Protein AF-A0A9Q0R7Z3-F1 (afdb_monomer_lite)

pLDDT: mean 71.53, std 22.07, range [24.7, 98.44]

Radius of gyration: 53.61 Å; chains: 1; bounding box: 214×73×128 Å

Organism: Anaeramoeba ignava (NCBI:txid1746090)

InterPro domains:
  IPR010286 METTL16/RlmF family [PF05971] (121-274)
  IPR010286 METTL16/RlmF family [PTHR13393] (14-444)
  IPR017182 Methyltransferase METTL16/PsiM [PIRSF037350] (9-483)
  IPR029063 S-adenosyl-L-methionine-dependent methyltransferase superfamily [G3DSA:3.40.50.150] (52-274)
  IPR029063 S-adenosyl-L-methionine-dependent methyltransferase superfamily [SSF53335] (64-273)
  IPR029063 S-adenosyl-L-methionine-dependent methyltransferase superfamily [SSF53335] (124-183)

Foldseek 3Di:
DDDPDPDPPPQPQPQCQADPPQPCRRDPDQQVVLCVVQVVLVVQWDADPVRGIDGPPQDQVNLQSVLQSCCCVVPVQHADDDQQAFRDDVSQVSSVVVLVCVQQDDFPPDDAFEAEQQFLLPDFPVVVLVRVVVSCVVVVNCVPDDDDTDPHSLCRDPPGADPPAAHQEYEYAYQAEAFPVRQVVVCVVVVHDGGHHRSRNHHHVGPLVSLLSQLVVCVVNARSYAKYKYKAQDPVSVVVSVVSNVVVVFQDKFKAWHDDPPGIIMMIMTHNDHPVVSCPSPPDPPDDDDDDPVRGDDDPDDDPDPDDPDDDDDDDDDDDDDDDDDDDDDDDDDDDDDDDDPDPPPPPVVVVVVVVVVCVVCCVVVVVVVVVVVCVVVVVVVVVVVVVVVVVVVVVCVVVVVVVVVVVVVVVVVVVVVVVVVVVVCVVVVVVCCVCCVVVVVVVVVVCCVVVVVVVCCVVVVVVCCCCCCCCCVVVVCVCCVVVVVVCCCCCCVVVVVVVCVVVVVVVVVVVVVVVVVVVVVVVVVVVVVVVVVVPPD

Secondary structure (DSSP, 8-state):
-------------SSTTS-TT-GGGT----HHHHHHHSGGGGGG-EE-TTS-EE--TT-HHHHHHHHHHHHHHHH-------TTS----HHHHHHHHHHHHHHH---SSS---EEEE---TTS--HHHHHHHHHHHHHTT-TTT------S-TT-SSTTTS-TT--EEEEEE----BSSHHHHHHHHHHHT----S-HHHHB-TTHHHHHHHHHHHHHHHHGGGEEEEEEEES-HHHHHHHHHHHHHTT-SEEEEEEEEETTEEEEEEEEESS-HHHHHTTS-------S---TTSS----SSTTSS-SS-------------------------------TTSTTTTHHHHHHHHHHHHHHHHHHHHHHHHHHHHHHHHHHHHHHHHHHHHHHHHHHHHHHHHHHHHHHHHHHHHHHHHHHHHHHHHHHHHHHHHHHHHHHHHHHHHHHHHHHHHHHHHHHHHHHHIIIIIIIIIHHHHHHHHHHHHHHHHHHHHHHHHHHHHHHHHHHHHHHHHHHHHHHHHHHHHHHHHHTTS--

Sequence (538 aa):
MNSKKNSKKKITNFNPRMHRNNYYKNNKPNFQELAEKFPSLKPHVFLTKFNFPTIDWKNEDSLRELTKALLFVDFGIKMEIPNDRIIPTITSRLNYIYWLHDLVGESEEKEISGIDIGTSASYIDEKSIRFARENIEKNGWSEFIKVRFMGNPDQIFTGIIEKDEYFDFSMCNPPFYENEKEKKDREIANRRATSGALFEITTKGGEKGFIFRMIDESILIQNQIKWFSSMVGRKSSLKPILKRLNQLNVTQIKRGRFFQGKIVRWAVAWSFFDEKDLSNNLSRSKKRKKDFDSHYLNENNLGNQLGNENQNQNQNQLENENQNENQLGNNLGNENQLGNENQLGNNLGNNLGNENQLGNQLGNNLGNENQNQNQNQLGNQNQNQNQLENENQNQNQNQLGNQNQNQNQNQNQLGNNLGNENNLGNQLGNENQNQNQNQLGNQNQLENENTNQNQNQNENQNQLENENTNQNQNQLGNQLGNQLGNQLGNQLGNQLGNQLRNQLGNENQLGNKLENENQNQNQNQNENQNQNQNQNEK

Structure (mmCIF, N/CA/C/O backbone):
data_AF-A0A9Q0R7Z3-F1
#
_entry.id   AF-A0A9Q0R7Z3-F1
#
loop_
_atom_site.group_PDB
_atom_site.id
_atom_site.type_symbol
_atom_site.label_atom_id
_atom_site.label_alt_id
_atom_site.label_comp_id
_atom_site.label_asym_id
_atom_site.label_entity_id
_atom_site.label_seq_id
_atom_site.pdbx_PDB_ins_code
_atom_site.Cartn_x
_atom_site.Cartn_y
_atom_site.Cartn_z
_atom_site.occupancy
_atom_site.B_iso_or_equiv
_atom_site.auth_seq_id
_atom_site.auth_comp_id
_atom_site.auth_asym_id
_atom_site.auth_atom_id
_atom_site.pdbx_PDB_model_num
ATOM 1 N N . MET A 1 1 ? 24.108 -53.050 -8.079 1.00 36.28 1 MET A N 1
ATOM 2 C CA . MET A 1 1 ? 22.978 -52.116 -7.878 1.00 36.28 1 MET A CA 1
ATOM 3 C C . MET A 1 1 ? 23.432 -51.001 -6.944 1.00 36.28 1 MET A C 1
ATOM 5 O O . MET A 1 1 ? 23.372 -51.172 -5.737 1.00 36.28 1 MET A O 1
ATOM 9 N N . ASN A 1 2 ? 23.952 -49.895 -7.484 1.00 32.09 2 ASN A N 1
ATOM 10 C CA . ASN A 1 2 ? 24.345 -48.735 -6.677 1.00 32.09 2 ASN A CA 1
ATOM 11 C C . ASN A 1 2 ? 23.221 -47.701 -6.718 1.00 32.09 2 ASN A C 1
ATOM 13 O O . ASN A 1 2 ? 22.965 -47.082 -7.752 1.00 32.09 2 ASN A O 1
ATOM 17 N N . SER A 1 3 ? 22.528 -47.560 -5.590 1.00 34.31 3 SER A N 1
ATOM 18 C CA . SER A 1 3 ? 21.460 -46.590 -5.387 1.00 34.31 3 SER A CA 1
ATOM 19 C C . SER A 1 3 ? 22.028 -45.170 -5.450 1.00 34.31 3 SER A C 1
ATOM 21 O O . SER A 1 3 ? 22.796 -44.726 -4.595 1.00 34.31 3 SER A O 1
ATOM 23 N N . LYS A 1 4 ? 21.649 -44.430 -6.496 1.00 40.03 4 LYS A N 1
ATOM 24 C CA . LYS A 1 4 ? 21.891 -42.989 -6.577 1.00 40.03 4 LYS A CA 1
ATOM 25 C C . LYS A 1 4 ? 21.108 -42.318 -5.448 1.00 40.03 4 LYS A C 1
ATOM 27 O O . LYS A 1 4 ? 19.884 -42.237 -5.491 1.00 40.03 4 LYS A O 1
ATOM 32 N N . LYS A 1 5 ? 21.823 -41.829 -4.431 1.00 40.06 5 LYS A N 1
ATOM 33 C CA . LYS A 1 5 ? 21.293 -40.852 -3.476 1.00 40.06 5 LYS A CA 1
ATOM 34 C C . LYS A 1 5 ? 20.858 -39.619 -4.269 1.00 40.06 5 LYS A C 1
ATOM 36 O O . LYS A 1 5 ? 21.702 -38.887 -4.777 1.00 40.06 5 LYS A O 1
ATOM 41 N N . ASN A 1 6 ? 19.548 -39.402 -4.368 1.00 36.06 6 ASN A N 1
ATOM 42 C CA . ASN A 1 6 ? 18.971 -38.142 -4.821 1.00 36.06 6 ASN A CA 1
ATOM 43 C C . ASN A 1 6 ? 19.472 -37.022 -3.901 1.00 36.06 6 ASN A C 1
ATOM 45 O O . ASN A 1 6 ? 19.027 -36.889 -2.758 1.00 36.06 6 ASN A O 1
ATOM 49 N N . SER A 1 7 ? 20.418 -36.222 -4.389 1.00 38.88 7 SER A N 1
ATOM 50 C CA . SER A 1 7 ? 20.781 -34.964 -3.755 1.00 38.88 7 SER A CA 1
ATOM 51 C C . SER A 1 7 ? 19.573 -34.034 -3.855 1.00 38.88 7 SER A C 1
ATOM 53 O O . SER A 1 7 ? 19.216 -33.542 -4.924 1.00 38.88 7 SER A O 1
ATOM 55 N N . LYS A 1 8 ? 18.897 -33.807 -2.725 1.00 42.62 8 LYS A N 1
ATOM 56 C CA . LYS A 1 8 ? 17.934 -32.710 -2.591 1.00 42.62 8 LYS A CA 1
ATOM 57 C C . LYS A 1 8 ? 18.666 -31.427 -2.998 1.00 42.62 8 LYS A C 1
ATOM 59 O O . LYS A 1 8 ? 19.588 -31.012 -2.294 1.00 42.62 8 LYS A O 1
ATOM 64 N N . LYS A 1 9 ? 18.303 -30.825 -4.140 1.00 43.62 9 LYS A N 1
ATOM 65 C CA . LYS A 1 9 ? 18.768 -29.484 -4.526 1.00 43.62 9 LYS A CA 1
ATOM 66 C C . LYS A 1 9 ? 18.514 -28.563 -3.329 1.00 43.62 9 LYS A C 1
ATOM 68 O O . LYS A 1 9 ? 17.366 -28.396 -2.923 1.00 43.62 9 LYS A O 1
ATOM 73 N N . LYS A 1 10 ? 19.574 -28.009 -2.731 1.00 40.09 10 LYS A N 1
ATOM 74 C CA . LYS A 1 10 ? 19.444 -26.938 -1.736 1.00 40.09 10 LYS A CA 1
ATOM 75 C C . LYS A 1 10 ? 18.697 -25.796 -2.420 1.00 40.09 10 LYS A C 1
ATOM 77 O O . LYS A 1 10 ? 19.231 -25.205 -3.353 1.00 40.09 10 LYS A O 1
ATOM 82 N N . ILE A 1 11 ? 17.471 -25.517 -1.982 1.00 49.31 11 ILE A N 1
ATOM 83 C CA . ILE A 1 11 ? 16.742 -24.312 -2.378 1.00 49.31 11 ILE A CA 1
ATOM 84 C C . ILE A 1 11 ? 17.556 -23.142 -1.827 1.00 49.31 11 ILE A C 1
ATOM 86 O O . ILE A 1 11 ? 17.580 -22.892 -0.624 1.00 49.31 11 ILE A O 1
ATOM 90 N N . THR A 1 12 ? 18.323 -22.481 -2.686 1.00 53.78 12 THR A N 1
ATOM 91 C CA . THR A 1 12 ? 18.997 -21.235 -2.335 1.00 53.78 12 THR A CA 1
ATOM 92 C C . THR A 1 12 ? 17.938 -20.142 -2.356 1.00 53.78 12 THR A C 1
ATOM 94 O O . THR A 1 12 ? 17.501 -19.741 -3.433 1.00 53.78 12 THR A O 1
ATOM 97 N N . ASN A 1 13 ? 17.493 -19.696 -1.180 1.00 60.16 13 ASN A N 1
ATOM 98 C CA . ASN A 1 13 ? 16.530 -18.599 -1.059 1.00 60.16 13 ASN A CA 1
ATOM 99 C C . ASN A 1 13 ? 17.062 -17.372 -1.818 1.00 60.16 13 ASN A C 1
ATOM 101 O O . ASN A 1 13 ? 18.099 -16.822 -1.444 1.00 60.16 13 ASN A O 1
ATOM 105 N N . PHE A 1 14 ? 16.361 -16.943 -2.870 1.00 72.50 14 PHE A N 1
ATOM 106 C CA . PHE A 1 14 ? 16.755 -15.786 -3.679 1.00 72.50 14 PHE A CA 1
ATOM 107 C C . PHE A 1 14 ? 16.667 -14.488 -2.862 1.00 72.50 14 PHE A C 1
ATOM 109 O O . PHE A 1 14 ? 17.567 -13.652 -2.913 1.00 72.50 14 PHE A O 1
ATOM 116 N N . ASN A 1 15 ? 15.619 -14.358 -2.041 1.00 78.88 15 ASN A N 1
ATOM 117 C CA . ASN A 1 15 ? 15.400 -13.218 -1.154 1.00 78.88 15 ASN A CA 1
ATOM 118 C C . ASN A 1 15 ? 15.112 -13.685 0.283 1.00 78.88 15 ASN A C 1
ATOM 120 O O . ASN A 1 15 ? 13.971 -13.593 0.737 1.00 78.88 15 ASN A O 1
ATOM 124 N N . PRO A 1 16 ? 16.114 -14.143 1.058 1.00 81.62 16 PRO A N 1
ATOM 125 C CA . PRO A 1 16 ? 15.881 -14.788 2.356 1.00 81.62 16 PRO A CA 1
ATOM 126 C C . PRO A 1 16 ? 15.138 -13.902 3.369 1.00 81.62 16 PRO A C 1
ATOM 128 O O . PRO A 1 16 ? 14.460 -14.424 4.248 1.00 81.62 16 PRO A O 1
ATOM 131 N N . ARG A 1 17 ? 15.228 -12.574 3.214 1.00 88.81 17 ARG A N 1
ATOM 132 C CA . ARG A 1 17 ? 14.601 -11.580 4.098 1.00 88.81 17 ARG A CA 1
ATOM 133 C C . ARG A 1 17 ? 13.153 -11.228 3.739 1.00 88.81 17 ARG A C 1
ATOM 135 O O . ARG A 1 17 ? 12.510 -10.538 4.524 1.00 88.81 17 ARG A O 1
ATOM 142 N N . MET A 1 18 ? 12.641 -11.647 2.578 1.00 92.44 18 MET A N 1
ATOM 143 C CA . MET A 1 18 ? 11.209 -11.508 2.277 1.00 92.44 18 MET A CA 1
ATOM 144 C C . MET A 1 18 ? 10.378 -12.370 3.231 1.00 92.44 18 MET A C 1
ATOM 146 O O . MET A 1 18 ? 10.879 -13.356 3.792 1.00 92.44 18 MET A O 1
ATOM 150 N N . HIS A 1 19 ? 9.105 -12.004 3.395 1.00 93.69 19 HIS A N 1
ATOM 151 C CA . HIS A 1 19 ? 8.161 -12.790 4.181 1.00 93.69 19 HIS A CA 1
ATOM 152 C C . HIS A 1 19 ? 8.166 -14.258 3.723 1.00 93.69 19 HIS A C 1
ATOM 154 O O . HIS A 1 19 ? 8.284 -14.530 2.529 1.00 93.69 19 HIS A O 1
ATOM 160 N N . ARG A 1 20 ? 8.057 -15.215 4.656 1.00 92.69 20 ARG A N 1
ATOM 161 C CA . ARG A 1 20 ? 8.196 -16.659 4.365 1.00 92.69 20 ARG A CA 1
ATOM 162 C C . ARG A 1 20 ? 7.241 -17.168 3.280 1.00 92.69 20 ARG A C 1
ATOM 164 O O . ARG A 1 20 ? 7.649 -17.999 2.478 1.00 92.69 20 ARG A O 1
ATOM 171 N N . ASN A 1 21 ? 6.039 -16.600 3.221 1.00 93.94 21 ASN A N 1
ATOM 172 C CA . ASN A 1 21 ? 5.011 -16.943 2.236 1.00 93.94 21 ASN A CA 1
ATOM 173 C C . ASN A 1 21 ? 5.082 -16.094 0.956 1.00 93.94 21 ASN A C 1
ATOM 175 O O . ASN A 1 21 ? 4.317 -16.331 0.032 1.00 93.94 21 ASN A O 1
ATOM 179 N N . ASN A 1 22 ? 5.985 -15.110 0.874 1.00 94.88 22 ASN A N 1
ATOM 180 C CA . ASN A 1 22 ? 6.120 -14.292 -0.327 1.00 94.88 22 ASN A CA 1
ATOM 181 C C . ASN A 1 22 ? 6.584 -15.163 -1.500 1.00 94.88 22 ASN A C 1
ATOM 183 O O . ASN A 1 22 ? 7.685 -15.713 -1.454 1.00 94.88 22 ASN A O 1
ATOM 187 N N . TYR A 1 23 ? 5.773 -15.249 -2.556 1.00 94.06 23 TYR A N 1
ATOM 188 C CA . TYR A 1 23 ? 6.069 -16.040 -3.753 1.00 94.06 23 TYR A CA 1
ATOM 189 C C . TYR A 1 23 ? 7.485 -15.776 -4.294 1.00 94.06 23 TYR A C 1
ATOM 191 O O . TYR A 1 23 ? 8.247 -16.707 -4.565 1.00 94.06 23 TYR A O 1
ATOM 199 N N . TYR A 1 24 ? 7.909 -14.512 -4.324 1.00 93.81 24 TYR A N 1
ATOM 200 C CA . TYR A 1 24 ? 9.214 -14.107 -4.850 1.00 93.81 24 TYR A CA 1
ATOM 201 C C . TYR A 1 24 ? 10.384 -14.280 -3.864 1.00 93.81 24 TYR A C 1
ATOM 203 O O . TYR A 1 24 ? 11.526 -13.910 -4.170 1.00 93.81 24 TYR A O 1
ATOM 211 N N . LYS A 1 25 ? 10.138 -14.854 -2.675 1.00 92.50 25 LYS A N 1
ATOM 212 C CA . LYS A 1 25 ? 11.202 -15.284 -1.751 1.00 92.50 25 LYS A CA 1
ATOM 213 C C . LYS A 1 25 ? 12.081 -16.348 -2.403 1.00 92.50 25 LYS A C 1
ATOM 215 O O . LYS A 1 25 ? 13.310 -16.267 -2.318 1.00 92.50 25 LYS A O 1
ATOM 220 N N . ASN A 1 26 ? 11.434 -17.302 -3.073 1.00 89.94 26 ASN A N 1
ATOM 221 C CA . ASN A 1 26 ? 12.072 -18.460 -3.699 1.00 89.94 26 ASN A CA 1
ATOM 222 C C . ASN A 1 26 ? 11.950 -18.463 -5.228 1.00 89.94 26 ASN A C 1
ATOM 224 O O . ASN A 1 26 ? 12.759 -19.110 -5.884 1.00 89.94 26 ASN A O 1
ATOM 228 N N . ASN A 1 27 ? 11.002 -17.712 -5.794 1.00 91.00 27 ASN A N 1
ATOM 229 C CA . ASN A 1 27 ? 10.779 -17.650 -7.236 1.00 91.00 27 ASN A CA 1
ATOM 230 C C . ASN A 1 27 ? 11.309 -16.323 -7.789 1.00 91.00 27 ASN A C 1
ATOM 232 O O . ASN A 1 27 ? 10.649 -15.290 -7.711 1.00 91.00 27 ASN A O 1
ATOM 236 N N . LYS A 1 28 ? 12.540 -16.322 -8.312 1.00 89.81 28 LYS A N 1
ATOM 237 C CA . LYS A 1 28 ? 13.074 -15.152 -9.020 1.00 89.81 28 LYS A CA 1
ATOM 238 C C . LYS A 1 28 ? 12.349 -15.024 -10.368 1.00 89.81 28 LYS A C 1
ATOM 240 O O . LYS A 1 28 ? 12.394 -15.990 -11.126 1.00 89.81 28 LYS A O 1
ATOM 245 N N . PRO A 1 29 ? 11.768 -13.861 -10.710 1.00 91.50 29 PRO A N 1
ATOM 246 C CA . PRO A 1 29 ? 11.166 -13.681 -12.024 1.00 91.50 29 PRO A CA 1
ATOM 247 C C . PRO A 1 29 ? 12.213 -13.813 -13.135 1.00 91.50 29 PRO A C 1
ATOM 249 O O . PRO A 1 29 ? 13.285 -13.201 -13.056 1.00 91.50 29 PRO A O 1
ATOM 252 N N . ASN A 1 30 ? 11.893 -14.579 -14.177 1.00 91.94 30 ASN A N 1
ATOM 253 C CA . ASN A 1 30 ? 12.650 -14.594 -15.422 1.00 91.94 30 ASN A CA 1
ATOM 254 C C . ASN A 1 30 ? 11.973 -13.641 -16.415 1.00 91.94 30 ASN A C 1
ATOM 256 O O . ASN A 1 30 ? 10.893 -13.928 -16.920 1.00 91.94 30 ASN A O 1
ATOM 260 N N . PHE A 1 31 ? 12.595 -12.491 -16.684 1.00 95.50 31 PHE A N 1
ATOM 261 C CA . PHE A 1 31 ? 11.985 -11.457 -17.527 1.00 95.50 31 PHE A CA 1
ATOM 262 C C . PHE A 1 31 ? 11.848 -11.867 -18.992 1.00 95.50 31 PHE A C 1
ATOM 264 O O . PHE A 1 31 ? 10.949 -11.375 -19.665 1.00 95.50 31 PHE A O 1
ATOM 271 N N . GLN A 1 32 ? 12.686 -12.785 -19.476 1.00 94.44 32 GLN A N 1
ATOM 272 C CA . GLN A 1 32 ? 12.545 -13.310 -20.829 1.00 94.44 32 GLN A CA 1
ATOM 273 C C . GLN A 1 32 ? 11.311 -14.215 -20.934 1.00 94.44 32 GLN A C 1
ATOM 275 O O . GLN A 1 32 ? 10.465 -13.989 -21.792 1.00 94.44 32 GLN A O 1
ATOM 280 N N . GLU A 1 33 ? 11.148 -15.157 -20.000 1.00 95.06 33 GLU A N 1
ATOM 281 C CA . GLU A 1 33 ? 9.953 -16.015 -19.942 1.00 95.06 33 GLU A CA 1
ATOM 282 C C . GLU A 1 33 ? 8.671 -15.201 -19.701 1.00 95.06 33 GLU A C 1
ATOM 284 O O . GLU A 1 33 ? 7.619 -15.506 -20.264 1.00 95.06 33 GLU A O 1
ATOM 289 N N . LEU A 1 34 ? 8.743 -14.142 -18.884 1.00 96.69 34 LEU A N 1
ATOM 290 C CA . LEU A 1 34 ? 7.619 -13.222 -18.699 1.00 96.69 34 LEU A CA 1
ATOM 291 C C . LEU A 1 34 ? 7.263 -12.504 -20.000 1.00 96.69 34 LEU A C 1
ATOM 293 O O . LEU A 1 34 ? 6.085 -12.424 -20.325 1.00 96.69 34 LEU A O 1
ATOM 297 N N . ALA A 1 35 ? 8.248 -12.016 -20.757 1.00 97.00 35 ALA A N 1
ATOM 298 C CA . ALA A 1 35 ? 8.011 -11.340 -22.031 1.00 97.00 35 ALA A CA 1
ATOM 299 C C . ALA A 1 35 ? 7.452 -12.274 -23.117 1.00 97.00 35 ALA A C 1
ATOM 301 O O . ALA A 1 35 ? 6.712 -11.826 -23.989 1.00 97.00 35 ALA A O 1
ATOM 302 N N . GLU A 1 36 ? 7.771 -13.569 -23.065 1.00 96.81 36 GLU A N 1
ATOM 303 C CA . GLU A 1 36 ? 7.172 -14.581 -23.944 1.00 96.81 36 GLU A CA 1
ATOM 304 C C . GLU A 1 36 ? 5.689 -14.812 -23.619 1.00 96.81 36 GLU A C 1
ATOM 306 O O . GLU A 1 36 ? 4.866 -14.924 -24.526 1.00 96.81 36 GLU A O 1
ATOM 311 N N . LYS A 1 37 ? 5.334 -14.842 -22.328 1.00 97.50 37 LYS A N 1
ATOM 312 C CA . LYS A 1 37 ? 3.949 -15.037 -21.861 1.00 97.50 37 LYS A CA 1
ATOM 313 C C . LYS A 1 37 ? 3.113 -13.755 -21.859 1.00 97.50 37 LYS A C 1
ATOM 315 O O . LYS A 1 37 ? 1.887 -13.829 -21.867 1.00 97.50 37 LYS A O 1
ATOM 320 N N . PHE A 1 38 ? 3.762 -12.595 -21.839 1.00 97.56 38 PHE A N 1
ATOM 321 C CA . PHE A 1 38 ? 3.140 -11.276 -21.814 1.00 97.56 38 PHE A CA 1
ATOM 322 C C . PHE A 1 38 ? 3.817 -10.365 -22.854 1.00 97.56 38 PHE A C 1
ATOM 324 O O . PHE A 1 38 ? 4.733 -9.609 -22.518 1.00 97.56 38 PHE A O 1
ATOM 331 N N . PRO A 1 39 ? 3.402 -10.441 -24.136 1.00 97.44 39 PRO A N 1
ATOM 332 C CA . PRO A 1 39 ? 4.142 -9.844 -25.250 1.00 97.44 39 PRO A CA 1
ATOM 333 C C . PRO A 1 39 ? 4.379 -8.332 -25.163 1.00 97.44 39 PRO A C 1
ATOM 335 O O . PRO A 1 39 ? 5.384 -7.857 -25.691 1.00 97.44 39 PRO A O 1
ATOM 338 N N . SER A 1 40 ? 3.513 -7.570 -24.484 1.00 97.19 40 SER A N 1
ATOM 339 C CA . SER A 1 40 ? 3.705 -6.122 -24.306 1.00 97.19 40 SER A CA 1
ATOM 340 C C . SER A 1 40 ? 4.905 -5.776 -23.421 1.00 97.19 40 SER A C 1
ATOM 342 O O . SER A 1 40 ? 5.435 -4.680 -23.540 1.00 97.19 40 SER A O 1
ATOM 344 N N . LEU A 1 41 ? 5.412 -6.713 -22.610 1.00 98.06 41 LEU A N 1
ATOM 345 C CA . LEU A 1 41 ? 6.654 -6.527 -21.854 1.00 98.06 41 LEU A CA 1
ATOM 346 C C . LEU A 1 41 ? 7.902 -6.617 -22.752 1.00 98.06 41 LEU A C 1
ATOM 348 O O . LEU A 1 41 ? 8.946 -6.060 -22.414 1.00 98.06 41 LEU A O 1
ATOM 352 N N . LYS A 1 42 ? 7.824 -7.302 -23.900 1.00 97.62 42 LYS A N 1
ATOM 353 C CA . LYS A 1 42 ? 8.983 -7.606 -24.757 1.00 97.62 42 LYS A CA 1
ATOM 354 C C . LYS A 1 42 ? 9.807 -6.376 -25.174 1.00 97.62 42 LYS A C 1
ATOM 356 O O . LYS A 1 42 ? 11.028 -6.469 -25.065 1.00 97.62 42 LYS A O 1
ATOM 361 N N . PRO A 1 43 ? 9.218 -5.235 -25.590 1.00 97.75 43 PRO A N 1
ATOM 362 C CA . PRO A 1 43 ? 9.983 -4.037 -25.954 1.00 97.75 43 PRO A CA 1
ATOM 363 C C . PRO A 1 43 ? 10.785 -3.427 -24.794 1.00 97.75 43 PRO A C 1
ATOM 365 O O . PRO A 1 43 ? 11.717 -2.665 -25.029 1.00 97.75 43 PRO A O 1
ATOM 368 N N . HIS A 1 44 ? 10.443 -3.767 -23.550 1.00 97.62 44 HIS A N 1
ATOM 369 C CA . HIS A 1 44 ? 11.073 -3.223 -22.347 1.00 97.62 44 HIS A CA 1
ATOM 370 C C . HIS A 1 44 ? 12.209 -4.100 -21.808 1.00 97.62 44 HIS A C 1
ATOM 372 O O . HIS A 1 44 ? 12.954 -3.666 -20.925 1.00 97.62 44 HIS A O 1
ATOM 378 N N . VAL A 1 45 ? 12.343 -5.338 -22.299 1.00 97.62 45 VAL A N 1
ATOM 379 C CA . VAL A 1 45 ? 13.346 -6.296 -21.823 1.00 97.62 45 VAL A CA 1
ATOM 380 C C . VAL A 1 45 ? 14.579 -6.254 -22.714 1.00 97.62 45 VAL A C 1
ATOM 382 O O . VAL A 1 45 ? 14.508 -6.485 -23.917 1.00 97.62 45 VAL A O 1
ATOM 385 N N . PHE A 1 46 ? 15.737 -6.036 -22.098 1.00 95.69 46 PHE A N 1
ATOM 386 C CA . PHE A 1 46 ? 17.035 -6.078 -22.763 1.00 95.69 46 PHE A CA 1
ATOM 387 C C . PHE A 1 46 ? 18.050 -6.883 -21.951 1.00 95.69 46 PHE A C 1
ATOM 389 O O . PHE A 1 46 ? 17.864 -7.166 -20.764 1.00 95.69 46 PHE A O 1
ATOM 396 N N . LEU A 1 47 ? 19.149 -7.271 -22.594 1.00 94.81 47 LEU A N 1
ATOM 397 C CA . LEU A 1 47 ? 20.236 -7.989 -21.938 1.00 94.81 47 LEU A CA 1
ATOM 398 C C . LEU A 1 47 ? 21.253 -7.006 -21.356 1.00 94.81 47 LEU A C 1
ATOM 400 O O . LEU A 1 47 ? 21.698 -6.066 -22.011 1.00 94.81 47 LEU A O 1
ATOM 404 N N . THR A 1 48 ? 21.659 -7.243 -20.112 1.00 93.31 48 THR A N 1
ATOM 405 C CA . THR A 1 48 ? 22.831 -6.573 -19.531 1.00 93.31 48 THR A CA 1
ATOM 406 C C . THR A 1 48 ? 24.117 -6.996 -20.252 1.00 93.31 48 THR A C 1
ATOM 408 O O . THR A 1 48 ? 24.146 -8.009 -20.945 1.00 93.31 48 THR A O 1
ATOM 411 N N . LYS A 1 49 ? 25.233 -6.298 -19.986 1.00 92.25 49 LYS A N 1
ATOM 412 C CA . LYS A 1 49 ? 26.580 -6.673 -20.476 1.00 92.25 49 LYS A CA 1
ATOM 413 C C . LYS A 1 49 ? 27.009 -8.109 -20.128 1.00 92.25 49 LYS A C 1
ATOM 415 O O . LYS A 1 49 ? 27.938 -8.627 -20.730 1.00 92.25 49 LYS A O 1
ATOM 420 N N . PHE A 1 50 ? 26.356 -8.735 -19.149 1.00 92.81 50 PHE A N 1
ATOM 421 C CA . PHE A 1 50 ? 26.611 -10.109 -18.710 1.00 92.81 50 PHE A CA 1
ATOM 422 C C . PHE A 1 50 ? 25.519 -11.091 -19.173 1.00 92.81 50 PHE A C 1
ATOM 424 O O . PHE A 1 50 ? 25.357 -12.148 -18.571 1.00 92.81 50 PHE A O 1
ATOM 431 N N . ASN A 1 51 ? 24.734 -10.737 -20.197 1.00 89.75 51 ASN A N 1
ATOM 432 C CA . ASN A 1 51 ? 23.640 -11.539 -20.757 1.00 89.75 51 ASN A CA 1
ATOM 433 C C . ASN A 1 51 ? 22.528 -11.921 -19.764 1.00 89.75 51 ASN A C 1
ATOM 435 O O . ASN A 1 51 ? 21.813 -12.899 -19.967 1.00 89.75 51 ASN A O 1
ATOM 439 N N . PHE A 1 52 ? 22.329 -11.130 -18.707 1.00 90.12 52 PHE A N 1
ATOM 440 C CA . PHE A 1 52 ? 21.142 -11.260 -17.858 1.00 90.12 52 PHE A CA 1
ATOM 441 C C . PHE A 1 52 ? 20.004 -10.374 -18.379 1.00 90.12 52 PHE A C 1
ATOM 443 O O . PHE A 1 52 ? 20.246 -9.173 -18.532 1.00 90.12 52 PHE A O 1
ATOM 450 N N . PRO A 1 53 ? 18.786 -10.912 -18.587 1.00 93.44 53 PRO A N 1
ATOM 451 C CA . PRO A 1 53 ? 17.602 -10.113 -18.894 1.00 93.44 53 PRO A CA 1
ATOM 452 C C . PRO A 1 53 ? 17.283 -9.112 -17.777 1.00 93.44 53 PRO A C 1
ATOM 454 O O . PRO A 1 53 ? 17.269 -9.461 -16.594 1.00 93.44 53 PRO A O 1
ATOM 457 N N . THR A 1 54 ? 17.020 -7.866 -18.155 1.00 95.12 54 THR A N 1
ATOM 458 C CA . THR A 1 54 ? 16.621 -6.765 -17.271 1.00 95.12 54 THR A CA 1
ATOM 459 C C . THR A 1 54 ? 15.650 -5.834 -18.001 1.00 95.12 54 THR A C 1
ATOM 461 O O . THR A 1 54 ? 15.451 -5.957 -19.204 1.00 95.12 54 THR A O 1
ATOM 464 N N . ILE A 1 55 ? 15.072 -4.889 -17.264 1.00 95.19 55 ILE A N 1
ATOM 465 C CA . ILE A 1 55 ? 14.361 -3.724 -17.798 1.00 95.19 55 ILE A CA 1
ATOM 466 C C . ILE A 1 55 ? 15.095 -2.432 -17.414 1.00 95.19 55 ILE A C 1
ATOM 468 O O . ILE A 1 55 ? 16.024 -2.470 -16.592 1.00 95.19 55 ILE A O 1
ATOM 472 N N . ASP A 1 56 ? 14.653 -1.291 -17.948 1.00 92.94 56 ASP A N 1
ATOM 473 C CA . ASP A 1 56 ? 15.059 0.016 -17.436 1.00 92.94 56 ASP A CA 1
ATOM 474 C C . ASP A 1 56 ? 14.245 0.355 -16.181 1.00 92.94 56 ASP A C 1
ATOM 476 O O . ASP A 1 56 ? 13.066 0.695 -16.231 1.00 92.94 56 ASP A O 1
ATOM 480 N N . TRP A 1 57 ? 14.905 0.279 -15.026 1.00 90.38 57 TRP A N 1
ATOM 481 C CA . TRP A 1 57 ? 14.309 0.541 -13.716 1.00 90.38 57 TRP A CA 1
ATOM 482 C C . TRP A 1 57 ? 13.977 2.017 -13.453 1.00 90.38 57 TRP A C 1
ATOM 484 O O . TRP A 1 57 ? 13.456 2.327 -12.379 1.00 90.38 57 TRP A O 1
ATOM 494 N N . LYS A 1 58 ? 14.323 2.927 -14.372 1.00 89.06 58 LYS A N 1
ATOM 495 C CA . LYS A 1 58 ? 13.964 4.351 -14.317 1.00 89.06 58 LYS A CA 1
ATOM 496 C C . LYS A 1 58 ? 12.831 4.720 -15.274 1.00 89.06 58 LYS A C 1
ATOM 498 O O . LYS A 1 58 ? 12.261 5.794 -15.116 1.00 89.06 58 LYS A O 1
ATOM 503 N N . ASN A 1 59 ? 12.516 3.860 -16.238 1.00 91.06 59 ASN A N 1
ATOM 504 C CA . ASN A 1 59 ? 11.454 4.093 -17.203 1.00 91.06 59 ASN A CA 1
ATOM 505 C C . ASN A 1 59 ? 10.115 3.605 -16.628 1.00 91.06 59 ASN A C 1
ATOM 507 O O . ASN A 1 59 ? 9.946 2.421 -16.331 1.00 91.06 59 ASN A O 1
ATOM 511 N N . GLU A 1 60 ? 9.166 4.524 -16.447 1.00 92.38 60 GLU A N 1
ATOM 512 C CA . GLU A 1 60 ? 7.883 4.217 -15.807 1.00 92.38 60 GLU A CA 1
ATOM 513 C C . GLU A 1 60 ? 7.059 3.202 -16.600 1.00 92.38 60 GLU A C 1
ATOM 515 O O . GLU A 1 60 ? 6.488 2.294 -16.002 1.00 92.38 60 GLU A O 1
ATOM 520 N N . ASP A 1 61 ? 7.065 3.272 -17.929 1.00 94.38 61 ASP A N 1
ATOM 521 C CA . ASP A 1 61 ? 6.331 2.318 -18.767 1.00 94.38 61 ASP A CA 1
ATOM 522 C C . ASP A 1 61 ? 6.896 0.900 -18.640 1.00 94.38 61 ASP A C 1
ATOM 524 O O . ASP A 1 61 ? 6.146 -0.062 -18.504 1.00 94.38 61 ASP A O 1
ATOM 528 N N . SER A 1 62 ? 8.219 0.765 -18.539 1.00 95.81 62 SER A N 1
ATOM 529 C CA . SER A 1 62 ? 8.886 -0.519 -18.298 1.00 95.81 62 SER A CA 1
ATOM 530 C C . SER A 1 62 ? 8.514 -1.101 -16.933 1.00 95.81 62 SER A C 1
ATOM 532 O O . SER A 1 62 ? 8.274 -2.303 -16.805 1.00 95.81 62 SER A O 1
ATOM 534 N N . LEU A 1 63 ? 8.429 -0.257 -15.897 1.00 94.75 63 LEU A N 1
ATOM 535 C CA . LEU A 1 63 ? 7.978 -0.671 -14.565 1.00 94.75 63 LEU A CA 1
ATOM 536 C C . LEU A 1 63 ? 6.498 -1.076 -14.568 1.00 94.75 63 LEU A C 1
ATOM 538 O O . LEU A 1 63 ? 6.119 -2.038 -13.892 1.00 94.75 63 LEU A O 1
ATOM 542 N N . ARG A 1 64 ? 5.665 -0.346 -15.311 1.00 95.69 64 ARG A N 1
ATOM 543 C CA . ARG A 1 64 ? 4.226 -0.582 -15.449 1.00 95.69 64 ARG A CA 1
ATOM 544 C C . ARG A 1 64 ? 3.952 -1.899 -16.158 1.00 95.69 64 ARG A C 1
ATOM 546 O O . ARG A 1 64 ? 3.245 -2.738 -15.605 1.00 95.69 64 ARG A O 1
ATOM 553 N N . GLU A 1 65 ? 4.578 -2.123 -17.308 1.00 97.31 65 GLU A N 1
ATOM 554 C CA . GLU A 1 65 ? 4.441 -3.364 -18.069 1.00 97.31 65 GLU A CA 1
ATOM 555 C C . GLU A 1 65 ? 5.013 -4.562 -17.308 1.00 97.31 65 GLU A C 1
ATOM 557 O O . GLU A 1 65 ? 4.378 -5.614 -17.271 1.00 97.31 65 GLU A O 1
ATOM 562 N N . LEU A 1 66 ? 6.136 -4.408 -16.590 1.00 97.19 66 LEU A N 1
ATOM 563 C CA . LEU A 1 66 ? 6.627 -5.472 -15.708 1.00 97.19 66 LEU A CA 1
ATOM 564 C C . LEU A 1 66 ? 5.618 -5.790 -14.596 1.00 97.19 66 LEU A C 1
ATOM 566 O O . LEU A 1 66 ? 5.385 -6.956 -14.289 1.00 97.19 66 LEU A O 1
ATOM 570 N N . THR A 1 67 ? 5.008 -4.772 -13.992 1.00 96.44 67 THR A N 1
ATOM 571 C CA . THR A 1 67 ? 4.001 -4.953 -12.935 1.00 96.44 67 THR A CA 1
ATOM 572 C C . THR A 1 67 ? 2.774 -5.697 -13.460 1.00 96.44 67 THR A C 1
ATOM 574 O O . THR A 1 67 ? 2.326 -6.653 -12.823 1.00 96.44 67 THR A O 1
ATOM 577 N N . LYS A 1 68 ? 2.269 -5.310 -14.638 1.00 97.50 68 LYS A N 1
ATOM 578 C CA . LYS A 1 68 ? 1.157 -5.986 -15.322 1.00 97.50 68 LYS A CA 1
ATOM 579 C C . LYS A 1 68 ? 1.507 -7.436 -15.661 1.00 97.50 68 LYS A C 1
ATOM 581 O O . LYS A 1 68 ? 0.725 -8.332 -15.353 1.00 97.50 68 LYS A O 1
ATOM 586 N N . ALA A 1 69 ? 2.698 -7.678 -16.208 1.00 98.06 69 ALA A N 1
ATOM 587 C CA . ALA A 1 69 ? 3.169 -9.016 -16.550 1.00 98.06 69 ALA A CA 1
ATOM 588 C C . ALA A 1 69 ? 3.288 -9.927 -15.319 1.00 98.06 69 ALA A C 1
ATOM 590 O O . ALA A 1 69 ? 2.838 -11.067 -15.363 1.00 98.06 69 ALA A O 1
ATOM 591 N N . LEU A 1 70 ? 3.853 -9.430 -14.213 1.00 97.69 70 LEU A N 1
ATOM 592 C CA . LEU A 1 70 ? 3.971 -10.189 -12.962 1.00 97.69 70 LEU A CA 1
ATOM 593 C C . LEU A 1 70 ? 2.594 -10.558 -12.395 1.00 97.69 70 LEU A C 1
ATOM 595 O O . LEU A 1 70 ? 2.368 -11.709 -12.034 1.00 97.69 70 LEU A O 1
ATOM 599 N N . LEU A 1 71 ? 1.660 -9.603 -12.355 1.00 97.69 71 LEU A N 1
ATOM 600 C CA . LEU A 1 71 ? 0.287 -9.845 -11.901 1.00 97.69 71 LEU A CA 1
ATOM 601 C C . LEU A 1 71 ? -0.424 -10.889 -12.765 1.00 97.69 71 LEU A C 1
ATOM 603 O O . LEU A 1 71 ? -1.031 -11.821 -12.236 1.00 97.69 71 LEU A O 1
ATOM 607 N N . PHE A 1 72 ? -0.307 -10.766 -14.085 1.00 97.94 72 PHE A N 1
ATOM 608 C CA . PHE A 1 72 ? -0.976 -11.661 -15.016 1.00 97.94 72 PHE A CA 1
ATOM 609 C C . PHE A 1 72 ? -0.373 -13.068 -15.008 1.00 97.94 72 PHE A C 1
ATOM 611 O O . PHE A 1 72 ? -1.099 -14.046 -14.855 1.00 97.94 72 PHE A O 1
ATOM 618 N N . VAL A 1 73 ? 0.948 -13.189 -15.155 1.00 97.44 73 VAL A N 1
ATOM 619 C CA . VAL A 1 73 ? 1.609 -14.489 -15.331 1.00 97.44 73 VAL A CA 1
ATOM 620 C C . VAL A 1 73 ? 1.673 -15.284 -14.028 1.00 97.44 73 VAL A C 1
ATOM 622 O O . VAL A 1 73 ? 1.440 -16.491 -14.059 1.00 97.44 73 VAL A O 1
ATOM 625 N N . ASP A 1 74 ? 1.982 -14.639 -12.898 1.00 96.25 74 ASP A N 1
ATOM 626 C CA . ASP A 1 74 ? 2.173 -15.353 -11.628 1.00 96.25 74 ASP A CA 1
ATOM 627 C C . ASP A 1 74 ? 0.866 -15.528 -10.838 1.00 96.25 74 ASP A C 1
ATOM 629 O O . ASP A 1 74 ? 0.752 -16.474 -10.058 1.00 96.25 74 ASP A O 1
ATOM 633 N N . PHE A 1 75 ? -0.118 -14.638 -11.024 1.00 96.69 75 PHE A N 1
ATOM 634 C CA . PHE A 1 75 ? -1.348 -14.621 -10.218 1.00 96.69 75 PHE A CA 1
ATOM 635 C C . PHE A 1 75 ? -2.643 -14.656 -11.039 1.00 96.69 75 PHE A C 1
ATOM 637 O O . PHE A 1 75 ? -3.722 -14.704 -10.455 1.00 96.69 75 PHE A O 1
ATOM 644 N N . GLY A 1 76 ? -2.573 -14.623 -12.374 1.00 97.31 76 GLY A N 1
ATOM 645 C CA . GLY A 1 76 ? -3.762 -14.573 -13.230 1.00 97.31 76 GLY A CA 1
ATOM 646 C C . GLY A 1 76 ? -4.526 -13.246 -13.162 1.00 97.31 76 GLY A C 1
ATOM 647 O O . GLY A 1 76 ? -5.652 -13.169 -13.648 1.00 97.31 76 GLY A O 1
ATOM 648 N N . ILE A 1 77 ? -3.934 -12.204 -12.569 1.00 97.38 77 ILE A N 1
ATOM 649 C CA . ILE A 1 77 ? -4.592 -10.920 -12.314 1.00 97.38 77 ILE A CA 1
ATOM 650 C C . ILE A 1 77 ? -4.423 -10.006 -13.525 1.00 97.38 77 ILE A C 1
ATOM 652 O O . ILE A 1 77 ? -3.310 -9.634 -13.901 1.00 97.38 77 ILE A O 1
ATOM 656 N N . LYS A 1 78 ? -5.542 -9.591 -14.118 1.00 96.19 78 LYS A N 1
ATOM 657 C CA . LYS A 1 78 ? -5.568 -8.616 -15.212 1.00 96.19 78 LYS A CA 1
ATOM 658 C C . LYS A 1 78 ? -5.611 -7.211 -14.618 1.00 96.19 78 LYS A C 1
ATOM 660 O O . LYS A 1 78 ? -6.596 -6.854 -13.986 1.00 96.19 78 LYS A O 1
ATOM 665 N N . MET A 1 79 ? -4.571 -6.414 -14.833 1.00 94.19 79 MET A N 1
ATOM 666 C CA . MET A 1 79 ? -4.467 -5.070 -14.261 1.00 94.19 79 MET A CA 1
ATOM 667 C C . MET A 1 79 ? -4.208 -4.034 -15.353 1.00 94.19 79 MET A C 1
ATOM 669 O O . MET A 1 79 ? -3.286 -4.197 -16.150 1.00 94.19 79 MET A O 1
ATOM 673 N N . GLU A 1 80 ? -4.969 -2.945 -15.340 1.00 94.19 80 GLU A N 1
ATOM 674 C CA . GLU A 1 80 ? -4.650 -1.703 -16.038 1.00 94.19 80 GLU A CA 1
ATOM 675 C C . GLU A 1 80 ? -4.224 -0.631 -15.033 1.00 94.19 80 GLU A C 1
ATOM 677 O O . GLU A 1 80 ? -4.848 -0.449 -13.987 1.00 94.19 80 GLU A O 1
ATOM 682 N N . ILE A 1 81 ? -3.138 0.077 -15.346 1.00 91.94 81 ILE A N 1
ATOM 683 C CA . ILE A 1 81 ? -2.552 1.107 -14.482 1.00 91.94 81 ILE A CA 1
ATOM 684 C C . ILE A 1 81 ? -2.413 2.379 -15.323 1.00 91.94 81 ILE A C 1
ATOM 686 O O . ILE A 1 81 ? -1.678 2.344 -16.310 1.00 91.94 81 ILE A O 1
ATOM 690 N N . PRO A 1 82 ? -3.052 3.503 -14.959 1.00 91.19 82 PRO A N 1
ATOM 691 C CA . PRO A 1 82 ? -2.919 4.747 -15.713 1.00 91.19 82 PRO A CA 1
ATOM 692 C C . PRO A 1 82 ? 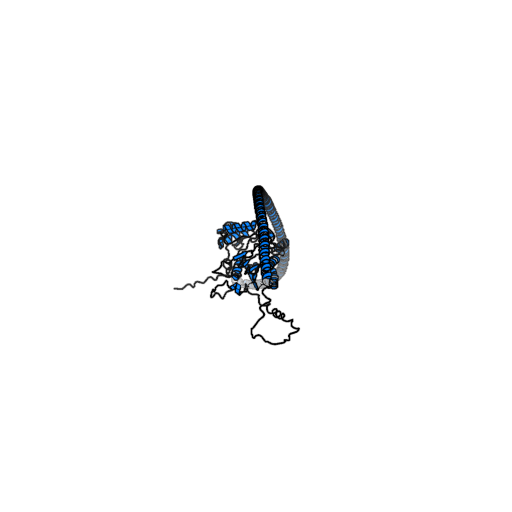-1.484 5.275 -15.753 1.00 91.19 82 PRO A C 1
ATOM 694 O O . PRO A 1 82 ? -0.754 5.162 -14.767 1.00 91.19 82 PRO A O 1
ATOM 697 N N . ASN A 1 83 ? -1.104 5.922 -16.859 1.00 89.12 83 ASN A N 1
ATOM 698 C CA . ASN A 1 83 ? 0.264 6.413 -17.084 1.00 89.12 83 ASN A CA 1
ATOM 699 C C . ASN A 1 83 ? 0.750 7.436 -16.041 1.00 89.12 83 ASN A C 1
ATOM 701 O O . ASN A 1 83 ? 1.940 7.537 -15.781 1.00 89.12 83 ASN A O 1
ATOM 705 N N . ASP A 1 84 ? -0.170 8.139 -15.395 1.00 87.50 84 ASP A N 1
ATOM 706 C CA . ASP A 1 84 ? 0.056 9.210 -14.423 1.00 87.50 84 ASP A CA 1
ATOM 707 C C . ASP A 1 84 ? -0.271 8.789 -12.976 1.00 87.50 84 ASP A C 1
ATOM 709 O O . ASP A 1 84 ? -0.535 9.641 -12.127 1.00 87.50 84 ASP A O 1
ATOM 713 N N . ARG A 1 85 ? -0.313 7.482 -12.685 1.00 88.50 85 ARG A N 1
ATOM 714 C CA . ARG A 1 85 ? -0.572 6.939 -11.339 1.00 88.50 85 ARG A CA 1
ATOM 715 C C . ARG A 1 85 ? 0.581 6.094 -10.821 1.00 88.50 85 ARG A C 1
ATOM 717 O O . ARG A 1 85 ? 1.404 5.596 -11.597 1.00 88.50 85 ARG A O 1
ATOM 724 N N . ILE A 1 86 ? 0.643 5.943 -9.496 1.00 88.62 86 ILE A N 1
ATOM 725 C CA . ILE A 1 86 ? 1.679 5.148 -8.822 1.00 88.62 86 ILE A CA 1
ATOM 726 C C . ILE A 1 86 ? 1.709 3.724 -9.391 1.00 88.62 86 ILE A C 1
ATOM 728 O O . ILE A 1 86 ? 0.697 3.028 -9.448 1.00 88.62 86 ILE A O 1
ATOM 732 N N . ILE A 1 87 ? 2.910 3.244 -9.719 1.00 92.44 87 ILE A N 1
ATOM 733 C CA . ILE A 1 87 ? 3.130 1.859 -10.153 1.00 92.44 87 ILE A CA 1
ATOM 734 C C . ILE A 1 87 ? 3.466 0.996 -8.922 1.00 92.44 87 ILE A C 1
ATOM 736 O O . ILE A 1 87 ? 4.507 1.204 -8.284 1.00 92.44 87 ILE A O 1
ATOM 740 N N . PRO A 1 88 ? 2.616 0.028 -8.529 1.00 90.38 88 PRO A N 1
ATOM 741 C CA . PRO A 1 88 ? 2.839 -0.759 -7.327 1.00 90.38 88 PRO A CA 1
ATOM 742 C C . PRO A 1 88 ? 3.945 -1.797 -7.524 1.00 90.38 88 PRO A C 1
ATOM 744 O O . PRO A 1 88 ? 3.920 -2.620 -8.429 1.00 90.38 88 PRO A O 1
ATOM 747 N N . THR A 1 89 ? 4.889 -1.843 -6.586 1.00 89.50 89 THR A N 1
ATOM 748 C CA . THR A 1 89 ? 5.895 -2.910 -6.562 1.00 89.50 89 THR A CA 1
ATOM 749 C C . THR A 1 89 ? 5.343 -4.172 -5.893 1.00 89.50 89 THR A C 1
ATOM 751 O O . THR A 1 89 ? 5.237 -4.242 -4.667 1.00 89.50 89 THR A O 1
ATOM 754 N N . ILE A 1 90 ? 5.015 -5.191 -6.694 1.00 92.69 90 ILE A N 1
ATOM 755 C CA . ILE A 1 90 ? 4.287 -6.399 -6.255 1.00 92.69 90 ILE A CA 1
ATOM 756 C C . ILE A 1 90 ? 4.912 -7.076 -5.032 1.00 92.69 90 ILE A C 1
ATOM 758 O O . ILE A 1 90 ? 4.229 -7.362 -4.051 1.00 92.69 90 ILE A O 1
ATOM 762 N N . THR A 1 91 ? 6.229 -7.256 -5.019 1.00 91.94 91 THR A N 1
ATOM 763 C CA . THR A 1 91 ? 6.937 -7.911 -3.909 1.00 91.94 91 THR A CA 1
ATOM 764 C C . THR A 1 91 ? 6.777 -7.193 -2.563 1.00 91.94 91 THR A C 1
ATOM 766 O O . THR A 1 91 ? 6.733 -7.860 -1.529 1.00 91.94 91 THR A O 1
ATOM 769 N N . SER A 1 92 ? 6.662 -5.858 -2.548 1.00 91.31 92 SER A N 1
ATOM 770 C CA . SER A 1 92 ? 6.438 -5.080 -1.322 1.00 91.31 92 SER A CA 1
ATOM 771 C C . SER A 1 92 ? 4.987 -5.189 -0.876 1.00 91.31 92 SER A C 1
ATOM 773 O O . SER A 1 92 ? 4.739 -5.299 0.322 1.00 91.31 92 SER A O 1
ATOM 775 N N . ARG A 1 93 ? 4.041 -5.184 -1.826 1.00 94.38 93 ARG A N 1
ATOM 776 C CA . ARG A 1 93 ? 2.611 -5.361 -1.535 1.00 94.38 93 ARG A CA 1
ATOM 777 C C . ARG A 1 93 ? 2.348 -6.738 -0.926 1.00 94.38 93 ARG A C 1
ATOM 779 O O . ARG A 1 93 ? 1.727 -6.820 0.126 1.00 94.38 93 ARG A O 1
ATOM 786 N N . LEU A 1 94 ? 2.942 -7.790 -1.490 1.00 95.94 94 LEU A N 1
ATOM 787 C CA . LEU A 1 94 ? 2.848 -9.151 -0.954 1.00 95.94 94 LEU A CA 1
ATOM 788 C C . LEU A 1 94 ? 3.424 -9.275 0.458 1.00 95.94 94 LEU A C 1
ATOM 790 O O . LEU A 1 94 ? 2.819 -9.924 1.302 1.00 95.94 94 LEU A O 1
ATOM 794 N N . ASN A 1 95 ? 4.567 -8.640 0.753 1.00 95.81 95 ASN A N 1
ATOM 795 C CA . ASN A 1 95 ? 5.096 -8.641 2.122 1.00 95.81 95 ASN A CA 1
ATOM 796 C C . ASN A 1 95 ? 4.088 -8.057 3.124 1.00 95.81 95 ASN A C 1
ATOM 798 O O . ASN A 1 95 ? 3.979 -8.581 4.228 1.00 95.81 95 ASN A O 1
ATOM 802 N N . TYR A 1 96 ? 3.366 -7.000 2.745 1.00 96.75 96 TYR A N 1
ATOM 803 C CA . TYR A 1 96 ? 2.364 -6.389 3.611 1.00 96.75 96 TYR A CA 1
ATOM 804 C C . TYR A 1 96 ? 1.125 -7.284 3.758 1.00 96.75 96 TYR A C 1
ATOM 806 O O . TYR A 1 96 ? 0.728 -7.565 4.884 1.00 96.75 96 TYR A O 1
ATOM 814 N N . ILE A 1 97 ? 0.591 -7.820 2.655 1.00 96.31 97 ILE A N 1
ATOM 815 C CA . ILE A 1 97 ? -0.557 -8.746 2.677 1.00 96.31 97 ILE A CA 1
ATOM 816 C C . ILE A 1 97 ? -0.264 -9.963 3.564 1.00 96.31 97 ILE A C 1
ATOM 818 O O . ILE A 1 97 ? -1.054 -10.291 4.443 1.00 96.31 97 ILE A O 1
ATOM 822 N N . TYR A 1 98 ? 0.898 -10.605 3.407 1.00 96.12 98 TYR A N 1
ATOM 823 C CA . TYR A 1 98 ? 1.232 -11.760 4.242 1.00 96.12 98 TYR A CA 1
ATOM 824 C C . TYR A 1 98 ? 1.512 -11.400 5.706 1.00 96.12 98 TYR A C 1
ATOM 826 O O . TYR A 1 98 ? 1.275 -12.221 6.586 1.00 96.12 98 TYR A O 1
ATOM 834 N N . TRP A 1 99 ? 2.009 -10.194 5.985 1.00 96.31 99 TRP A N 1
ATOM 835 C CA . TRP A 1 99 ? 2.159 -9.736 7.365 1.00 96.31 99 TRP A CA 1
ATOM 836 C C . TRP A 1 99 ? 0.802 -9.457 8.022 1.00 96.31 99 TRP A C 1
ATOM 838 O O . TRP A 1 99 ? 0.622 -9.792 9.185 1.00 96.31 99 TRP A O 1
ATOM 848 N N . LEU A 1 100 ? -0.167 -8.913 7.279 1.00 95.00 100 LEU A N 1
ATOM 849 C CA . LEU A 1 100 ? -1.549 -8.769 7.748 1.00 95.00 100 LEU A CA 1
ATOM 850 C C . LEU A 1 100 ? -2.207 -10.122 7.999 1.00 95.00 100 LEU A C 1
ATOM 852 O O . LEU A 1 100 ? -2.826 -10.302 9.041 1.00 95.00 100 LEU A O 1
ATOM 856 N N . HIS A 1 101 ? -2.000 -11.088 7.105 1.00 93.50 101 HIS A N 1
ATOM 857 C CA . HIS A 1 101 ? -2.437 -12.466 7.318 1.00 93.50 101 HIS A CA 1
ATOM 858 C C . HIS A 1 101 ? -1.888 -13.041 8.635 1.00 93.50 101 HIS A C 1
ATOM 860 O O . HIS A 1 101 ? -2.628 -13.640 9.407 1.00 93.50 101 HIS A O 1
ATOM 866 N N . ASP A 1 102 ? -0.605 -12.818 8.939 1.00 92.62 102 ASP A N 1
ATOM 867 C CA . ASP A 1 102 ? -0.001 -13.247 10.207 1.00 92.62 102 ASP A CA 1
ATOM 868 C C . ASP A 1 102 ? -0.599 -12.545 11.446 1.00 92.62 102 ASP A C 1
ATOM 870 O O . ASP A 1 102 ? -0.561 -13.113 12.537 1.00 92.62 102 ASP A O 1
ATOM 874 N N . LEU A 1 103 ? -1.121 -11.320 11.302 1.00 91.81 103 LEU A N 1
ATOM 875 C CA . LEU A 1 103 ? -1.747 -10.559 12.392 1.00 91.81 103 LEU A CA 1
ATOM 876 C C . LEU A 1 103 ? -3.209 -10.945 12.631 1.00 91.81 103 LEU A C 1
ATOM 878 O O . LEU A 1 103 ? -3.638 -11.025 13.781 1.00 91.81 103 LEU A O 1
ATOM 882 N N . VAL A 1 104 ? -3.968 -11.128 11.550 1.00 91.62 104 VAL A N 1
ATOM 883 C CA . VAL A 1 104 ? -5.407 -11.422 11.590 1.00 91.62 104 VAL A CA 1
ATOM 884 C C . VAL A 1 104 ? -5.659 -12.908 11.858 1.00 91.62 104 VAL A C 1
ATOM 886 O O . VAL A 1 104 ? -6.607 -13.251 12.564 1.00 91.62 104 VAL A O 1
ATOM 889 N N . GLY A 1 105 ? -4.782 -13.777 11.349 1.00 86.88 105 GLY A N 1
ATOM 890 C CA . GLY A 1 105 ? -4.940 -15.225 11.405 1.00 86.88 105 GLY A CA 1
ATOM 891 C C . GLY A 1 105 ? -5.886 -15.770 10.334 1.00 86.88 105 GLY A C 1
ATOM 892 O O . GLY A 1 105 ? -6.454 -15.033 9.529 1.00 86.88 105 GLY A O 1
ATOM 893 N N . GLU A 1 106 ? -6.031 -17.091 10.331 1.00 78.94 106 GLU A N 1
ATOM 894 C CA . GLU A 1 106 ? -7.002 -17.811 9.506 1.00 78.94 106 GLU A CA 1
ATOM 895 C C . GLU A 1 106 ? -8.300 -17.993 10.307 1.00 78.94 106 GLU A C 1
ATOM 897 O O . GLU A 1 106 ? -8.249 -18.186 11.522 1.00 78.94 106 GLU A O 1
ATOM 902 N N . SER A 1 107 ? -9.452 -17.945 9.636 1.00 75.44 107 SER A N 1
ATOM 903 C CA . SER A 1 107 ? -10.746 -18.310 10.215 1.00 75.44 107 SER A CA 1
ATOM 904 C C . SER A 1 107 ? -11.461 -19.261 9.261 1.00 75.44 107 SER A C 1
ATOM 906 O O . SER A 1 107 ? -11.646 -18.938 8.092 1.00 75.44 107 SER A O 1
ATOM 908 N N . GLU A 1 108 ? -11.836 -20.443 9.752 1.00 68.88 108 GLU A N 1
ATOM 909 C CA . GLU A 1 108 ? -12.626 -21.419 8.982 1.00 68.88 108 GLU A CA 1
ATOM 910 C C . GLU A 1 108 ? -14.130 -21.101 9.015 1.00 68.88 108 GLU A C 1
ATOM 912 O O . GLU A 1 108 ? -14.884 -21.573 8.170 1.00 68.88 108 GLU A O 1
ATOM 917 N N . GLU A 1 109 ? -14.570 -20.303 9.991 1.00 69.25 109 GLU A N 1
ATOM 918 C CA . GLU A 1 109 ? -15.989 -20.066 10.286 1.00 69.25 109 GLU A CA 1
ATOM 919 C C . GLU A 1 109 ? -16.484 -18.693 9.812 1.00 69.25 109 GLU A C 1
ATOM 921 O O . GLU A 1 109 ? -17.691 -18.489 9.685 1.00 69.25 109 GLU A O 1
ATOM 926 N N . LYS A 1 110 ? -15.576 -17.742 9.554 1.00 80.19 110 LYS A N 1
ATOM 927 C CA . LYS A 1 110 ? -15.923 -16.363 9.203 1.00 80.19 110 LYS A CA 1
ATOM 928 C C . LYS A 1 110 ? -15.080 -15.857 8.037 1.00 80.19 110 LYS A C 1
ATOM 930 O O . LYS A 1 110 ? -13.854 -15.950 8.056 1.00 80.19 110 LYS A O 1
ATOM 935 N N . GLU A 1 111 ? -15.738 -15.228 7.067 1.00 88.38 111 GLU A N 1
ATOM 936 C CA . GLU A 1 111 ? -15.054 -14.410 6.069 1.00 88.38 111 GLU A CA 1
ATOM 937 C C . GLU A 1 111 ? -14.335 -13.231 6.741 1.00 88.38 111 GLU A C 1
ATOM 939 O O . GLU A 1 111 ? -14.898 -12.510 7.571 1.00 88.38 111 GLU A O 1
ATOM 944 N N . ILE A 1 112 ? -13.068 -13.042 6.376 1.00 92.25 112 ILE A N 1
ATOM 945 C CA . ILE A 1 112 ? -12.250 -11.933 6.857 1.00 92.25 112 ILE A CA 1
ATOM 946 C C . ILE A 1 112 ? -12.546 -10.702 6.004 1.00 92.25 112 ILE A C 1
ATOM 948 O O . ILE A 1 112 ? -12.321 -10.716 4.793 1.00 92.25 112 ILE A O 1
ATOM 952 N N . SER A 1 113 ? -12.994 -9.622 6.640 1.00 94.31 113 SER A N 1
ATOM 953 C CA . SER A 1 113 ? -13.2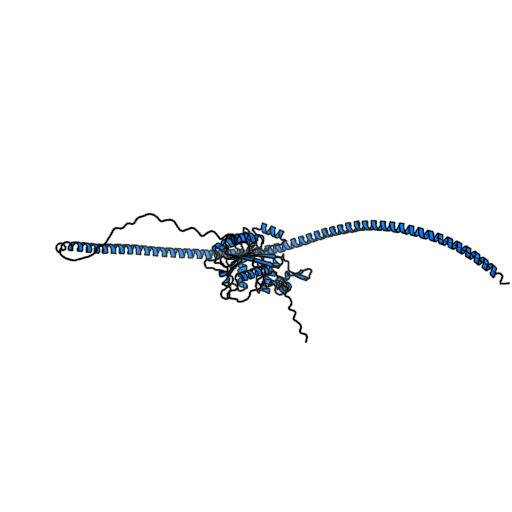29 -8.340 5.973 1.00 94.31 113 SER A CA 1
ATOM 954 C C . SER A 1 113 ? -12.125 -7.336 6.303 1.00 94.31 113 SER A C 1
ATOM 956 O O . SER A 1 113 ? -11.582 -7.311 7.410 1.00 94.31 113 SER A O 1
ATOM 958 N N . GLY A 1 114 ? -11.792 -6.469 5.349 1.00 95.12 114 GLY A N 1
ATOM 959 C CA . GLY A 1 114 ? -10.818 -5.409 5.576 1.00 95.12 114 GLY A CA 1
ATOM 960 C C . GLY A 1 114 ? -11.063 -4.176 4.724 1.00 95.12 114 GLY A C 1
ATOM 961 O O . GLY A 1 114 ? -11.798 -4.226 3.739 1.00 95.12 114 GLY A O 1
ATOM 962 N N . ILE A 1 115 ? -10.429 -3.072 5.114 1.00 94.62 115 ILE A N 1
ATOM 963 C CA . ILE A 1 115 ? -10.479 -1.796 4.398 1.00 94.62 115 ILE A CA 1
ATOM 964 C C . ILE A 1 115 ? -9.075 -1.388 3.936 1.00 94.62 115 ILE A C 1
ATOM 966 O O . ILE A 1 115 ? -8.142 -1.306 4.737 1.00 94.62 115 ILE A O 1
ATOM 970 N N . ASP A 1 116 ? -8.916 -1.137 2.637 1.00 94.25 116 ASP A N 1
ATOM 971 C CA . ASP A 1 116 ? -7.702 -0.543 2.072 1.00 94.25 116 ASP A CA 1
ATOM 972 C C . ASP A 1 116 ? -7.913 0.958 1.877 1.00 94.25 116 ASP A C 1
ATOM 974 O O . ASP A 1 116 ? -8.807 1.393 1.149 1.00 94.25 116 ASP A O 1
ATOM 978 N N . ILE A 1 117 ? -7.093 1.757 2.551 1.00 90.94 117 ILE A N 1
ATOM 979 C CA . ILE A 1 117 ? -7.141 3.211 2.468 1.00 90.94 117 ILE A CA 1
ATOM 980 C C . ILE A 1 117 ? -6.315 3.650 1.256 1.00 90.94 117 ILE A C 1
ATOM 982 O O . ILE A 1 117 ? -5.093 3.810 1.327 1.00 90.94 117 ILE A O 1
ATOM 986 N N . GLY A 1 118 ? -7.009 3.845 0.132 1.00 78.88 118 GLY A N 1
ATOM 987 C CA . GLY A 1 118 ? -6.453 4.393 -1.104 1.00 78.88 118 GLY A CA 1
ATOM 988 C C . GLY A 1 118 ? -6.167 5.889 -0.975 1.00 78.88 118 GLY A C 1
ATOM 989 O O . GLY A 1 118 ? -7.043 6.683 -0.641 1.00 78.88 118 GLY A O 1
ATOM 990 N N . THR A 1 119 ? -4.926 6.296 -1.223 1.00 57.41 119 THR A N 1
ATOM 991 C CA . THR A 1 119 ? -4.463 7.640 -0.876 1.00 57.41 119 THR A CA 1
ATOM 992 C C . THR A 1 119 ? -4.531 8.598 -2.060 1.00 57.41 119 THR A C 1
ATOM 994 O O . THR A 1 119 ? -3.539 8.803 -2.750 1.00 57.41 119 THR A O 1
ATOM 997 N N . SER A 1 120 ? -5.671 9.255 -2.257 1.00 56.00 120 SER A N 1
ATOM 998 C CA . SER A 1 120 ? -5.748 10.533 -2.978 1.00 56.00 120 SER A CA 1
ATOM 999 C C . SER A 1 120 ? -5.996 11.638 -1.950 1.00 56.00 120 SER A C 1
ATOM 1001 O O . SER A 1 120 ? -7.069 12.226 -1.866 1.00 56.00 120 SER A O 1
ATOM 1003 N N . ALA A 1 121 ? -5.005 11.876 -1.087 1.00 40.53 121 ALA A N 1
ATOM 1004 C CA . ALA A 1 121 ? -5.141 12.629 0.165 1.00 40.53 121 ALA A CA 1
ATOM 1005 C C . ALA A 1 121 ? -5.387 14.143 -0.002 1.00 40.53 121 ALA A C 1
ATOM 1007 O O . ALA A 1 121 ? -5.107 14.919 0.911 1.00 40.53 121 ALA A O 1
ATOM 1008 N N . SER A 1 122 ? -5.829 14.601 -1.171 1.00 39.56 122 SER A N 1
ATOM 1009 C CA . SER A 1 122 ? -6.107 16.016 -1.434 1.00 39.56 122 SER A CA 1
ATOM 1010 C C . SER A 1 122 ? -7.207 16.260 -2.471 1.00 39.56 122 SER A C 1
ATOM 1012 O O . SER A 1 122 ? -7.707 17.377 -2.512 1.00 39.56 122 SER A O 1
ATOM 1014 N N . TYR A 1 123 ? -7.603 15.272 -3.288 1.00 49.09 123 TYR A N 1
ATOM 1015 C CA . TYR A 1 123 ? -8.554 15.487 -4.386 1.00 49.09 123 TYR A CA 1
ATOM 1016 C C . TYR A 1 123 ? -9.352 14.225 -4.729 1.00 49.09 123 TYR A C 1
ATOM 1018 O O . TYR A 1 123 ? -8.865 13.103 -4.575 1.00 49.09 123 TYR A O 1
ATOM 1026 N N . ILE A 1 124 ? -10.567 14.443 -5.236 1.00 59.44 124 ILE A N 1
ATOM 1027 C CA . ILE A 1 124 ? -11.403 13.440 -5.900 1.00 59.44 124 ILE A CA 1
ATOM 1028 C C . ILE A 1 124 ? -10.628 12.911 -7.107 1.00 59.44 124 ILE A C 1
ATOM 1030 O O . ILE A 1 124 ? -10.489 13.609 -8.107 1.00 59.44 124 ILE A O 1
ATOM 1034 N N . ASP A 1 125 ? -10.109 11.688 -7.026 1.00 78.06 125 ASP A N 1
ATOM 1035 C CA . ASP A 1 125 ? -9.470 11.044 -8.171 1.00 78.06 125 ASP A CA 1
ATOM 1036 C C . ASP A 1 125 ? -10.431 10.066 -8.849 1.00 78.06 125 ASP A C 1
ATOM 1038 O O . ASP A 1 125 ? -10.349 8.844 -8.693 1.00 78.06 125 ASP A O 1
ATOM 1042 N N . GLU A 1 126 ? -11.354 10.624 -9.634 1.00 84.75 126 GLU A N 1
ATOM 1043 C CA . GLU A 1 126 ? -12.311 9.844 -10.424 1.00 84.75 126 GLU A CA 1
ATOM 1044 C C . GLU A 1 126 ? -11.616 8.840 -11.347 1.00 84.75 126 GLU A C 1
ATOM 1046 O O . GLU A 1 126 ? -12.141 7.754 -11.590 1.00 84.75 126 GLU A O 1
ATOM 1051 N N . LYS A 1 127 ? -10.413 9.169 -11.837 1.00 87.75 127 LYS A N 1
ATOM 1052 C CA . LYS A 1 127 ? -9.639 8.278 -12.703 1.00 87.75 127 LYS A CA 1
ATOM 1053 C C . LYS A 1 127 ? -9.178 7.043 -11.934 1.00 87.75 127 LYS A C 1
ATOM 1055 O O . LYS A 1 127 ? -9.372 5.940 -12.436 1.00 87.75 127 LYS A O 1
ATOM 1060 N N . SER A 1 128 ? -8.631 7.193 -10.726 1.00 86.44 128 SER A N 1
ATOM 1061 C CA . SER A 1 128 ? -8.263 6.027 -9.907 1.00 86.44 128 SER A CA 1
ATOM 1062 C C . SER A 1 128 ? -9.475 5.197 -9.511 1.00 86.44 128 SER A C 1
ATOM 1064 O O . SER A 1 128 ? -9.411 3.974 -9.583 1.00 86.44 128 SER A O 1
ATOM 1066 N N . ILE A 1 129 ? -10.600 5.832 -9.166 1.00 88.81 129 ILE A N 1
ATOM 1067 C CA . ILE A 1 129 ? -11.843 5.114 -8.839 1.00 88.81 129 ILE A CA 1
ATOM 1068 C C . ILE A 1 129 ? -12.355 4.325 -10.043 1.00 88.81 129 ILE A C 1
ATOM 1070 O O . ILE A 1 129 ? -12.714 3.156 -9.900 1.00 88.81 129 ILE A O 1
ATOM 1074 N N . ARG A 1 130 ? -12.362 4.938 -11.231 1.00 91.19 130 ARG A N 1
ATOM 1075 C CA . ARG A 1 130 ? -12.771 4.277 -12.471 1.00 91.19 130 ARG A CA 1
ATOM 1076 C C . ARG A 1 130 ? -11.882 3.073 -12.777 1.00 91.19 130 ARG A C 1
ATOM 1078 O O . ARG A 1 130 ? -12.403 1.974 -12.914 1.00 91.19 130 ARG A O 1
ATOM 1085 N N . PHE A 1 131 ? -10.559 3.248 -12.795 1.00 92.50 131 PHE A N 1
ATOM 1086 C CA . PHE A 1 131 ? -9.628 2.144 -13.058 1.00 92.50 131 PHE A CA 1
ATOM 1087 C C . PHE A 1 131 ? -9.701 1.053 -11.983 1.00 92.50 131 PHE A C 1
ATOM 1089 O O . PHE A 1 131 ? -9.592 -0.127 -12.304 1.00 92.50 131 PHE A O 1
ATOM 1096 N N . ALA A 1 132 ? -9.914 1.408 -10.712 1.00 91.50 132 ALA A N 1
ATOM 1097 C CA . ALA A 1 132 ? -10.128 0.424 -9.655 1.00 91.50 132 ALA A CA 1
ATOM 1098 C C . ALA A 1 132 ? -11.377 -0.426 -9.933 1.00 91.50 132 ALA A C 1
ATOM 1100 O O . ALA A 1 132 ? -11.289 -1.651 -9.895 1.00 91.50 132 ALA A O 1
ATOM 1101 N N . ARG A 1 133 ? -12.510 0.203 -10.275 1.00 93.31 133 ARG A N 1
ATOM 1102 C CA . ARG A 1 133 ? -13.758 -0.497 -10.627 1.00 93.31 133 ARG A CA 1
ATOM 1103 C C . ARG A 1 133 ? -13.596 -1.382 -11.862 1.00 93.31 133 ARG A C 1
ATOM 1105 O O . ARG A 1 133 ? -13.912 -2.563 -11.791 1.00 93.31 133 ARG A O 1
ATOM 1112 N N . GLU A 1 134 ? -13.015 -0.857 -12.938 1.00 95.06 134 GLU A N 1
ATOM 1113 C CA . GLU A 1 134 ? -12.753 -1.621 -14.166 1.00 95.06 134 GLU A CA 1
ATOM 1114 C C . GLU A 1 134 ? -11.854 -2.840 -13.899 1.00 95.06 134 GLU A C 1
ATOM 1116 O O . GLU A 1 134 ? -12.121 -3.939 -14.387 1.00 95.06 134 GLU A O 1
ATOM 1121 N N . ASN A 1 135 ? -10.804 -2.680 -13.085 1.00 95.56 135 ASN A N 1
ATOM 1122 C CA . ASN A 1 135 ? -9.929 -3.787 -12.698 1.00 95.56 135 ASN A CA 1
ATOM 1123 C C . ASN A 1 135 ? -10.664 -4.832 -11.845 1.00 95.56 135 ASN A C 1
ATOM 1125 O O . ASN A 1 135 ? -10.455 -6.027 -12.041 1.00 95.56 135 ASN A O 1
ATOM 1129 N N . ILE A 1 136 ? -11.532 -4.416 -10.922 1.00 95.88 136 ILE A N 1
ATOM 1130 C CA . ILE A 1 136 ? -12.351 -5.329 -10.108 1.00 95.88 136 ILE A CA 1
ATOM 1131 C C . ILE A 1 136 ? -13.299 -6.138 -11.000 1.00 95.88 136 ILE A C 1
ATOM 1133 O O . ILE A 1 136 ? -13.329 -7.367 -10.917 1.00 95.88 136 ILE A O 1
ATOM 1137 N N . GLU A 1 137 ? -14.019 -5.467 -11.897 1.00 96.31 137 GLU A N 1
ATOM 1138 C CA . GLU A 1 137 ? -14.972 -6.095 -12.816 1.00 96.31 137 GLU A CA 1
ATOM 1139 C C . GLU A 1 137 ? -14.279 -7.077 -13.768 1.00 96.31 137 GLU A C 1
ATOM 1141 O O . GLU A 1 137 ? -14.710 -8.222 -13.910 1.00 96.31 137 GLU A O 1
ATOM 1146 N N . LYS A 1 138 ? -13.143 -6.685 -14.360 1.00 96.62 138 LYS A N 1
ATOM 1147 C CA . LYS A 1 138 ? -12.375 -7.513 -15.309 1.00 96.62 138 LYS A CA 1
ATOM 1148 C C . LYS A 1 138 ? -11.848 -8.819 -14.700 1.00 96.62 138 LYS A C 1
ATOM 1150 O O . LYS A 1 138 ? -11.557 -9.761 -15.445 1.00 96.62 138 LYS A O 1
ATOM 1155 N N . ASN A 1 139 ? -11.706 -8.876 -13.375 1.00 97.19 139 ASN A N 1
ATOM 1156 C CA . ASN A 1 139 ? -11.284 -10.072 -12.644 1.00 97.19 139 ASN A CA 1
ATOM 1157 C C . ASN A 1 139 ? -12.441 -10.792 -11.927 1.00 97.19 139 ASN A C 1
ATOM 1159 O O . ASN A 1 139 ? -12.200 -11.811 -11.285 1.00 97.19 139 ASN A O 1
ATOM 1163 N N . GLY A 1 140 ? -13.685 -10.313 -12.055 1.00 97.56 140 GLY A N 1
ATOM 1164 C CA . GLY A 1 140 ? -14.854 -10.938 -11.432 1.00 97.56 140 GLY A CA 1
ATOM 1165 C C . GLY A 1 140 ? -14.890 -10.789 -9.909 1.00 97.56 140 GLY A C 1
ATOM 1166 O O . GLY A 1 140 ? -15.345 -11.694 -9.217 1.00 97.56 140 GLY A O 1
ATOM 1167 N N . TRP A 1 141 ? -14.381 -9.676 -9.372 1.00 96.56 141 TRP A N 1
ATOM 1168 C CA . TRP A 1 141 ? -14.248 -9.465 -7.924 1.00 96.56 141 TRP A CA 1
ATOM 1169 C C . TRP A 1 141 ? -15.270 -8.498 -7.326 1.00 96.56 141 TRP A C 1
ATOM 1171 O O . TRP A 1 141 ? -15.133 -8.114 -6.166 1.00 96.56 141 TRP A O 1
ATOM 1181 N N . SER A 1 142 ? -16.291 -8.098 -8.085 1.00 95.38 142 SER A N 1
ATOM 1182 C CA . SER A 1 142 ? -17.268 -7.086 -7.656 1.00 95.38 142 SER A CA 1
ATOM 1183 C C . SER A 1 142 ? -18.046 -7.474 -6.393 1.00 95.38 142 SER A C 1
ATOM 1185 O O . SER A 1 142 ? -18.482 -6.595 -5.654 1.00 95.38 142 SER A O 1
ATOM 1187 N N . GLU A 1 143 ? -18.190 -8.773 -6.112 1.00 95.50 143 GLU A N 1
ATOM 1188 C CA . GLU A 1 143 ? -18.810 -9.265 -4.873 1.00 95.50 143 GLU A CA 1
ATOM 1189 C C . GLU A 1 143 ? -17.887 -9.124 -3.650 1.00 95.50 143 GLU A C 1
ATOM 1191 O O . GLU A 1 143 ? -18.368 -8.921 -2.537 1.00 95.50 143 GLU A O 1
ATOM 1196 N N . PHE A 1 144 ? -16.565 -9.162 -3.854 1.00 93.88 144 PHE A N 1
ATOM 1197 C CA . PHE A 1 144 ? -15.561 -9.165 -2.784 1.00 93.88 144 PHE A CA 1
ATOM 1198 C C . PHE A 1 144 ? -14.947 -7.786 -2.515 1.00 93.88 144 PHE A C 1
ATOM 1200 O O . PHE A 1 144 ? -14.496 -7.520 -1.403 1.00 93.88 144 PHE A O 1
ATOM 1207 N N . ILE A 1 145 ? -14.897 -6.905 -3.520 1.00 94.75 145 ILE A N 1
ATOM 1208 C CA . ILE A 1 145 ? -14.213 -5.609 -3.429 1.00 94.75 145 ILE A CA 1
ATOM 1209 C C . ILE A 1 145 ? -15.180 -4.484 -3.791 1.00 94.75 145 ILE A C 1
ATOM 1211 O O . ILE A 1 145 ? -15.581 -4.324 -4.943 1.00 94.75 145 ILE A O 1
ATOM 1215 N N . LYS A 1 146 ? -15.506 -3.650 -2.798 1.00 92.00 146 LYS A N 1
ATOM 1216 C CA . LYS A 1 146 ? -16.360 -2.467 -2.959 1.00 92.00 146 LYS A CA 1
ATOM 1217 C C . LYS A 1 146 ? -15.517 -1.196 -2.899 1.00 92.00 146 LYS A C 1
ATOM 1219 O O . LYS A 1 146 ? -14.844 -0.942 -1.905 1.00 92.00 146 LYS A O 1
ATOM 1224 N N . VAL A 1 147 ? -15.580 -0.374 -3.947 1.00 90.56 147 VAL A N 1
ATOM 1225 C CA . VAL A 1 147 ? -14.869 0.915 -4.002 1.00 90.56 147 VAL A CA 1
ATOM 1226 C C . VAL A 1 147 ? -15.767 2.026 -3.477 1.00 90.56 147 VAL A C 1
ATOM 1228 O O . VAL A 1 147 ? -16.780 2.358 -4.102 1.00 90.56 147 VAL A O 1
ATOM 1231 N N . ARG A 1 148 ? -15.362 2.630 -2.357 1.00 86.50 148 ARG A N 1
ATOM 1232 C CA . ARG A 1 148 ? -16.012 3.807 -1.774 1.00 86.50 148 ARG A CA 1
ATOM 1233 C C . ARG A 1 148 ? -15.242 5.073 -2.105 1.00 86.50 148 ARG A C 1
ATOM 1235 O O . ARG A 1 148 ? -14.017 5.080 -2.168 1.00 86.50 148 ARG A O 1
ATOM 1242 N N . PHE A 1 149 ? -15.993 6.140 -2.324 1.00 82.62 149 PHE A N 1
ATOM 1243 C CA . PHE A 1 149 ? -15.441 7.462 -2.547 1.00 82.62 149 PHE A CA 1
ATOM 1244 C C . PHE A 1 149 ? -15.233 8.173 -1.204 1.00 82.62 149 PHE A C 1
ATOM 1246 O O . PHE A 1 149 ? -16.126 8.160 -0.359 1.00 82.62 149 PHE A O 1
ATOM 1253 N N . MET A 1 150 ? -14.070 8.806 -1.027 1.00 78.00 150 MET A N 1
ATOM 1254 C CA . MET A 1 150 ? -13.775 9.631 0.145 1.00 78.00 150 MET A CA 1
ATOM 1255 C C . MET A 1 150 ? -13.942 11.108 -0.211 1.00 78.00 150 MET A C 1
ATOM 1257 O O . MET A 1 150 ? -13.108 11.683 -0.909 1.00 78.00 150 MET A O 1
ATOM 1261 N N . GLY A 1 151 ? -15.034 11.714 0.258 1.00 72.06 151 GLY A N 1
ATOM 1262 C CA . GLY A 1 151 ? -15.366 13.111 -0.045 1.00 72.06 151 GLY A CA 1
ATOM 1263 C C . GLY A 1 151 ? -14.509 14.140 0.687 1.00 72.06 151 GLY A C 1
ATOM 1264 O O . GLY A 1 151 ? -14.355 15.258 0.200 1.00 72.06 151 GLY A O 1
ATOM 1265 N N . ASN A 1 152 ? -13.932 13.770 1.831 1.00 80.06 152 ASN A N 1
ATOM 1266 C CA . ASN A 1 152 ? -13.110 14.654 2.644 1.00 80.06 152 ASN A CA 1
ATOM 1267 C C . ASN A 1 152 ? -11.732 14.014 2.900 1.00 80.06 152 ASN A C 1
ATOM 1269 O O . ASN A 1 152 ? -11.659 13.013 3.607 1.00 80.06 152 ASN A O 1
ATOM 1273 N N . PRO A 1 153 ? -10.630 14.576 2.370 1.00 75.25 153 PRO A N 1
ATOM 1274 C CA . PRO A 1 153 ? -9.290 14.008 2.536 1.00 75.25 153 PRO A CA 1
ATOM 1275 C C . PRO A 1 153 ? -8.749 14.071 3.975 1.00 75.25 153 PRO A C 1
ATOM 1277 O O . PRO A 1 153 ? -7.761 13.398 4.282 1.00 75.25 153 PRO A O 1
ATOM 1280 N N . ASP A 1 154 ? -9.368 14.873 4.845 1.00 79.31 154 ASP A N 1
ATOM 1281 C CA . ASP A 1 154 ? -9.038 14.941 6.271 1.00 79.31 154 ASP A CA 1
ATOM 1282 C C . ASP A 1 154 ? -9.797 13.899 7.110 1.00 79.31 154 ASP A C 1
ATOM 1284 O O . ASP A 1 154 ? -9.527 13.793 8.304 1.00 79.31 154 ASP A O 1
ATOM 1288 N N . GLN A 1 155 ? -10.712 13.139 6.498 1.00 86.31 155 GLN A N 1
ATOM 1289 C CA . GLN A 1 155 ? -11.470 12.056 7.119 1.00 86.31 155 GLN A CA 1
ATOM 1290 C C . GLN A 1 155 ? -11.081 10.718 6.487 1.00 86.31 155 GLN A C 1
ATOM 1292 O O . GLN A 1 155 ? -11.461 10.400 5.361 1.00 86.31 155 GLN A O 1
ATOM 1297 N N . ILE A 1 156 ? -10.282 9.939 7.208 1.00 89.38 156 ILE A N 1
ATOM 1298 C CA . ILE A 1 156 ? -9.737 8.668 6.725 1.00 89.38 156 ILE A CA 1
ATOM 1299 C C . ILE A 1 156 ? -10.676 7.504 7.043 1.00 89.38 156 ILE A C 1
ATOM 1301 O O . ILE A 1 156 ? -10.881 6.624 6.209 1.00 89.38 156 ILE A O 1
ATOM 1305 N N . PHE A 1 157 ? -11.230 7.486 8.253 1.00 91.62 157 PHE A N 1
ATOM 1306 C CA . PHE A 1 157 ? -12.142 6.440 8.712 1.00 91.62 157 PHE A CA 1
ATOM 1307 C C . PHE A 1 157 ? -13.527 7.001 9.009 1.00 91.62 157 PHE A C 1
ATOM 1309 O O . PHE A 1 157 ? -14.543 6.425 8.613 1.00 91.62 157 PHE A O 1
ATOM 1316 N N . THR A 1 158 ? -13.563 8.135 9.706 1.00 85.75 158 THR A N 1
ATOM 1317 C CA . THR A 1 158 ? -14.803 8.819 10.064 1.00 85.75 158 THR A CA 1
ATOM 1318 C C . THR A 1 158 ? -15.550 9.246 8.801 1.00 85.75 158 THR A C 1
ATOM 1320 O O . THR A 1 158 ? -14.953 9.731 7.852 1.00 85.75 158 THR A O 1
ATOM 1323 N N . GLY A 1 159 ? -16.859 9.000 8.733 1.00 80.69 159 GLY A N 1
ATOM 1324 C CA . GLY A 1 159 ? -17.660 9.305 7.537 1.00 80.69 159 GLY A CA 1
ATOM 1325 C C . GLY A 1 159 ? -17.509 8.321 6.366 1.00 80.69 159 GLY A C 1
ATOM 1326 O O . GLY A 1 159 ? -18.279 8.424 5.415 1.00 80.69 159 GLY A O 1
ATOM 1327 N N . ILE A 1 160 ? -16.577 7.360 6.435 1.00 86.75 160 ILE A N 1
ATOM 1328 C CA . ILE A 1 160 ? -16.431 6.265 5.454 1.00 86.75 160 ILE A CA 1
ATOM 1329 C C . ILE A 1 160 ? -16.917 4.932 6.019 1.00 86.75 160 ILE A C 1
ATOM 1331 O O . ILE A 1 160 ? -17.521 4.135 5.295 1.00 86.75 160 ILE A O 1
ATOM 1335 N N . ILE A 1 161 ? -16.625 4.689 7.297 1.00 90.69 161 ILE A N 1
ATOM 1336 C CA . ILE A 1 161 ? -17.087 3.520 8.043 1.00 90.69 161 ILE A CA 1
ATOM 1337 C C . ILE A 1 161 ? -18.393 3.891 8.739 1.00 90.69 161 ILE A C 1
ATOM 1339 O O . ILE A 1 161 ? -18.447 4.852 9.513 1.00 90.69 161 ILE A O 1
ATOM 1343 N N . GLU A 1 162 ? -19.451 3.148 8.433 1.00 90.19 162 GLU A N 1
ATOM 1344 C CA . GLU A 1 162 ? -20.766 3.344 9.035 1.00 90.19 162 GLU A CA 1
ATOM 1345 C C . GLU A 1 162 ? -20.815 2.772 10.463 1.00 90.19 162 GLU A C 1
ATOM 1347 O O . GLU A 1 162 ? -19.958 1.996 10.887 1.00 90.19 162 GLU A O 1
ATOM 1352 N N . LYS A 1 163 ? -21.827 3.165 11.246 1.00 87.69 163 LYS A N 1
ATOM 1353 C CA . LYS A 1 163 ? -21.928 2.814 12.674 1.00 87.69 163 LYS A CA 1
ATOM 1354 C C . LYS A 1 163 ? -21.948 1.298 12.931 1.00 87.69 163 LYS A C 1
ATOM 1356 O O . LYS A 1 163 ? -21.368 0.850 13.918 1.00 87.69 163 LYS A O 1
ATOM 1361 N N . ASP A 1 164 ? -22.563 0.536 12.033 1.00 90.12 164 ASP A N 1
ATOM 1362 C CA . ASP A 1 164 ? -22.761 -0.909 12.178 1.00 90.12 164 ASP A CA 1
ATOM 1363 C C . ASP A 1 164 ? -21.805 -1.732 11.293 1.00 90.12 164 ASP A C 1
ATOM 1365 O O . ASP A 1 164 ? -22.012 -2.927 11.073 1.00 90.12 164 ASP A O 1
ATOM 1369 N N . GLU A 1 165 ? -20.733 -1.108 10.792 1.00 93.62 165 GLU A N 1
ATOM 1370 C CA . GLU A 1 165 ? -19.699 -1.784 10.014 1.00 93.62 165 GLU A CA 1
ATOM 1371 C C . GLU A 1 165 ? -18.487 -2.167 10.856 1.00 93.62 165 GLU A C 1
ATOM 1373 O O . GLU A 1 165 ? -17.933 -1.364 11.608 1.00 93.62 165 GLU A O 1
ATOM 1378 N N . TYR A 1 166 ? -18.050 -3.414 10.675 1.00 94.75 166 TYR A N 1
ATOM 1379 C CA . TYR A 1 166 ? -16.932 -3.995 11.403 1.00 94.75 166 TYR A CA 1
ATOM 1380 C C . TYR A 1 166 ? -15.964 -4.692 10.448 1.00 94.75 166 TYR A C 1
ATOM 1382 O O . TYR A 1 166 ? -16.364 -5.492 9.596 1.00 94.75 166 TYR A O 1
ATOM 1390 N N . PHE A 1 167 ? -14.675 -4.428 10.640 1.00 95.62 167 PHE A N 1
ATOM 1391 C CA . PHE A 1 167 ? -13.587 -4.965 9.834 1.00 95.62 167 PHE A CA 1
ATOM 1392 C C . PHE A 1 167 ? -12.561 -5.697 10.700 1.00 95.62 167 PHE A C 1
ATOM 1394 O O . PHE A 1 167 ? -12.241 -5.299 11.823 1.00 95.62 167 PHE A O 1
ATOM 1401 N N . ASP A 1 168 ? -11.996 -6.776 10.169 1.00 95.62 168 ASP A N 1
ATOM 1402 C CA . ASP A 1 168 ? -10.911 -7.496 10.833 1.00 95.62 168 ASP A CA 1
ATOM 1403 C C . ASP A 1 168 ? -9.570 -6.751 10.682 1.00 95.62 168 ASP A C 1
ATOM 1405 O O . ASP A 1 168 ? -8.703 -6.857 11.551 1.00 95.62 168 ASP A O 1
ATOM 1409 N N . PHE A 1 169 ? -9.399 -5.936 9.636 1.00 96.94 169 PHE A N 1
ATOM 1410 C CA . PHE A 1 169 ? -8.231 -5.063 9.510 1.00 96.94 169 PHE A CA 1
ATOM 1411 C C . PHE A 1 169 ? -8.468 -3.813 8.653 1.00 96.94 169 PHE A C 1
ATOM 1413 O O . PHE A 1 169 ? -9.330 -3.785 7.779 1.00 96.94 169 PHE A O 1
ATOM 1420 N N . SER A 1 170 ? -7.631 -2.796 8.850 1.00 97.44 170 SER A N 1
ATOM 1421 C CA . SER A 1 170 ? -7.356 -1.762 7.855 1.00 97.44 170 SER A CA 1
ATOM 1422 C C . SER A 1 170 ? -5.912 -1.835 7.389 1.00 97.44 170 SER A C 1
ATOM 1424 O O . SER A 1 170 ? -5.012 -2.234 8.136 1.00 97.44 170 SER A O 1
ATOM 1426 N N . MET A 1 171 ? -5.676 -1.446 6.144 1.00 97.06 171 MET A N 1
ATOM 1427 C CA . MET A 1 171 ? -4.345 -1.307 5.575 1.00 97.06 171 MET A CA 1
ATOM 1428 C C . MET A 1 171 ? -4.209 0.012 4.831 1.00 97.06 171 MET A C 1
ATOM 1430 O O . MET A 1 171 ? -5.185 0.569 4.341 1.00 97.06 171 MET A O 1
ATOM 1434 N N . CYS A 1 172 ? -2.989 0.539 4.790 1.00 95.12 172 CYS A N 1
ATOM 1435 C CA . CYS A 1 172 ? -2.718 1.816 4.148 1.00 95.12 172 CYS A CA 1
ATOM 1436 C C . CYS A 1 172 ? -1.275 1.881 3.656 1.00 95.12 172 CYS A C 1
ATOM 1438 O O . CYS A 1 172 ? -0.333 1.494 4.356 1.00 95.12 172 CYS A O 1
ATOM 1440 N N . ASN A 1 173 ? -1.081 2.415 2.455 1.00 92.50 173 ASN A N 1
ATOM 1441 C CA . ASN A 1 173 ? 0.218 2.889 1.999 1.00 92.50 173 ASN A CA 1
ATOM 1442 C C . ASN A 1 173 ? 0.161 4.415 1.831 1.00 92.50 173 ASN A C 1
ATOM 1444 O O . ASN A 1 173 ? -0.212 4.862 0.749 1.00 92.50 173 ASN A O 1
ATOM 1448 N N . PRO A 1 174 ? 0.534 5.190 2.864 1.00 92.12 174 PRO A N 1
ATOM 1449 C CA . PRO A 1 174 ? 0.299 6.628 2.924 1.00 92.12 174 PRO A CA 1
ATOM 1450 C C . PRO A 1 174 ? 1.098 7.397 1.859 1.00 92.12 174 PRO A C 1
ATOM 1452 O O . PRO A 1 174 ? 2.175 6.940 1.455 1.00 92.12 174 PRO A O 1
ATOM 1455 N N . PRO A 1 175 ? 0.654 8.610 1.472 1.00 90.31 175 PRO A N 1
ATOM 1456 C CA . PRO A 1 175 ? 1.461 9.517 0.666 1.00 90.31 175 PRO A CA 1
ATOM 1457 C C . PRO A 1 175 ? 2.776 9.831 1.381 1.00 90.31 175 PRO A C 1
ATOM 1459 O O . PRO A 1 175 ? 2.812 10.061 2.593 1.00 90.31 175 PRO A O 1
ATOM 1462 N N . PHE A 1 176 ? 3.881 9.838 0.640 1.00 88.38 176 PHE A N 1
ATOM 1463 C CA . PHE A 1 176 ? 5.212 9.900 1.242 1.00 88.38 176 PHE A CA 1
ATOM 1464 C C . PHE A 1 176 ? 5.690 11.309 1.573 1.00 88.38 176 PHE A C 1
ATOM 1466 O O . PHE A 1 176 ? 6.561 11.452 2.438 1.00 88.38 176 PHE A O 1
ATOM 1473 N N . TYR A 1 177 ? 5.203 12.320 0.864 1.00 91.38 177 TYR A N 1
ATOM 1474 C CA . TYR A 1 177 ? 5.753 13.673 0.868 1.00 91.38 177 TYR A CA 1
ATOM 1475 C C . TYR A 1 177 ? 4.748 14.675 1.425 1.00 91.38 177 TYR A C 1
ATOM 1477 O O . TYR A 1 177 ? 3.542 14.469 1.378 1.00 91.38 177 TYR A O 1
ATOM 1485 N N . GLU A 1 178 ? 5.241 15.772 1.969 1.00 92.06 178 GLU A N 1
ATOM 1486 C CA . GLU A 1 178 ? 4.422 16.884 2.424 1.00 92.06 178 GLU A CA 1
ATOM 1487 C C . GLU A 1 178 ? 3.998 17.785 1.263 1.00 92.06 178 GLU A C 1
ATOM 1489 O O . GLU A 1 178 ? 2.887 18.304 1.243 1.00 92.06 178 GLU A O 1
ATOM 1494 N N . ASN A 1 179 ? 4.884 17.963 0.284 1.00 91.38 179 ASN A N 1
ATOM 1495 C CA . ASN A 1 179 ? 4.680 18.840 -0.862 1.00 91.38 179 ASN A CA 1
ATOM 1496 C C . ASN A 1 179 ? 5.629 18.473 -2.019 1.00 91.38 179 ASN A C 1
ATOM 1498 O O . ASN A 1 179 ? 6.526 17.635 -1.882 1.00 91.38 179 ASN A O 1
ATOM 1502 N N . GLU A 1 180 ? 5.441 19.126 -3.167 1.00 91.75 180 GLU A N 1
ATOM 1503 C CA . GLU A 1 180 ? 6.244 18.903 -4.376 1.00 91.75 180 GLU A CA 1
ATOM 1504 C C . GLU A 1 180 ? 7.731 19.224 -4.183 1.00 91.75 180 GLU A C 1
ATOM 1506 O O . GLU A 1 180 ? 8.592 18.533 -4.727 1.00 91.75 180 GLU A O 1
ATOM 1511 N N . LYS A 1 181 ? 8.051 20.246 -3.382 1.00 92.81 181 LYS A N 1
ATOM 1512 C CA . LYS A 1 181 ? 9.443 20.601 -3.089 1.00 92.81 181 LYS A CA 1
ATOM 1513 C C . LYS A 1 181 ? 10.146 19.449 -2.378 1.00 92.81 181 LYS A C 1
ATOM 1515 O O . LYS A 1 181 ? 11.205 19.011 -2.819 1.00 92.81 181 LYS A O 1
ATOM 1520 N N . GLU A 1 182 ? 9.524 18.903 -1.334 1.00 91.25 182 GLU A N 1
ATOM 1521 C CA . GLU A 1 182 ? 10.080 17.761 -0.614 1.00 91.25 182 GLU A CA 1
ATOM 1522 C C . GLU A 1 182 ? 10.245 16.541 -1.534 1.00 91.25 182 GLU A C 1
ATOM 1524 O O . GLU A 1 182 ? 11.256 15.842 -1.446 1.00 91.25 182 GLU A O 1
ATOM 1529 N N . LYS A 1 183 ? 9.298 16.294 -2.451 1.00 91.00 183 LYS A N 1
ATOM 1530 C CA . LYS A 1 183 ? 9.445 15.253 -3.480 1.00 91.00 183 LYS A CA 1
ATOM 1531 C C . LYS A 1 183 ? 10.723 15.473 -4.296 1.00 91.00 183 LYS A C 1
ATOM 1533 O O . LYS A 1 183 ? 11.573 14.582 -4.321 1.00 91.00 183 LYS A O 1
ATOM 1538 N N . LYS A 1 184 ? 10.886 16.653 -4.906 1.00 89.38 184 LYS A N 1
ATOM 1539 C CA . LYS A 1 184 ? 12.036 16.984 -5.770 1.00 89.38 184 LYS A CA 1
ATOM 1540 C C . LYS A 1 184 ? 13.367 16.843 -5.033 1.00 89.38 184 LYS A C 1
ATOM 1542 O O . LYS A 1 184 ? 14.256 16.137 -5.510 1.00 89.38 184 LYS A O 1
ATOM 1547 N N . ASP A 1 185 ? 13.477 17.417 -3.836 1.00 89.50 185 ASP A N 1
ATOM 1548 C CA . ASP A 1 185 ? 14.690 17.340 -3.011 1.00 89.50 185 ASP A CA 1
ATOM 1549 C C . ASP A 1 185 ? 15.087 15.877 -2.734 1.00 89.50 185 ASP A C 1
ATOM 1551 O O . ASP A 1 185 ? 16.263 15.497 -2.749 1.00 89.50 185 ASP A O 1
ATOM 1555 N N . ARG A 1 186 ? 14.091 15.009 -2.521 1.00 85.06 186 ARG A N 1
ATOM 1556 C CA . ARG A 1 186 ? 14.301 13.585 -2.239 1.00 85.06 186 ARG A CA 1
ATOM 1557 C C . ARG A 1 186 ? 14.631 12.769 -3.480 1.00 85.06 186 ARG A C 1
ATOM 1559 O O . ARG A 1 186 ? 15.410 11.821 -3.363 1.00 85.06 186 ARG A O 1
ATOM 1566 N N . GLU A 1 187 ? 14.060 13.089 -4.632 1.00 86.81 187 GLU A N 1
ATOM 1567 C CA . GLU A 1 187 ? 14.397 12.436 -5.901 1.00 86.81 187 GLU A CA 1
ATOM 1568 C C . GLU A 1 187 ? 15.853 12.716 -6.284 1.00 86.81 187 GLU A C 1
ATOM 1570 O O . GLU A 1 187 ? 16.588 11.782 -6.624 1.00 86.81 187 GLU A O 1
ATOM 1575 N N . ILE A 1 188 ? 16.303 13.962 -6.096 1.00 85.25 188 ILE A N 1
ATOM 1576 C CA . ILE A 1 188 ? 17.701 14.378 -6.275 1.00 85.25 188 ILE A CA 1
ATOM 1577 C C . ILE A 1 188 ? 18.613 13.603 -5.317 1.00 85.25 188 ILE A C 1
ATOM 1579 O O . ILE A 1 188 ? 19.565 12.950 -5.753 1.00 85.25 188 ILE A O 1
ATOM 1583 N N . ALA A 1 189 ? 18.292 13.598 -4.019 1.00 84.00 189 ALA A N 1
ATOM 1584 C CA . ALA A 1 189 ? 19.109 12.928 -3.007 1.00 84.00 189 ALA A CA 1
ATOM 1585 C C . ALA A 1 189 ? 19.235 11.410 -3.240 1.00 84.00 189 ALA A C 1
ATOM 1587 O O . ALA A 1 189 ? 20.292 10.826 -3.001 1.00 84.00 189 ALA A O 1
ATOM 1588 N N . ASN A 1 190 ? 18.167 10.757 -3.712 1.00 79.69 190 ASN A N 1
ATOM 1589 C CA . ASN A 1 190 ? 18.145 9.306 -3.918 1.00 79.69 190 ASN A CA 1
ATOM 1590 C C . ASN A 1 190 ? 18.502 8.875 -5.347 1.00 79.69 190 ASN A C 1
ATOM 1592 O O . ASN A 1 190 ? 18.615 7.670 -5.590 1.00 79.69 190 ASN A O 1
ATOM 1596 N N . ARG A 1 191 ? 18.672 9.824 -6.280 1.00 79.88 191 ARG A N 1
ATOM 1597 C CA . ARG A 1 191 ? 18.892 9.585 -7.719 1.00 79.88 191 ARG A CA 1
ATOM 1598 C C . ARG A 1 191 ? 17.855 8.630 -8.317 1.00 79.88 191 ARG A C 1
ATOM 1600 O O . ARG A 1 191 ? 18.194 7.707 -9.064 1.00 79.88 191 ARG A O 1
ATOM 1607 N N . ARG A 1 192 ? 16.594 8.809 -7.923 1.00 73.62 192 ARG A N 1
ATOM 1608 C CA . ARG A 1 192 ? 15.462 7.962 -8.318 1.00 73.62 192 ARG A CA 1
ATOM 1609 C C . ARG A 1 192 ? 14.242 8.830 -8.563 1.00 73.62 192 ARG A C 1
ATOM 1611 O O . ARG A 1 192 ? 13.891 9.613 -7.688 1.00 73.62 192 ARG A O 1
ATOM 1618 N N . ALA A 1 193 ? 13.609 8.635 -9.713 1.00 71.81 193 ALA A N 1
ATOM 1619 C CA . ALA A 1 193 ? 12.285 9.166 -9.982 1.00 71.81 193 ALA A CA 1
ATOM 1620 C C . ALA A 1 193 ? 11.235 8.374 -9.190 1.00 71.81 193 ALA A C 1
ATOM 1622 O O . ALA A 1 193 ? 11.397 7.172 -8.947 1.00 71.81 193 ALA A O 1
ATOM 1623 N N . THR A 1 194 ? 10.183 9.065 -8.770 1.00 78.38 194 THR A N 1
ATOM 1624 C CA . THR A 1 194 ? 8.995 8.484 -8.149 1.00 78.38 194 THR A CA 1
ATOM 1625 C C . THR A 1 194 ? 7.830 8.677 -9.104 1.00 78.38 194 THR A C 1
ATOM 1627 O O . THR A 1 194 ? 7.530 9.815 -9.461 1.00 78.38 194 THR A O 1
ATOM 1630 N N . SER A 1 195 ? 7.179 7.577 -9.481 1.00 78.12 195 SER A N 1
ATOM 1631 C CA . SER A 1 195 ? 5.956 7.627 -10.277 1.00 78.12 195 SER A CA 1
ATOM 1632 C C . SER A 1 195 ? 4.749 8.002 -9.422 1.00 78.12 195 SER A C 1
ATOM 1634 O O . SER A 1 195 ? 4.742 7.796 -8.203 1.00 78.12 195 SER A O 1
ATOM 1636 N N . GLY A 1 196 ? 3.720 8.525 -10.082 1.00 81.75 196 GLY A N 1
ATOM 1637 C CA . GLY A 1 196 ? 2.449 8.891 -9.466 1.00 81.75 196 GLY A CA 1
ATOM 1638 C C . GLY A 1 196 ? 2.158 10.382 -9.510 1.00 81.75 196 GLY A C 1
ATOM 1639 O O . GLY A 1 196 ? 3.059 11.224 -9.451 1.00 81.75 196 GLY A O 1
ATOM 1640 N N . ALA A 1 197 ? 0.870 10.698 -9.603 1.00 84.69 197 ALA A N 1
ATOM 1641 C CA . ALA A 1 197 ? 0.407 12.071 -9.570 1.00 84.69 197 ALA A CA 1
ATOM 1642 C C . ALA A 1 197 ? 0.710 12.701 -8.208 1.00 84.69 197 ALA A C 1
ATOM 1644 O O . ALA A 1 197 ? 0.681 12.030 -7.175 1.00 84.69 197 ALA A O 1
ATOM 1645 N N . LEU A 1 198 ? 0.969 14.012 -8.197 1.00 86.56 198 LEU A N 1
ATOM 1646 C CA . LEU A 1 198 ? 1.380 14.725 -6.988 1.00 86.56 198 LEU A CA 1
ATOM 1647 C C . LEU A 1 198 ? 0.408 14.490 -5.819 1.00 86.56 198 LEU A C 1
ATOM 1649 O O . LEU A 1 198 ? 0.846 14.210 -4.708 1.00 86.56 198 LEU A O 1
ATOM 1653 N N . PHE A 1 199 ? -0.898 14.504 -6.085 1.00 83.62 199 PHE A N 1
ATOM 1654 C CA . PHE A 1 199 ? -1.935 14.292 -5.073 1.00 83.62 199 PHE A CA 1
ATOM 1655 C C . PHE A 1 199 ? -1.975 12.868 -4.481 1.00 83.62 199 PHE A C 1
ATOM 1657 O O . PHE A 1 199 ? -2.536 12.689 -3.402 1.00 83.62 199 PHE A O 1
ATOM 1664 N N . GLU A 1 200 ? -1.397 11.860 -5.147 1.00 83.75 200 GLU A N 1
ATOM 1665 C CA . GLU A 1 200 ? -1.290 10.497 -4.598 1.00 83.75 200 GLU A CA 1
ATOM 1666 C C . GLU A 1 200 ? -0.097 10.355 -3.650 1.00 83.75 200 GLU A C 1
ATOM 1668 O O . GLU A 1 200 ? -0.087 9.526 -2.740 1.00 83.75 200 GLU A O 1
ATOM 1673 N N . ILE A 1 201 ? 0.945 11.155 -3.881 1.00 87.81 201 ILE A N 1
ATOM 1674 C CA . ILE A 1 201 ? 2.229 11.036 -3.185 1.00 87.81 201 ILE A CA 1
ATOM 1675 C C . ILE A 1 201 ? 2.464 12.150 -2.166 1.00 87.81 201 ILE A C 1
ATOM 1677 O O . ILE A 1 201 ? 3.380 12.013 -1.352 1.00 87.81 201 ILE A O 1
ATOM 1681 N N . THR A 1 202 ? 1.654 13.215 -2.172 1.00 89.69 202 THR A N 1
ATOM 1682 C CA . THR A 1 202 ? 1.708 14.298 -1.181 1.00 89.69 202 THR A CA 1
ATOM 1683 C C . THR A 1 202 ? 0.504 14.342 -0.252 1.00 89.69 202 THR A C 1
ATOM 1685 O O . THR A 1 202 ? -0.610 14.013 -0.642 1.00 89.69 202 THR A O 1
ATOM 1688 N N . THR A 1 203 ? 0.723 14.798 0.978 1.00 89.31 203 THR A N 1
ATOM 1689 C CA . THR A 1 203 ? -0.333 15.083 1.952 1.00 89.31 203 THR A CA 1
ATOM 1690 C C . THR A 1 203 ? 0.175 16.021 3.042 1.00 89.31 203 THR A C 1
ATOM 1692 O O . THR A 1 203 ? 1.365 16.037 3.347 1.00 89.31 203 THR A O 1
ATOM 1695 N N . LYS A 1 204 ? -0.715 16.770 3.697 1.00 89.31 204 LYS A N 1
ATOM 1696 C CA . LYS A 1 204 ? -0.346 17.659 4.806 1.00 89.31 204 LYS A CA 1
ATOM 1697 C C . LYS A 1 204 ? 0.400 16.900 5.914 1.00 89.31 204 LYS A C 1
ATOM 1699 O O . LYS A 1 204 ? -0.109 15.911 6.455 1.00 89.31 204 LYS A O 1
ATOM 1704 N N . GLY A 1 205 ? 1.596 17.383 6.268 1.00 91.94 205 GLY A N 1
ATOM 1705 C CA . GLY A 1 205 ? 2.495 16.755 7.245 1.00 91.94 205 GLY A CA 1
ATOM 1706 C C . GLY A 1 205 ? 3.217 15.493 6.746 1.00 91.94 205 GLY A C 1
ATOM 1707 O O . GLY A 1 205 ? 3.846 14.790 7.549 1.00 91.94 205 GLY A O 1
ATOM 1708 N N . GLY A 1 206 ? 3.109 15.190 5.448 1.00 92.69 206 GLY A N 1
ATOM 1709 C CA . GLY A 1 206 ? 3.667 14.009 4.796 1.00 92.69 206 GLY A CA 1
ATOM 1710 C C . GLY A 1 206 ? 3.166 12.691 5.386 1.00 92.69 206 GLY A C 1
ATOM 1711 O O . GLY A 1 206 ? 2.167 12.641 6.103 1.00 92.69 206 GLY A O 1
ATOM 1712 N N . GLU A 1 207 ? 3.919 11.619 5.140 1.00 93.94 207 GLU A N 1
ATOM 1713 C CA . GLU A 1 207 ? 3.631 10.269 5.651 1.00 93.94 207 GLU A CA 1
ATOM 1714 C C . GLU A 1 207 ? 3.302 10.256 7.149 1.00 93.94 207 GLU A C 1
ATOM 1716 O O . GLU A 1 207 ? 2.338 9.634 7.589 1.00 93.94 207 GLU A O 1
ATOM 1721 N N . LYS A 1 208 ? 4.105 10.967 7.948 1.00 95.62 208 LYS A N 1
ATOM 1722 C CA . LYS A 1 208 ? 3.923 11.041 9.399 1.00 95.62 208 LYS A CA 1
ATOM 1723 C C . LYS A 1 208 ? 2.588 11.704 9.752 1.00 95.62 208 LYS A C 1
ATOM 1725 O O . LYS A 1 208 ? 1.884 11.194 10.615 1.00 95.62 208 LYS A O 1
ATOM 1730 N N . GLY A 1 209 ? 2.257 12.825 9.108 1.00 94.75 209 GLY A N 1
ATOM 1731 C CA . GLY A 1 209 ? 0.999 13.537 9.332 1.00 94.75 209 GLY A CA 1
ATOM 1732 C C . GLY A 1 209 ? -0.219 12.694 8.965 1.00 94.75 209 GLY A C 1
ATOM 1733 O O . GLY A 1 209 ? -1.182 12.664 9.725 1.00 94.75 209 GLY A O 1
ATOM 1734 N N . PHE A 1 210 ? -0.147 11.955 7.856 1.00 94.69 210 PHE A N 1
ATOM 1735 C CA . PHE A 1 210 ? -1.214 11.042 7.441 1.00 94.69 210 PHE A CA 1
ATOM 1736 C C . PHE A 1 210 ? -1.451 9.930 8.461 1.00 94.69 210 PHE A C 1
ATOM 1738 O O . PHE A 1 210 ? -2.577 9.722 8.904 1.00 94.69 210 PHE A O 1
ATOM 1745 N N . ILE A 1 211 ? -0.383 9.258 8.898 1.00 96.38 211 ILE A N 1
ATOM 1746 C CA . ILE A 1 211 ? -0.497 8.183 9.891 1.00 96.38 211 ILE A CA 1
ATOM 1747 C C . ILE A 1 211 ? -0.981 8.729 11.240 1.00 96.38 211 ILE A C 1
ATOM 1749 O O . ILE A 1 211 ? -1.730 8.051 11.932 1.00 96.38 211 ILE A O 1
ATOM 1753 N N . PHE A 1 212 ? -0.603 9.952 11.624 1.00 96.75 212 PHE A N 1
ATOM 1754 C CA . PHE A 1 212 ? -1.130 10.570 12.845 1.00 96.75 212 PHE A CA 1
ATOM 1755 C C . PHE A 1 212 ? -2.645 10.763 12.770 1.00 96.75 212 PHE A C 1
ATOM 1757 O O . PHE A 1 212 ? -3.323 10.397 13.721 1.00 96.75 212 PHE A O 1
ATOM 1764 N N . ARG A 1 213 ? -3.183 11.230 11.635 1.00 94.69 213 ARG A N 1
ATOM 1765 C CA . ARG A 1 213 ? -4.638 11.325 11.440 1.00 94.69 213 ARG A CA 1
ATOM 1766 C C . ARG A 1 213 ? -5.320 9.961 11.522 1.00 94.69 213 ARG A C 1
ATOM 1768 O O . ARG A 1 213 ? -6.315 9.842 12.222 1.00 94.69 213 ARG A O 1
ATOM 1775 N N . MET A 1 214 ? -4.740 8.921 10.911 1.00 96.12 214 MET A N 1
ATOM 1776 C CA . MET A 1 214 ? -5.264 7.552 11.049 1.00 96.12 214 MET A CA 1
ATOM 1777 C C . MET A 1 214 ? -5.342 7.123 12.517 1.00 96.12 214 MET A C 1
ATOM 1779 O O . MET A 1 214 ? -6.337 6.552 12.951 1.00 96.12 214 MET A O 1
ATOM 1783 N N . ILE A 1 215 ? -4.283 7.384 13.284 1.00 97.31 215 ILE A N 1
ATOM 1784 C CA . ILE A 1 215 ? -4.231 7.042 14.706 1.00 97.31 215 ILE A CA 1
ATOM 1785 C C . ILE A 1 215 ? -5.286 7.831 15.486 1.00 97.31 215 ILE A C 1
ATOM 1787 O O . ILE A 1 215 ? -6.015 7.245 16.283 1.00 97.31 215 ILE A O 1
ATOM 1791 N N . ASP A 1 216 ? -5.388 9.132 15.241 1.00 95.12 216 ASP A N 1
ATOM 1792 C CA . ASP A 1 216 ? -6.307 10.008 15.960 1.00 95.12 216 ASP A CA 1
ATOM 1793 C C . ASP A 1 216 ? -7.775 9.644 15.667 1.00 95.12 216 ASP A C 1
ATOM 1795 O O . ASP A 1 216 ? -8.573 9.524 16.594 1.00 95.12 216 ASP A O 1
ATOM 1799 N N . GLU A 1 217 ? -8.124 9.362 14.409 1.00 95.44 217 GLU A N 1
ATOM 1800 C CA . GLU A 1 217 ? -9.466 8.896 14.037 1.00 95.44 217 GLU A CA 1
ATOM 1801 C C . GLU A 1 217 ? -9.772 7.484 14.541 1.00 95.44 217 GLU A C 1
ATOM 1803 O O . GLU A 1 217 ? -10.920 7.191 14.873 1.00 95.44 217 GLU A O 1
ATOM 1808 N N . SER A 1 218 ? -8.766 6.610 14.662 1.00 96.56 218 SER A N 1
ATOM 1809 C CA . SER A 1 218 ? -8.982 5.253 15.181 1.00 96.56 218 SER A CA 1
ATOM 1810 C C . SER A 1 218 ? -9.540 5.244 16.609 1.00 96.56 218 SER A C 1
ATOM 1812 O O . SER A 1 218 ? -10.248 4.312 16.971 1.00 96.56 218 SER A O 1
ATOM 1814 N N . ILE A 1 219 ? -9.307 6.299 17.401 1.00 95.38 219 ILE A N 1
ATOM 1815 C CA . ILE A 1 219 ? -9.882 6.452 18.751 1.00 95.38 219 ILE A CA 1
ATOM 1816 C C . ILE A 1 219 ? -11.400 6.649 18.707 1.00 95.38 219 ILE A C 1
ATOM 1818 O O . ILE A 1 219 ? -12.087 6.329 19.675 1.00 95.38 219 ILE A O 1
ATOM 1822 N N . LEU A 1 220 ? -11.929 7.193 17.611 1.00 93.94 220 LEU A N 1
ATOM 1823 C CA . LEU A 1 220 ? -13.358 7.464 17.463 1.00 93.94 220 LEU A CA 1
ATOM 1824 C C . LEU A 1 220 ? -14.131 6.206 17.067 1.00 93.94 220 LEU A C 1
ATOM 1826 O O . LEU A 1 220 ? -15.285 6.054 17.453 1.00 93.94 220 LEU A O 1
ATOM 1830 N N . ILE A 1 221 ? -13.486 5.305 16.326 1.00 93.62 221 ILE A N 1
ATOM 1831 C CA . ILE A 1 221 ? -14.118 4.094 15.788 1.00 93.62 221 ILE A CA 1
ATOM 1832 C C . ILE A 1 221 ? -13.701 2.804 16.508 1.00 93.62 221 ILE A C 1
ATOM 1834 O O . ILE A 1 221 ? -14.395 1.799 16.401 1.00 93.62 221 ILE A O 1
ATOM 1838 N N . GLN A 1 222 ? -12.605 2.830 17.273 1.00 90.75 222 GLN A N 1
ATOM 1839 C CA . GLN A 1 222 ? -12.105 1.784 18.177 1.00 90.75 222 GLN A CA 1
ATOM 1840 C C . GLN A 1 222 ? -12.357 0.355 17.682 1.00 90.75 222 GLN A C 1
ATOM 1842 O O . GLN A 1 222 ? -11.634 -0.167 16.837 1.00 90.75 222 GLN A O 1
ATOM 1847 N N . ASN A 1 223 ? -13.412 -0.263 18.213 1.00 90.38 223 ASN A N 1
ATOM 1848 C CA . ASN A 1 223 ? -13.736 -1.672 18.074 1.00 90.38 223 ASN A CA 1
ATOM 1849 C C . ASN A 1 223 ? -14.374 -2.016 16.720 1.00 90.38 223 ASN A C 1
ATOM 1851 O O . ASN A 1 223 ? -14.587 -3.194 16.440 1.00 90.38 223 ASN A O 1
ATOM 1855 N N . GLN A 1 224 ? -14.657 -1.021 15.871 1.00 95.88 224 GLN A N 1
ATOM 1856 C CA . GLN A 1 224 ? -15.089 -1.242 14.490 1.00 95.88 224 GLN A CA 1
ATOM 1857 C C . GLN A 1 224 ? -13.982 -1.847 13.621 1.00 95.88 224 GLN A C 1
ATOM 1859 O O . GLN A 1 224 ? -14.285 -2.490 12.623 1.00 95.88 224 GLN A O 1
ATOM 1864 N N . ILE A 1 225 ? -12.702 -1.700 13.984 1.00 96.31 225 ILE A N 1
ATOM 1865 C CA . ILE A 1 225 ? -11.601 -2.371 13.281 1.00 96.31 225 ILE A CA 1
ATOM 1866 C C . ILE A 1 225 ? -10.715 -3.098 14.286 1.00 96.31 225 ILE A C 1
ATOM 1868 O O . ILE A 1 225 ? -10.153 -2.481 15.190 1.00 96.31 225 ILE A O 1
ATOM 1872 N N . LYS A 1 226 ? -10.532 -4.413 14.113 1.00 95.44 226 LYS A N 1
ATOM 1873 C CA . LYS A 1 226 ? -9.666 -5.191 15.017 1.00 95.44 226 LYS A CA 1
ATOM 1874 C C . LYS A 1 226 ? -8.203 -4.779 14.906 1.00 95.44 226 LYS A C 1
ATOM 1876 O O . LYS A 1 226 ? -7.569 -4.523 15.925 1.00 95.44 226 LYS A O 1
ATOM 1881 N N . TRP A 1 227 ? -7.664 -4.702 13.692 1.00 97.50 227 TRP A N 1
ATOM 1882 C CA . TRP A 1 227 ? -6.292 -4.259 13.450 1.00 97.50 227 TRP A CA 1
ATOM 1883 C C . TRP A 1 227 ? -6.248 -3.047 12.537 1.00 97.50 227 TRP A C 1
ATOM 1885 O O . TRP A 1 227 ? -6.454 -3.159 11.335 1.00 97.50 227 TRP A O 1
ATOM 1895 N N . PHE A 1 228 ? -5.873 -1.898 13.078 1.00 98.31 228 PHE A N 1
ATOM 1896 C CA . PHE A 1 228 ? -5.471 -0.772 12.251 1.00 98.31 228 PHE A CA 1
ATOM 1897 C C . PHE A 1 228 ? -4.042 -0.974 11.773 1.00 98.31 228 PHE A C 1
ATOM 1899 O O . PHE A 1 228 ? -3.198 -1.407 12.560 1.00 98.31 228 PHE A O 1
ATOM 1906 N N . SER A 1 229 ? -3.721 -0.642 10.521 1.00 98.31 229 SER A N 1
ATOM 1907 C CA . SER A 1 229 ? -2.330 -0.710 10.070 1.00 98.31 229 SER A CA 1
ATOM 1908 C C . SER A 1 229 ? -1.969 0.291 8.978 1.00 98.31 229 SER A C 1
ATOM 1910 O O . SER A 1 229 ? -2.802 0.727 8.188 1.00 98.31 229 SER A O 1
ATOM 1912 N N . SER A 1 230 ? -0.681 0.630 8.919 1.00 98.00 230 SER A N 1
ATOM 1913 C CA . SER A 1 230 ? -0.103 1.421 7.835 1.00 98.00 230 SER A CA 1
ATOM 1914 C C . SER A 1 230 ? 1.323 0.974 7.534 1.00 98.00 230 SER A C 1
ATOM 1916 O O . SER A 1 230 ? 2.131 0.732 8.441 1.00 98.00 230 SER A O 1
ATOM 1918 N N . MET A 1 231 ? 1.679 0.950 6.250 1.00 96.50 231 MET A N 1
ATOM 1919 C CA . MET A 1 231 ? 3.073 0.917 5.830 1.00 96.50 231 MET A CA 1
ATOM 1920 C C . MET A 1 231 ? 3.749 2.245 6.197 1.00 96.50 231 MET A C 1
ATOM 1922 O O . MET A 1 231 ? 3.129 3.305 6.235 1.00 96.50 231 MET A O 1
ATOM 1926 N N . VAL A 1 232 ? 5.044 2.172 6.481 1.00 96.56 232 VAL A N 1
ATOM 1927 C CA . VAL A 1 232 ? 5.912 3.293 6.822 1.00 96.56 232 VAL A CA 1
ATOM 1928 C C . VAL A 1 232 ? 7.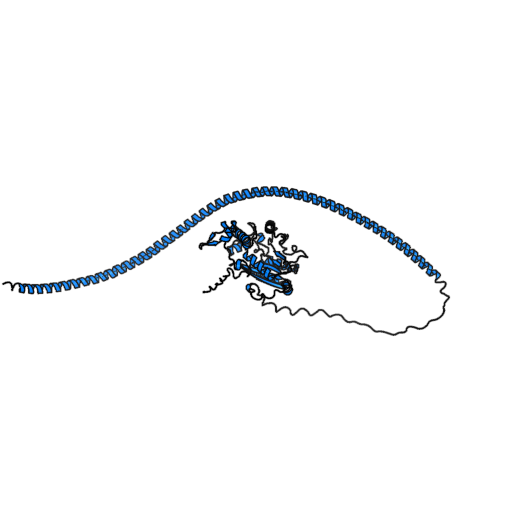124 3.231 5.895 1.00 96.56 232 VAL A C 1
ATOM 1930 O O . VAL A 1 232 ? 7.989 2.358 5.994 1.00 96.56 232 VAL A O 1
ATOM 1933 N N . GLY A 1 233 ? 7.187 4.155 4.950 1.00 92.56 233 GLY A N 1
ATOM 1934 C CA . GLY A 1 233 ? 8.249 4.314 3.969 1.00 92.56 233 GLY A CA 1
ATOM 1935 C C . GLY A 1 233 ? 9.568 4.792 4.560 1.00 92.56 233 GLY A C 1
ATOM 1936 O O . GLY A 1 233 ? 10.631 4.413 4.053 1.00 92.56 233 GLY A O 1
ATOM 1937 N N . ARG A 1 234 ? 9.533 5.581 5.643 1.00 91.19 234 ARG A N 1
ATOM 1938 C CA . ARG A 1 234 ? 10.733 6.190 6.235 1.00 91.19 234 ARG A CA 1
ATOM 1939 C C . ARG A 1 234 ? 10.974 5.712 7.664 1.00 91.19 234 ARG A C 1
ATOM 1941 O O . ARG A 1 234 ? 10.150 5.901 8.553 1.00 91.19 234 ARG A O 1
ATOM 1948 N N . LYS A 1 235 ? 12.188 5.217 7.938 1.00 92.44 235 LYS A N 1
ATOM 1949 C CA . LYS A 1 235 ? 12.604 4.823 9.299 1.00 92.44 235 LYS A CA 1
ATOM 1950 C C . LYS A 1 235 ? 12.427 5.954 10.318 1.00 92.44 235 LYS A C 1
ATOM 1952 O O . LYS A 1 235 ? 12.074 5.698 11.464 1.00 92.44 235 LYS A O 1
ATOM 1957 N N . SER A 1 236 ? 12.675 7.196 9.899 1.00 93.31 236 SER A N 1
ATOM 1958 C CA . SER A 1 236 ? 12.554 8.389 10.743 1.00 93.31 236 SER A CA 1
ATOM 1959 C C . SER A 1 236 ? 11.119 8.671 11.194 1.00 93.31 236 SER A C 1
ATOM 1961 O O . SER A 1 236 ? 10.942 9.252 12.259 1.00 93.31 236 SER A O 1
ATOM 1963 N N . SER A 1 237 ? 10.108 8.238 10.434 1.00 96.12 237 SER A N 1
ATOM 1964 C CA . SER A 1 237 ? 8.694 8.389 10.802 1.00 96.12 237 SER A CA 1
ATOM 1965 C C . SER A 1 237 ? 8.291 7.439 11.934 1.00 96.12 237 SER A C 1
ATOM 1967 O O . SER A 1 237 ? 7.427 7.772 12.740 1.00 96.12 237 SER A O 1
ATOM 1969 N N . LEU A 1 238 ? 8.947 6.277 12.046 1.00 95.50 238 LEU A N 1
ATOM 1970 C CA . LEU A 1 238 ? 8.524 5.201 12.944 1.00 95.50 238 LEU A CA 1
ATOM 1971 C C . LEU A 1 238 ? 8.555 5.604 14.426 1.00 95.50 238 LEU A C 1
ATOM 1973 O O . LEU A 1 238 ? 7.593 5.359 15.145 1.00 95.50 238 LEU A O 1
ATOM 1977 N N . LYS A 1 239 ? 9.635 6.241 14.900 1.00 96.25 239 LYS A N 1
ATOM 1978 C CA . LYS A 1 239 ? 9.760 6.621 16.321 1.00 96.25 239 LYS A CA 1
ATOM 1979 C C . LYS A 1 239 ? 8.669 7.623 16.758 1.00 96.25 239 LYS A C 1
ATOM 1981 O O . LYS A 1 239 ? 8.041 7.368 17.783 1.00 96.25 239 LYS A O 1
ATOM 1986 N N . PRO A 1 240 ? 8.398 8.717 16.017 1.00 97.75 240 PRO A N 1
ATOM 1987 C CA . PRO A 1 240 ? 7.257 9.594 16.295 1.00 97.75 240 PRO A CA 1
ATOM 1988 C C . PRO A 1 240 ? 5.898 8.882 16.295 1.00 97.75 240 PRO A C 1
ATOM 1990 O O . PRO A 1 240 ? 5.093 9.138 17.182 1.00 97.75 240 PRO A O 1
ATOM 1993 N N . ILE A 1 241 ? 5.661 7.972 15.344 1.00 98.25 241 ILE A N 1
ATOM 1994 C CA . ILE A 1 241 ? 4.414 7.192 15.243 1.00 98.25 241 ILE A CA 1
ATOM 1995 C C . ILE A 1 241 ? 4.208 6.309 16.472 1.00 98.25 241 ILE A C 1
ATOM 1997 O O . ILE A 1 241 ? 3.161 6.372 17.109 1.00 98.25 241 ILE A O 1
ATOM 2001 N N . LEU A 1 242 ? 5.232 5.551 16.867 1.00 97.56 242 LEU A N 1
ATOM 2002 C CA . LEU A 1 242 ? 5.173 4.719 18.070 1.00 97.56 242 LEU A CA 1
ATOM 2003 C C . LEU A 1 242 ? 4.954 5.561 19.332 1.00 97.56 242 LEU A C 1
ATOM 2005 O O . LEU A 1 242 ? 4.197 5.165 20.212 1.00 97.56 242 LEU A O 1
ATOM 2009 N N . LYS A 1 243 ? 5.577 6.744 19.411 1.00 97.38 243 LYS A N 1
ATOM 2010 C CA . LYS A 1 243 ? 5.346 7.676 20.519 1.00 97.38 243 LYS A CA 1
ATOM 2011 C C . LYS A 1 243 ? 3.881 8.120 20.579 1.00 97.38 243 LYS A C 1
ATOM 2013 O O . LYS A 1 243 ? 3.328 8.133 21.672 1.00 97.38 243 LYS A O 1
ATOM 2018 N N . ARG A 1 244 ? 3.263 8.459 19.442 1.00 97.31 244 ARG A N 1
ATOM 2019 C CA . ARG A 1 244 ? 1.853 8.880 19.388 1.00 97.31 244 ARG A CA 1
ATOM 2020 C C . ARG A 1 244 ? 0.909 7.758 19.824 1.00 97.31 244 ARG A C 1
ATOM 2022 O O . ARG A 1 244 ? 0.051 8.007 20.658 1.00 97.31 244 ARG A O 1
ATOM 2029 N N . LEU A 1 245 ? 1.121 6.535 19.336 1.00 97.44 245 LEU A N 1
ATOM 2030 C CA . LEU A 1 245 ? 0.348 5.358 19.755 1.00 97.44 245 LEU A CA 1
ATOM 2031 C C . LEU A 1 245 ? 0.427 5.128 21.271 1.00 97.44 245 LEU A C 1
ATOM 2033 O O . LEU A 1 245 ? -0.600 4.967 21.922 1.00 97.44 245 LEU A O 1
ATOM 2037 N N . ASN A 1 246 ? 1.633 5.193 21.844 1.00 94.81 246 ASN A N 1
ATOM 2038 C CA . ASN A 1 246 ? 1.821 5.048 23.290 1.00 94.81 246 ASN A CA 1
ATOM 2039 C C . ASN A 1 246 ? 1.142 6.175 24.086 1.00 94.81 246 ASN A C 1
ATOM 2041 O O . ASN A 1 246 ? 0.562 5.913 25.127 1.00 94.81 246 ASN A O 1
ATOM 2045 N N . GLN A 1 247 ? 1.189 7.423 23.605 1.00 95.38 247 GLN A N 1
ATOM 2046 C CA . GLN A 1 247 ? 0.515 8.556 24.261 1.00 95.38 247 GLN A CA 1
ATOM 2047 C C . GLN A 1 247 ? -1.008 8.406 24.311 1.00 95.38 247 GLN A C 1
ATOM 2049 O O . GLN A 1 247 ? -1.647 9.007 25.167 1.00 95.38 247 GLN A O 1
ATOM 2054 N N . LEU A 1 248 ? -1.574 7.647 23.377 1.00 93.50 248 LEU A N 1
ATOM 2055 C CA . LEU A 1 248 ? -3.005 7.392 23.273 1.00 93.50 248 LEU A CA 1
ATOM 2056 C C . LEU A 1 248 ? -3.414 6.070 23.935 1.00 93.50 248 LEU A C 1
ATOM 2058 O O . LEU A 1 248 ? -4.571 5.684 23.830 1.00 93.50 248 LEU A O 1
ATOM 2062 N N . ASN A 1 249 ? -2.480 5.394 24.617 1.00 89.75 249 ASN A N 1
ATOM 2063 C CA . ASN A 1 249 ? -2.710 4.155 25.359 1.00 89.75 249 ASN A CA 1
ATOM 2064 C C . ASN A 1 249 ? -3.428 3.065 24.542 1.00 89.75 249 ASN A C 1
ATOM 2066 O O . ASN A 1 249 ? -4.294 2.369 25.064 1.00 89.75 249 ASN A O 1
ATOM 2070 N N . VAL A 1 250 ? -3.074 2.905 23.259 1.00 93.94 250 VAL A N 1
ATOM 2071 C CA . VAL A 1 250 ? -3.595 1.781 22.463 1.00 93.94 250 VAL A CA 1
ATOM 2072 C C . VAL A 1 250 ? -3.157 0.448 23.080 1.00 93.94 250 VAL A C 1
ATOM 2074 O O . VAL A 1 250 ? -2.014 0.300 23.521 1.00 93.94 250 VAL A O 1
ATOM 2077 N N . THR A 1 251 ? -4.054 -0.533 23.084 1.00 94.62 251 THR A N 1
ATOM 2078 C CA . THR A 1 251 ? -3.876 -1.809 23.790 1.00 94.62 251 THR A CA 1
ATOM 2079 C C . THR A 1 251 ? -2.748 -2.653 23.203 1.00 94.62 251 THR A C 1
ATOM 2081 O O . THR A 1 251 ? -1.943 -3.238 23.929 1.00 94.62 251 THR A O 1
ATOM 2084 N N . GLN A 1 252 ? -2.657 -2.716 21.872 1.00 95.50 252 GLN A N 1
ATOM 2085 C CA . GLN A 1 252 ? -1.652 -3.513 21.169 1.00 95.50 252 GLN A CA 1
ATOM 2086 C C . GLN A 1 252 ? -0.930 -2.680 20.119 1.00 95.50 252 GLN A C 1
ATOM 2088 O O . GLN A 1 252 ? -1.547 -1.908 19.390 1.00 95.50 252 GLN A O 1
ATOM 2093 N N . ILE A 1 253 ? 0.382 -2.896 19.987 1.00 97.06 253 ILE A N 1
ATOM 2094 C CA . ILE A 1 253 ? 1.206 -2.326 18.915 1.00 97.06 253 ILE A CA 1
ATOM 2095 C C . ILE A 1 253 ? 2.107 -3.421 18.346 1.00 97.06 253 ILE A C 1
ATOM 2097 O O . ILE A 1 253 ? 2.915 -4.015 19.066 1.00 97.06 253 ILE A O 1
ATOM 2101 N N . LYS A 1 254 ? 2.024 -3.652 17.035 1.00 96.62 254 LYS A N 1
ATOM 2102 C CA . LYS A 1 254 ? 2.907 -4.550 16.280 1.00 96.62 254 LYS A CA 1
ATOM 2103 C C . LYS A 1 254 ? 3.663 -3.761 15.211 1.00 96.62 254 LYS A C 1
ATOM 2105 O O . LYS A 1 254 ? 3.228 -2.707 14.751 1.00 96.62 254 LYS A O 1
ATOM 2110 N N . ARG A 1 255 ? 4.843 -4.253 14.834 1.00 96.06 255 ARG A N 1
ATOM 2111 C CA . ARG A 1 255 ? 5.740 -3.595 13.871 1.00 96.06 255 ARG A CA 1
ATOM 2112 C C . ARG A 1 255 ? 6.159 -4.596 12.806 1.00 96.06 255 ARG A C 1
ATOM 2114 O O . ARG A 1 255 ? 6.499 -5.721 13.145 1.00 96.06 255 ARG A O 1
ATOM 2121 N N . GLY A 1 256 ? 6.188 -4.172 11.550 1.00 92.88 256 GLY A N 1
ATOM 2122 C CA . GLY A 1 256 ? 6.652 -4.969 10.417 1.00 92.88 256 GLY A CA 1
ATOM 2123 C C . GLY A 1 256 ? 7.904 -4.374 9.776 1.00 92.88 256 GLY A C 1
ATOM 2124 O O . GLY A 1 256 ? 8.168 -3.171 9.875 1.00 92.88 256 GLY A O 1
ATOM 2125 N N . ARG A 1 257 ? 8.692 -5.215 9.101 1.00 94.56 257 ARG A N 1
ATOM 2126 C CA . ARG A 1 257 ? 9.844 -4.804 8.282 1.00 94.56 257 ARG A CA 1
ATOM 2127 C C . ARG A 1 257 ? 9.842 -5.576 6.972 1.00 94.56 257 ARG A C 1
ATOM 2129 O O . ARG A 1 257 ? 10.120 -6.765 6.962 1.00 94.56 257 ARG A O 1
ATOM 2136 N N . PHE A 1 258 ? 9.576 -4.904 5.863 1.00 94.06 258 PHE A N 1
ATOM 2137 C CA . PHE A 1 258 ? 9.468 -5.527 4.549 1.00 94.06 258 PHE A CA 1
ATOM 2138 C C . PHE A 1 258 ? 10.745 -5.306 3.751 1.00 94.06 258 PHE A C 1
ATOM 2140 O O . PHE A 1 258 ? 11.188 -4.172 3.562 1.00 94.06 258 PHE A O 1
ATOM 2147 N N . PHE A 1 259 ? 11.336 -6.397 3.271 1.00 90.56 259 PHE A N 1
ATOM 2148 C CA . PHE A 1 259 ? 12.565 -6.369 2.486 1.00 90.56 259 PHE A CA 1
ATOM 2149 C C . PHE A 1 259 ? 12.272 -6.700 1.024 1.00 90.56 259 PHE A C 1
ATOM 2151 O O . PHE A 1 259 ? 11.667 -7.725 0.720 1.00 90.56 259 PHE A O 1
ATOM 2158 N N . GLN A 1 260 ? 12.764 -5.857 0.120 1.00 82.88 260 GLN A N 1
ATOM 2159 C CA . GLN A 1 260 ? 12.712 -6.065 -1.323 1.00 82.88 260 GLN A CA 1
ATOM 2160 C C . GLN A 1 260 ? 14.048 -5.650 -1.939 1.00 82.88 260 GLN A C 1
ATOM 2162 O O . GLN A 1 260 ? 14.310 -4.472 -2.200 1.00 82.88 260 GLN A O 1
ATOM 2167 N N . GLY A 1 261 ? 14.942 -6.623 -2.120 1.00 84.12 261 GLY A N 1
ATOM 2168 C CA . GLY A 1 261 ? 16.322 -6.351 -2.512 1.00 84.12 261 GLY A CA 1
ATOM 2169 C C . GLY A 1 261 ? 16.998 -5.387 -1.528 1.00 84.12 261 GLY A C 1
ATOM 2170 O O . GLY A 1 261 ? 17.163 -5.700 -0.346 1.00 84.12 261 GLY A O 1
ATOM 2171 N N . LYS A 1 262 ? 17.383 -4.201 -2.014 1.00 83.56 262 LYS A N 1
ATOM 2172 C CA . LYS A 1 262 ? 17.992 -3.130 -1.201 1.00 83.56 262 LYS A CA 1
ATOM 2173 C C . LYS A 1 262 ? 16.966 -2.232 -0.501 1.00 83.56 262 LYS A C 1
ATOM 2175 O O . LYS A 1 262 ? 17.337 -1.492 0.404 1.00 83.56 262 LYS A O 1
ATOM 2180 N N . ILE A 1 263 ? 15.705 -2.259 -0.929 1.00 86.44 263 ILE A N 1
ATOM 2181 C CA . ILE A 1 263 ? 14.655 -1.397 -0.388 1.00 86.44 263 ILE A CA 1
ATOM 2182 C C . ILE A 1 263 ? 14.079 -2.049 0.867 1.00 86.44 263 ILE A C 1
ATOM 2184 O O . ILE A 1 263 ? 13.734 -3.231 0.869 1.00 86.44 263 ILE A O 1
ATOM 2188 N N . VAL A 1 264 ? 13.983 -1.255 1.932 1.00 91.38 264 VAL A N 1
ATOM 2189 C CA . VAL A 1 264 ? 13.304 -1.627 3.172 1.00 91.38 264 VAL A CA 1
ATOM 2190 C C . VAL A 1 264 ? 12.115 -0.696 3.369 1.00 91.38 264 VAL A C 1
ATOM 2192 O O . VAL A 1 264 ? 12.213 0.515 3.140 1.00 91.38 264 VAL A O 1
ATOM 2195 N N . ARG A 1 265 ? 10.993 -1.277 3.778 1.00 93.56 265 ARG A N 1
ATOM 2196 C CA . ARG A 1 265 ? 9.825 -0.576 4.311 1.00 93.56 265 ARG A CA 1
ATOM 2197 C C . ARG A 1 265 ? 9.565 -1.077 5.723 1.00 93.56 265 ARG A C 1
ATOM 2199 O O . ARG A 1 265 ? 9.973 -2.180 6.082 1.00 93.56 265 ARG A O 1
ATOM 2206 N N . TRP A 1 266 ? 8.915 -0.259 6.525 1.00 96.69 266 TRP A N 1
ATOM 2207 C CA . TRP A 1 266 ? 8.410 -0.635 7.837 1.00 96.69 266 TRP A CA 1
ATOM 2208 C C . TRP A 1 266 ? 6.890 -0.710 7.765 1.00 96.69 266 TRP A C 1
ATOM 2210 O O . TRP A 1 266 ? 6.291 -0.256 6.795 1.00 96.69 266 TRP A O 1
ATOM 2220 N N . ALA A 1 267 ? 6.270 -1.275 8.782 1.00 97.19 267 ALA A N 1
ATOM 2221 C CA . ALA A 1 267 ? 4.838 -1.171 8.998 1.00 97.19 267 ALA A CA 1
ATOM 2222 C C . ALA A 1 267 ? 4.570 -1.032 10.489 1.00 97.19 267 ALA A C 1
ATOM 2224 O O . ALA A 1 267 ? 5.388 -1.444 11.320 1.00 97.19 267 ALA A O 1
ATOM 2225 N N . VAL A 1 268 ? 3.427 -0.454 10.813 1.00 98.25 268 VAL A N 1
ATOM 2226 C CA . VAL A 1 268 ? 2.885 -0.417 12.163 1.00 98.25 268 VAL A CA 1
ATOM 2227 C C . VAL A 1 268 ? 1.456 -0.932 12.111 1.00 98.25 268 VAL A C 1
ATOM 2229 O O . VAL A 1 268 ? 0.737 -0.653 11.153 1.00 98.25 268 VAL A O 1
ATOM 2232 N N . ALA A 1 269 ? 1.069 -1.696 13.122 1.00 98.44 269 ALA A N 1
ATOM 2233 C CA . ALA A 1 269 ? -0.312 -2.067 13.361 1.00 98.44 269 ALA A CA 1
ATOM 2234 C C . ALA A 1 269 ? -0.651 -1.818 14.826 1.00 98.44 269 ALA A C 1
ATOM 2236 O O . ALA A 1 269 ? 0.215 -1.982 15.692 1.00 98.44 269 ALA A O 1
ATOM 2237 N N . TRP A 1 270 ? -1.883 -1.414 15.099 1.00 98.19 270 TRP A N 1
ATOM 2238 C CA . TRP A 1 270 ? -2.374 -1.197 16.450 1.00 98.19 270 TRP A CA 1
ATOM 2239 C C . TRP A 1 270 ? -3.804 -1.700 16.612 1.00 98.19 270 TRP A C 1
ATOM 2241 O O . TRP A 1 270 ? -4.537 -1.847 15.634 1.00 98.19 270 TRP A O 1
ATOM 2251 N N . SER A 1 271 ? -4.173 -2.001 17.853 1.00 97.31 271 SER A N 1
ATOM 2252 C CA . SER A 1 271 ? -5.506 -2.476 18.214 1.00 97.31 271 SER A CA 1
ATOM 2253 C C . SER A 1 271 ? -5.924 -1.925 19.571 1.00 97.31 271 SER A C 1
ATOM 2255 O O . SER A 1 271 ? -5.073 -1.702 20.437 1.00 97.31 271 SER A O 1
ATOM 2257 N N . PHE A 1 272 ? -7.232 -1.747 19.743 1.00 96.00 272 PHE A N 1
ATOM 2258 C CA . PHE A 1 272 ? -7.873 -1.478 21.032 1.00 96.00 272 PHE A CA 1
ATOM 2259 C C . PHE A 1 272 ? -8.317 -2.766 21.742 1.00 96.00 272 PHE A C 1
ATOM 2261 O O . PHE A 1 272 ? -8.636 -2.729 22.927 1.00 96.00 272 PHE A O 1
ATOM 2268 N N . PHE A 1 273 ? -8.272 -3.908 21.052 1.00 94.12 273 PHE A N 1
ATOM 2269 C CA . PHE A 1 273 ? -8.569 -5.217 21.623 1.00 94.12 273 PHE A CA 1
ATOM 2270 C C . PHE A 1 273 ? -7.368 -5.797 22.369 1.00 94.12 273 PHE A C 1
ATOM 2272 O O . PHE A 1 273 ? -6.210 -5.582 21.994 1.00 94.12 273 PHE A O 1
ATOM 2279 N N . ASP A 1 274 ? -7.652 -6.602 23.389 1.00 90.56 274 ASP A N 1
ATOM 2280 C CA . ASP A 1 274 ? -6.646 -7.419 24.054 1.00 90.56 274 ASP A CA 1
ATOM 2281 C C . ASP A 1 274 ? -6.205 -8.601 23.177 1.00 90.56 274 ASP A C 1
ATOM 2283 O O . ASP A 1 274 ? -6.917 -9.075 22.291 1.00 90.56 274 ASP A O 1
ATOM 2287 N N . GLU A 1 275 ? -5.019 -9.148 23.458 1.00 84.81 275 GLU A N 1
ATOM 2288 C CA . GLU A 1 275 ? -4.458 -10.282 22.706 1.00 84.81 275 GLU A CA 1
ATOM 2289 C C . GLU A 1 275 ? -5.372 -11.525 22.713 1.00 84.81 275 GLU A C 1
ATOM 2291 O O . GLU A 1 275 ? -5.399 -12.297 21.751 1.00 84.81 275 GLU A O 1
ATOM 2296 N N . LYS A 1 276 ? -6.168 -11.709 23.773 1.00 82.94 276 LYS A N 1
ATOM 2297 C CA . LYS A 1 276 ? -7.155 -12.797 23.869 1.00 82.94 276 LYS A CA 1
ATOM 2298 C C . LYS A 1 276 ? -8.289 -12.627 22.856 1.00 82.94 276 LYS A C 1
ATOM 2300 O O . LYS A 1 276 ? -8.646 -13.587 22.183 1.00 82.94 276 LYS A O 1
ATOM 2305 N N . ASP A 1 277 ? -8.789 -11.409 22.687 1.00 82.88 277 ASP A N 1
ATOM 2306 C CA . ASP A 1 277 ? -9.897 -11.125 21.770 1.00 82.88 277 ASP A CA 1
ATOM 2307 C C . ASP A 1 277 ? -9.450 -11.161 20.306 1.00 82.88 277 ASP A C 1
ATOM 2309 O O . ASP A 1 277 ? -10.216 -11.532 19.418 1.00 82.88 277 ASP A O 1
ATOM 2313 N N . LEU A 1 278 ? -8.173 -10.863 20.059 1.00 82.12 278 LEU A N 1
ATOM 2314 C CA . LEU A 1 278 ? -7.547 -10.981 18.743 1.00 82.12 278 LEU A CA 1
ATOM 2315 C C . LEU A 1 278 ? -7.249 -12.438 18.354 1.00 82.12 278 LEU A C 1
ATOM 2317 O O . LEU A 1 278 ? -7.251 -12.771 17.172 1.00 82.12 278 LEU A O 1
ATOM 2321 N N . SER A 1 279 ? -7.004 -13.315 19.333 1.00 66.25 279 SER A N 1
ATOM 2322 C CA . SER A 1 279 ? -6.658 -14.725 19.098 1.00 66.25 279 SER A CA 1
ATOM 2323 C C . SER A 1 279 ? -7.860 -15.669 19.019 1.00 66.25 279 SER A C 1
ATOM 2325 O O . SER A 1 279 ? -7.693 -16.800 18.568 1.00 66.25 279 SER A O 1
ATOM 2327 N N . ASN A 1 280 ? -9.072 -15.220 19.360 1.00 53.69 280 ASN A N 1
ATOM 2328 C CA . ASN A 1 280 ? -10.290 -16.040 19.284 1.00 53.69 280 ASN A CA 1
ATOM 2329 C C . ASN A 1 280 ? -10.691 -16.456 17.851 1.00 53.69 280 ASN A C 1
ATOM 2331 O O . ASN A 1 280 ? -11.490 -17.373 17.697 1.00 53.69 280 ASN A O 1
ATOM 2335 N N . ASN A 1 281 ? -10.101 -15.856 16.810 1.00 51.09 281 ASN A N 1
ATOM 2336 C CA . ASN A 1 281 ? -10.240 -16.328 15.425 1.00 51.09 281 ASN A CA 1
ATOM 2337 C C . ASN A 1 281 ? -9.381 -17.575 15.121 1.00 51.09 281 ASN A C 1
ATOM 2339 O O . ASN A 1 281 ? -9.666 -18.291 14.167 1.00 51.09 281 ASN A O 1
ATOM 2343 N N . LEU A 1 282 ? -8.350 -17.863 15.927 1.00 46.94 282 LEU A N 1
ATOM 2344 C CA . LEU A 1 282 ? -7.480 -19.029 15.763 1.00 46.94 282 LEU A CA 1
ATOM 2345 C C . LEU A 1 282 ? -8.128 -20.242 16.441 1.00 46.94 282 LEU A C 1
ATOM 2347 O O . LEU A 1 282 ? -7.751 -20.644 17.549 1.00 46.94 282 LEU A O 1
ATOM 2351 N N . SER A 1 283 ? -9.119 -20.848 15.787 1.00 38.91 283 SER A N 1
ATOM 2352 C CA . SER A 1 283 ? -9.630 -22.141 16.233 1.00 38.91 283 SER A CA 1
ATOM 2353 C C . SER A 1 283 ? -8.472 -23.155 16.246 1.00 38.91 283 SER A C 1
ATOM 2355 O O . SER A 1 283 ? -7.735 -23.323 15.283 1.00 38.91 283 SER A O 1
ATOM 2357 N N . ARG A 1 284 ? -8.245 -23.755 17.422 1.00 40.53 284 ARG A N 1
ATOM 2358 C CA . ARG A 1 284 ? -7.494 -24.985 17.766 1.00 40.53 284 ARG A CA 1
ATOM 2359 C C . ARG A 1 284 ? -6.687 -25.719 16.664 1.00 40.53 284 ARG A C 1
ATOM 2361 O O . ARG A 1 284 ? -6.707 -26.952 16.623 1.00 40.53 284 ARG A O 1
ATOM 2368 N N . SER A 1 285 ? -5.833 -25.048 15.893 1.00 38.53 285 SER A N 1
ATOM 2369 C CA . SER A 1 285 ? -4.830 -25.716 15.063 1.00 38.53 285 SER A CA 1
ATOM 2370 C C . SER A 1 285 ? -3.702 -26.218 15.975 1.00 38.53 285 SER A C 1
ATOM 2372 O O . SER A 1 285 ? -2.702 -25.543 16.247 1.00 38.53 285 SER A O 1
ATOM 2374 N N . LYS A 1 286 ? -3.884 -27.417 16.537 1.00 40.56 286 LYS A N 1
ATOM 2375 C CA . LYS A 1 286 ? -2.837 -28.130 17.275 1.00 40.56 286 LYS A CA 1
ATOM 2376 C C . LYS A 1 286 ? -1.593 -28.266 16.379 1.00 40.56 286 LYS A C 1
ATOM 2378 O O . LYS A 1 286 ? -1.652 -28.863 15.313 1.00 40.56 286 LYS A O 1
ATOM 2383 N N . LYS A 1 287 ? -0.451 -27.794 16.897 1.00 40.75 287 LYS A N 1
ATOM 2384 C CA . LYS A 1 287 ? 0.931 -28.014 16.415 1.00 40.75 287 LYS A CA 1
ATOM 2385 C C . LYS A 1 287 ? 1.311 -27.399 15.054 1.00 40.75 287 LYS A C 1
ATOM 2387 O O . LYS A 1 287 ? 1.626 -28.117 14.114 1.00 40.75 287 LYS A O 1
ATOM 2392 N N . ARG A 1 288 ? 1.565 -26.088 15.037 1.00 39.19 288 ARG A N 1
ATOM 2393 C CA . ARG A 1 288 ? 2.722 -25.513 14.313 1.00 39.19 288 ARG A CA 1
ATOM 2394 C C . ARG A 1 288 ? 3.421 -24.459 15.174 1.00 39.19 288 ARG A C 1
ATOM 2396 O O . ARG A 1 288 ? 3.352 -23.263 14.933 1.00 39.19 288 ARG A O 1
ATOM 2403 N N . LYS A 1 289 ? 4.097 -24.927 16.226 1.00 43.56 289 LYS A N 1
ATOM 2404 C CA . LYS A 1 289 ? 5.074 -24.127 16.977 1.00 43.56 289 LYS A CA 1
ATOM 2405 C C . LYS A 1 289 ? 6.469 -24.559 16.521 1.00 43.56 289 LYS A C 1
ATOM 2407 O O . LYS A 1 289 ? 6.800 -25.729 16.702 1.00 43.56 289 LYS A O 1
ATOM 2412 N N . LYS A 1 290 ? 7.230 -23.589 15.995 1.00 39.47 290 LYS A N 1
ATOM 2413 C CA . LYS A 1 290 ? 8.628 -23.594 15.496 1.00 39.47 290 LYS A CA 1
ATOM 2414 C C . LYS A 1 290 ? 8.706 -23.338 13.991 1.00 39.47 290 LYS A C 1
ATOM 2416 O O . LYS A 1 290 ? 8.656 -24.270 13.204 1.00 39.47 290 LYS A O 1
ATOM 2421 N N . ASP A 1 291 ? 8.695 -22.047 13.658 1.00 37.06 291 ASP A N 1
ATOM 2422 C CA . ASP A 1 291 ? 9.560 -21.361 12.674 1.00 37.06 291 ASP A CA 1
ATOM 2423 C C . ASP A 1 291 ? 8.966 -19.964 12.383 1.00 37.06 291 ASP A C 1
ATOM 2425 O O . ASP A 1 291 ? 8.716 -19.571 11.246 1.00 37.06 291 ASP A O 1
ATOM 2429 N N . PHE A 1 292 ? 8.670 -19.215 13.454 1.00 42.91 292 PHE A N 1
ATOM 2430 C CA . PHE A 1 292 ? 8.269 -17.809 13.369 1.00 42.91 292 PHE A CA 1
ATOM 2431 C C . PHE A 1 292 ? 9.542 -16.953 13.327 1.00 42.91 292 PHE A C 1
ATOM 2433 O O . PHE A 1 292 ? 10.297 -16.919 14.299 1.00 42.91 292 PHE A O 1
ATOM 2440 N N . ASP A 1 293 ? 9.798 -16.297 12.192 1.00 42.19 293 ASP A N 1
ATOM 2441 C CA . ASP A 1 293 ? 10.961 -15.427 11.983 1.00 42.19 293 ASP A CA 1
ATOM 2442 C C . ASP A 1 293 ? 10.922 -14.229 12.954 1.00 42.19 293 ASP A C 1
ATOM 2444 O O . ASP A 1 293 ? 10.062 -13.349 12.855 1.00 42.19 293 ASP A O 1
ATOM 2448 N N . SER A 1 294 ? 11.906 -14.148 13.855 1.00 41.16 294 SER A N 1
ATOM 2449 C CA . SER A 1 294 ? 12.057 -13.072 14.854 1.00 41.16 294 SER A CA 1
ATOM 2450 C C . SER A 1 294 ? 12.235 -11.672 14.247 1.00 41.16 294 SER A C 1
ATOM 2452 O O . SER A 1 294 ? 12.126 -10.666 14.943 1.00 41.16 294 SER A O 1
ATOM 2454 N N . HIS A 1 295 ? 12.471 -11.576 12.936 1.00 46.22 295 HIS A N 1
ATOM 2455 C CA . HIS A 1 295 ? 12.585 -10.307 12.220 1.00 46.22 295 HIS A CA 1
ATOM 2456 C C . HIS A 1 295 ? 11.271 -9.522 12.099 1.00 46.22 295 HIS A C 1
ATOM 2458 O O . HIS A 1 295 ? 11.326 -8.321 11.819 1.00 46.22 295 HIS A O 1
ATOM 2464 N N . TYR A 1 296 ? 10.122 -10.171 12.310 1.00 40.88 296 TYR A N 1
ATOM 2465 C CA . TYR A 1 296 ? 8.799 -9.568 12.131 1.00 40.88 296 TYR A CA 1
ATOM 2466 C C . TYR A 1 296 ? 8.045 -9.309 13.444 1.00 40.88 296 TYR A C 1
ATOM 2468 O O . TYR A 1 296 ? 7.047 -8.598 13.414 1.00 40.88 296 TYR A O 1
ATOM 2476 N N . LEU A 1 297 ? 8.521 -9.818 14.589 1.00 38.66 297 LEU A N 1
ATOM 2477 C CA . LEU A 1 297 ? 7.893 -9.625 15.902 1.00 38.66 297 LEU A CA 1
ATOM 2478 C C . LEU A 1 297 ? 8.937 -9.714 17.035 1.00 38.66 297 LEU A C 1
ATOM 2480 O O . LEU A 1 297 ? 9.273 -10.815 17.455 1.00 38.66 297 LEU A O 1
ATOM 2484 N N . ASN A 1 298 ? 9.449 -8.567 17.505 1.00 37.94 298 ASN A N 1
ATOM 2485 C CA . ASN A 1 298 ? 9.772 -8.234 18.913 1.00 37.94 298 ASN A CA 1
ATOM 2486 C C . ASN A 1 298 ? 10.876 -7.169 19.042 1.00 37.94 298 ASN A C 1
ATOM 2488 O O . ASN A 1 298 ? 12.060 -7.464 18.947 1.00 37.94 298 ASN A O 1
ATOM 2492 N N . GLU A 1 299 ? 10.468 -5.946 19.389 1.00 34.41 299 GLU A N 1
ATOM 2493 C CA . GLU A 1 299 ? 11.275 -4.970 20.145 1.00 34.41 299 GLU A CA 1
ATOM 2494 C C . GLU A 1 299 ? 10.354 -4.247 21.154 1.00 34.41 299 GLU A C 1
ATOM 2496 O O . GLU A 1 299 ? 10.251 -3.018 21.169 1.00 34.41 299 GLU A O 1
ATOM 2501 N N . ASN A 1 300 ? 9.623 -5.022 21.960 1.00 38.94 300 ASN A N 1
ATOM 2502 C CA . ASN A 1 300 ? 8.927 -4.545 23.158 1.00 38.94 300 ASN A CA 1
ATOM 2503 C C . ASN A 1 300 ? 9.474 -5.328 24.357 1.00 38.94 300 ASN A C 1
ATOM 2505 O O . ASN A 1 300 ? 8.865 -6.291 24.795 1.00 38.94 300 ASN A O 1
ATOM 2509 N N . ASN A 1 301 ? 10.658 -4.949 24.833 1.00 32.09 301 ASN A N 1
ATOM 2510 C CA . ASN A 1 301 ? 11.178 -5.335 26.147 1.00 32.09 301 ASN A CA 1
ATOM 2511 C C . ASN A 1 301 ? 12.115 -4.219 26.624 1.00 32.09 301 ASN A C 1
ATOM 2513 O O . ASN A 1 301 ? 13.328 -4.355 26.541 1.00 32.09 301 ASN A O 1
ATOM 2517 N N . LEU A 1 302 ? 11.528 -3.077 26.996 1.00 30.83 302 LEU A N 1
ATOM 2518 C CA . LEU A 1 302 ? 12.030 -2.097 27.973 1.00 30.83 302 LEU A CA 1
ATOM 2519 C C . LEU A 1 302 ? 11.028 -0.926 27.992 1.00 30.83 302 LEU A C 1
ATOM 2521 O O . LEU A 1 302 ? 11.058 -0.080 27.099 1.00 30.83 302 LEU A O 1
ATOM 2525 N N . GLY A 1 303 ? 10.100 -0.888 28.954 1.00 29.11 303 GLY A N 1
ATOM 2526 C CA . GLY A 1 303 ? 9.242 0.295 29.122 1.00 29.11 303 GLY A CA 1
ATOM 2527 C C . GLY A 1 303 ? 8.039 0.174 30.059 1.00 29.11 303 GLY A C 1
ATOM 2528 O O . GLY A 1 303 ? 7.696 1.164 30.689 1.00 29.11 303 GLY A O 1
ATOM 2529 N N . ASN A 1 304 ? 7.434 -1.006 30.223 1.00 32.19 304 ASN A N 1
ATOM 2530 C CA . ASN A 1 304 ? 6.174 -1.140 30.975 1.00 32.19 304 ASN A CA 1
ATOM 2531 C C . ASN A 1 304 ? 6.363 -1.778 32.358 1.00 32.19 304 ASN A C 1
ATOM 2533 O O . ASN A 1 304 ? 5.786 -2.822 32.643 1.00 32.19 304 ASN A O 1
ATOM 2537 N N . GLN A 1 305 ? 7.181 -1.160 33.215 1.00 27.27 305 GLN A N 1
ATOM 2538 C CA . GLN A 1 305 ? 7.242 -1.534 34.639 1.00 27.27 305 GLN A CA 1
ATOM 2539 C C . GLN A 1 305 ? 7.333 -0.353 35.618 1.00 27.27 305 GLN A C 1
ATOM 2541 O O . GLN A 1 305 ? 7.538 -0.566 36.805 1.00 27.27 305 GLN A O 1
ATOM 2546 N N . LEU A 1 306 ? 7.129 0.887 35.168 1.00 30.53 306 LEU A N 1
ATOM 2547 C CA . LEU A 1 306 ? 7.079 2.055 36.053 1.00 30.53 306 LEU A CA 1
ATOM 2548 C C . LEU A 1 306 ? 5.950 2.982 35.607 1.00 30.53 306 LEU A C 1
ATOM 2550 O O . LEU A 1 306 ? 6.147 3.857 34.769 1.00 30.53 306 LEU A O 1
ATOM 2554 N N . GLY A 1 307 ? 4.758 2.749 36.149 1.00 30.95 307 GLY A N 1
ATOM 2555 C CA . GLY A 1 307 ? 3.601 3.610 35.922 1.00 30.95 307 GLY A CA 1
ATOM 2556 C C . GLY A 1 307 ? 2.287 2.849 35.960 1.00 30.95 307 GLY A C 1
ATOM 2557 O O . GLY A 1 307 ? 1.605 2.815 34.949 1.00 30.95 307 GLY A O 1
ATOM 2558 N N . ASN A 1 308 ? 1.983 2.179 37.078 1.00 29.36 308 ASN A N 1
ATOM 2559 C CA . ASN A 1 308 ? 0.613 1.790 37.449 1.00 29.36 308 ASN A CA 1
ATOM 2560 C C . ASN A 1 308 ? 0.516 1.353 38.924 1.00 29.36 308 ASN A C 1
ATOM 2562 O O . ASN A 1 308 ? -0.159 0.392 39.272 1.00 29.36 308 ASN A O 1
ATOM 2566 N N . GLU A 1 309 ? 1.172 2.100 39.809 1.00 28.97 309 GLU A N 1
ATOM 2567 C CA . GLU A 1 309 ? 0.885 2.092 41.246 1.00 28.97 309 GLU A CA 1
ATOM 2568 C C . GLU A 1 309 ? 0.715 3.547 41.672 1.00 28.97 309 GLU A C 1
ATOM 2570 O O . GLU A 1 309 ? 1.689 4.212 42.006 1.00 28.97 309 GLU A O 1
ATOM 2575 N N . ASN A 1 310 ? -0.499 4.074 41.492 1.00 32.75 310 ASN A N 1
ATOM 2576 C CA . ASN A 1 310 ? -1.105 5.181 42.245 1.00 32.75 310 ASN A CA 1
ATOM 2577 C C . ASN A 1 310 ? -2.252 5.771 41.428 1.00 32.75 310 ASN A C 1
ATOM 2579 O O . ASN A 1 310 ? -2.045 6.725 40.686 1.00 32.75 310 ASN A O 1
ATOM 2583 N N . GLN A 1 311 ? -3.445 5.193 41.574 1.00 29.16 311 GLN A N 1
ATOM 2584 C CA . GLN A 1 311 ? -4.737 5.888 41.504 1.00 29.16 311 GLN A CA 1
ATOM 2585 C C . GLN A 1 311 ? -5.856 4.858 41.695 1.00 29.16 311 GLN A C 1
ATOM 2587 O O . GLN A 1 311 ? -6.375 4.309 40.733 1.00 29.16 311 GLN A O 1
ATOM 2592 N N . ASN A 1 312 ? -6.165 4.544 42.957 1.00 30.12 312 ASN A N 1
ATOM 2593 C CA . ASN A 1 312 ? -7.498 4.108 43.396 1.00 30.12 312 ASN A CA 1
ATOM 2594 C C . ASN A 1 312 ? -7.547 3.976 44.924 1.00 30.12 312 ASN A C 1
ATOM 2596 O O . ASN A 1 312 ? -7.708 2.890 45.466 1.00 30.12 312 ASN A O 1
ATOM 2600 N N . GLN A 1 313 ? -7.401 5.102 45.622 1.00 27.50 313 GLN A N 1
ATOM 2601 C CA . GLN A 1 313 ? -7.893 5.278 46.989 1.00 27.50 313 GLN A CA 1
ATOM 2602 C C . GLN A 1 313 ? -8.274 6.750 47.149 1.00 27.50 313 GLN A C 1
ATOM 2604 O O . GLN A 1 313 ? -7.387 7.598 47.171 1.00 27.50 313 GLN A O 1
ATOM 2609 N N . ASN A 1 314 ? -9.582 7.034 47.149 1.00 26.59 314 ASN A N 1
ATOM 2610 C CA . ASN A 1 314 ? -10.267 8.120 47.874 1.00 26.59 314 ASN A CA 1
ATOM 2611 C C . ASN A 1 314 ? -11.535 8.564 47.138 1.00 26.59 314 ASN A C 1
ATOM 2613 O O . ASN A 1 314 ? -11.513 9.516 46.366 1.00 26.59 314 ASN A O 1
ATOM 2617 N N . GLN A 1 315 ? -12.650 7.902 47.441 1.00 26.14 315 GLN A N 1
ATOM 2618 C CA . GLN A 1 315 ? -13.964 8.542 47.518 1.00 26.14 315 GLN A CA 1
ATOM 2619 C C . GLN A 1 315 ? -14.903 7.601 48.273 1.00 26.14 315 GLN A C 1
ATOM 2621 O O . GLN A 1 315 ? -15.455 6.676 47.695 1.00 26.14 315 GLN A O 1
ATOM 2626 N N . ASN A 1 316 ? -14.976 7.784 49.592 1.00 28.78 316 ASN A N 1
ATOM 2627 C CA . ASN A 1 316 ? -16.092 7.397 50.459 1.00 28.78 316 ASN A CA 1
ATOM 2628 C C . ASN A 1 316 ? -15.766 7.881 51.873 1.00 28.78 316 ASN A C 1
ATOM 2630 O O . ASN A 1 316 ? -14.917 7.274 52.518 1.00 28.78 316 ASN A O 1
ATOM 2634 N N . GLN A 1 317 ? -16.418 8.967 52.302 1.00 24.72 317 GLN A N 1
ATOM 2635 C CA . GLN A 1 317 ? -16.762 9.348 53.685 1.00 24.72 317 GLN A CA 1
ATOM 2636 C C . GLN A 1 317 ? -16.808 10.872 53.801 1.00 24.72 317 GLN A C 1
ATOM 2638 O O . GLN A 1 317 ? -15.766 11.513 53.730 1.00 24.72 317 GLN A O 1
ATOM 2643 N N . LEU A 1 318 ? -18.010 11.421 53.993 1.00 25.55 318 LEU A N 1
ATOM 2644 C CA . LEU A 1 318 ? -18.312 12.573 54.853 1.00 25.55 318 LEU A CA 1
ATOM 2645 C C . LEU A 1 318 ? -19.808 12.873 54.723 1.00 25.55 318 LEU A C 1
ATOM 2647 O O . LEU A 1 318 ? -20.237 13.395 53.704 1.00 25.55 318 LEU A O 1
ATOM 2651 N N . GLU A 1 319 ? -20.585 12.451 55.721 1.00 25.77 319 GLU A N 1
ATOM 2652 C CA . GLU A 1 319 ? -21.498 13.313 56.493 1.00 25.77 319 GLU A CA 1
ATOM 2653 C C . GLU A 1 319 ? -22.406 12.450 57.383 1.00 25.77 319 GLU A C 1
ATOM 2655 O O . GLU A 1 319 ? -23.311 11.760 56.924 1.00 25.77 319 GLU A O 1
ATOM 2660 N N . ASN A 1 320 ? -22.124 12.489 58.684 1.00 24.70 320 ASN A N 1
ATOM 2661 C CA . ASN A 1 320 ? -23.036 12.138 59.763 1.00 24.70 320 ASN A CA 1
ATOM 2662 C C . ASN A 1 320 ? -22.682 13.060 60.934 1.00 24.70 320 ASN A C 1
ATOM 2664 O O . ASN A 1 320 ? -21.533 13.040 61.364 1.00 24.70 320 ASN A O 1
ATOM 2668 N N . GLU A 1 321 ? -23.644 13.872 61.383 1.00 25.47 321 GLU A N 1
ATOM 2669 C CA . GLU A 1 321 ? -23.996 14.144 62.792 1.00 25.47 321 GLU A CA 1
ATOM 2670 C C . GLU A 1 321 ? -24.863 15.414 62.898 1.00 25.47 321 GLU A C 1
ATOM 2672 O O . GLU A 1 321 ? -24.381 16.525 62.693 1.00 25.47 321 GLU A O 1
ATOM 2677 N N . ASN A 1 322 ? -26.153 15.253 63.239 1.00 27.23 322 ASN A N 1
ATOM 2678 C CA . ASN A 1 322 ? -26.729 15.823 64.470 1.00 27.23 322 ASN A CA 1
ATOM 2679 C C . ASN A 1 322 ? -28.229 15.486 64.666 1.00 27.23 322 ASN A C 1
ATOM 2681 O O . ASN A 1 322 ? -29.099 16.030 63.999 1.00 27.23 322 ASN A O 1
ATOM 2685 N N . GLN A 1 323 ? -28.472 14.617 65.660 1.00 25.34 323 GLN A N 1
ATOM 2686 C CA . GLN A 1 323 ? -29.408 14.774 66.793 1.00 25.34 323 GLN A CA 1
ATOM 2687 C C . GLN A 1 323 ? -30.925 14.974 66.552 1.00 25.34 323 GLN A C 1
ATOM 2689 O O . GLN A 1 323 ? -31.374 16.074 66.251 1.00 25.34 323 GLN A O 1
ATOM 2694 N N . ASN A 1 324 ? -31.741 13.957 66.886 1.00 26.22 324 ASN A N 1
ATOM 2695 C CA . ASN A 1 324 ? -32.497 13.862 68.159 1.00 26.22 324 ASN A CA 1
ATOM 2696 C C . ASN A 1 324 ? -33.674 12.864 68.069 1.00 26.22 324 ASN A C 1
ATOM 2698 O O . ASN A 1 324 ? -34.655 13.113 67.375 1.00 26.22 324 ASN A O 1
ATOM 2702 N N . GLU A 1 325 ? -33.627 11.799 68.874 1.00 24.73 325 GLU A N 1
ATOM 2703 C CA . GLU A 1 325 ? -34.798 11.029 69.311 1.00 24.73 325 GLU A CA 1
ATOM 2704 C C . GLU A 1 325 ? -34.837 11.024 70.843 1.00 24.73 325 GLU A C 1
ATOM 2706 O O . GLU A 1 325 ? -33.813 10.801 71.490 1.00 24.73 325 GLU A O 1
ATOM 2711 N N . ASN A 1 326 ? -36.024 11.218 71.426 1.00 28.64 326 ASN A N 1
ATOM 2712 C CA . ASN A 1 326 ? -36.387 10.531 72.663 1.00 28.64 326 ASN A CA 1
ATOM 2713 C C . ASN A 1 326 ? -37.909 10.383 72.800 1.00 28.64 326 ASN A C 1
ATOM 2715 O O . ASN A 1 326 ? -38.682 11.301 72.536 1.00 28.64 326 ASN A O 1
ATOM 2719 N N . GLN A 1 327 ? -38.285 9.169 73.192 1.00 26.44 327 GLN A N 1
ATOM 2720 C CA . GLN A 1 327 ? -39.613 8.563 73.222 1.00 26.44 327 GLN A CA 1
ATOM 2721 C C . GLN A 1 327 ? -40.361 8.811 74.548 1.00 26.44 327 GLN A C 1
ATOM 2723 O O . GLN A 1 327 ? -39.743 8.927 75.602 1.00 26.44 327 GLN A O 1
ATOM 2728 N N . LEU A 1 328 ? -41.697 8.776 74.488 1.00 28.33 328 LEU A N 1
ATOM 2729 C CA . LEU A 1 328 ? -42.674 8.548 75.574 1.00 28.33 328 LEU A CA 1
ATOM 2730 C C . LEU A 1 328 ? -43.987 8.149 74.862 1.00 28.33 328 LEU A C 1
ATOM 2732 O O . LEU A 1 328 ? -44.390 8.859 73.953 1.00 28.33 328 LEU A O 1
ATOM 2736 N N . GLY A 1 329 ? -44.742 7.084 75.127 1.00 25.97 329 GLY A N 1
ATOM 2737 C CA . GLY A 1 329 ? -44.730 6.017 76.118 1.00 25.97 329 GLY A CA 1
ATOM 2738 C C . GLY A 1 329 ? -46.156 5.427 76.185 1.00 25.97 329 GLY A C 1
ATOM 2739 O O . GLY A 1 329 ? -47.078 6.135 76.558 1.00 25.97 329 GLY A O 1
ATOM 2740 N N . ASN A 1 330 ? -46.292 4.143 75.830 1.00 28.25 330 ASN A N 1
ATOM 2741 C CA . ASN A 1 330 ? -47.303 3.141 76.231 1.00 28.25 330 ASN A CA 1
ATOM 2742 C C . ASN A 1 330 ? -48.822 3.293 75.949 1.00 28.25 330 ASN A C 1
ATOM 2744 O O . ASN A 1 330 ? -49.522 4.105 76.538 1.00 28.25 330 ASN A O 1
ATOM 2748 N N . ASN A 1 331 ? -49.309 2.328 75.149 1.00 27.41 331 ASN A N 1
ATOM 2749 C CA . ASN A 1 331 ? -50.422 1.383 75.379 1.00 27.41 331 ASN A CA 1
ATOM 2750 C C . ASN A 1 331 ? -51.632 1.815 76.227 1.00 27.41 331 ASN A C 1
ATOM 2752 O O . ASN A 1 331 ? -51.499 2.004 77.431 1.00 27.41 331 ASN A O 1
ATOM 2756 N N . LEU A 1 332 ? -52.833 1.701 75.639 1.00 30.25 332 LEU A N 1
ATOM 2757 C CA . LEU A 1 332 ? -53.878 0.737 76.046 1.00 30.25 332 LEU A CA 1
ATOM 2758 C C . LEU A 1 332 ? -55.121 0.907 75.159 1.00 30.25 332 LEU A C 1
ATOM 2760 O O . LEU A 1 332 ? -55.756 1.958 75.146 1.00 30.25 332 LEU A O 1
ATOM 2764 N N . GLY A 1 333 ? -55.459 -0.147 74.418 1.00 27.02 333 GLY A N 1
ATOM 2765 C CA . GLY A 1 333 ? -56.697 -0.263 73.661 1.00 27.02 333 GLY A CA 1
ATOM 2766 C C . GLY A 1 333 ? -57.590 -1.355 74.241 1.00 27.02 333 GLY A C 1
ATOM 2767 O O . GLY A 1 333 ? -57.100 -2.426 74.591 1.00 27.02 333 GLY A O 1
ATOM 2768 N N . ASN A 1 334 ? -58.888 -1.050 74.214 1.00 30.45 334 ASN A N 1
ATOM 2769 C CA . ASN A 1 334 ? -60.065 -1.920 74.278 1.00 30.45 334 ASN A CA 1
ATOM 2770 C C . ASN A 1 334 ? -60.533 -2.412 75.651 1.00 30.45 334 ASN A C 1
ATOM 2772 O O . ASN A 1 334 ? -59.933 -3.305 76.232 1.00 30.45 334 ASN A O 1
ATOM 2776 N N . GLU A 1 335 ? -61.724 -1.946 76.053 1.00 28.91 335 GLU A N 1
ATOM 2777 C CA . GLU A 1 335 ? -62.888 -2.835 76.181 1.00 28.91 335 GLU A CA 1
ATOM 2778 C C . GLU A 1 335 ? -64.237 -2.087 76.331 1.00 28.91 335 GLU A C 1
ATOM 2780 O O . GLU A 1 335 ? -64.330 -1.057 76.990 1.00 28.91 335 GLU A O 1
ATOM 2785 N N . ASN A 1 336 ? -65.274 -2.708 75.749 1.00 30.48 336 ASN A N 1
ATOM 2786 C CA . ASN A 1 336 ? -66.697 -2.731 76.137 1.00 30.48 336 ASN A CA 1
ATOM 2787 C C . ASN A 1 336 ? -67.671 -1.579 75.789 1.00 30.48 336 ASN A C 1
ATOM 2789 O O . ASN A 1 336 ? -67.835 -0.590 76.491 1.00 30.48 336 ASN A O 1
ATOM 2793 N N . GLN A 1 337 ? -68.409 -1.834 74.697 1.00 29.22 337 GLN A N 1
ATOM 2794 C CA . GLN A 1 337 ? -69.879 -1.880 74.579 1.00 29.22 337 GLN A CA 1
ATOM 2795 C C . GLN A 1 337 ? -70.741 -1.342 75.744 1.00 29.22 337 GLN A C 1
ATOM 2797 O O . GLN A 1 337 ? -70.703 -1.897 76.835 1.00 29.22 337 GLN A O 1
ATOM 2802 N N . LEU A 1 338 ? -71.651 -0.407 75.419 1.00 31.38 338 LEU A N 1
ATOM 2803 C CA . LEU A 1 338 ? -73.130 -0.484 75.538 1.00 31.38 338 LEU A CA 1
ATOM 2804 C C . LEU A 1 338 ? -73.761 0.875 75.880 1.00 31.38 338 LEU A C 1
ATOM 2806 O O . LEU A 1 338 ? -73.470 1.467 76.910 1.00 31.38 338 LEU A O 1
ATOM 2810 N N . GLY A 1 339 ? -74.769 1.247 75.086 1.00 28.89 339 GLY A N 1
ATOM 2811 C CA . GLY A 1 339 ? -76.028 1.731 75.650 1.00 28.89 339 GLY A CA 1
ATOM 2812 C C . GLY A 1 339 ? -76.309 3.228 75.552 1.00 28.89 339 GLY A C 1
ATOM 2813 O O . GLY A 1 339 ? -75.834 4.012 76.356 1.00 28.89 339 GLY A O 1
ATOM 2814 N N . ASN A 1 340 ? -77.260 3.531 74.665 1.00 34.28 340 ASN A N 1
ATOM 2815 C CA . ASN A 1 340 ? -78.256 4.597 74.780 1.00 34.28 340 ASN A CA 1
ATOM 2816 C C . ASN A 1 340 ? -77.792 6.049 74.635 1.00 34.28 340 ASN A C 1
ATOM 2818 O O . ASN A 1 340 ? -77.475 6.703 75.613 1.00 34.28 340 ASN A O 1
ATOM 2822 N N . GLU A 1 341 ? -77.998 6.592 73.432 1.00 32.50 341 GLU A N 1
ATOM 2823 C CA . GLU A 1 341 ? -78.812 7.807 73.265 1.00 32.50 341 GLU A CA 1
ATOM 2824 C C . GLU A 1 341 ? -79.385 7.871 71.836 1.00 32.50 341 GLU A C 1
ATOM 2826 O O . GLU A 1 341 ? -78.998 8.645 70.964 1.00 32.50 341 GLU A O 1
ATOM 2831 N N . ASN A 1 342 ? -80.353 6.984 71.591 1.00 46.47 342 ASN A N 1
ATOM 2832 C CA . ASN A 1 342 ? -81.300 7.097 70.489 1.00 46.47 342 ASN A CA 1
ATOM 2833 C C . ASN A 1 342 ? -82.396 8.079 70.920 1.00 46.47 342 ASN A C 1
ATOM 2835 O O . ASN A 1 342 ? -83.327 7.658 71.599 1.00 46.47 342 ASN A O 1
ATOM 2839 N N . GLN A 1 343 ? -82.271 9.360 70.551 1.00 43.88 343 GLN A N 1
ATOM 2840 C CA . GLN A 1 343 ? -83.405 10.266 70.254 1.00 43.88 343 GLN A CA 1
ATOM 2841 C C . GLN A 1 343 ? -83.008 11.675 69.758 1.00 43.88 343 GLN A C 1
ATOM 2843 O O . GLN A 1 343 ? -83.863 12.552 69.691 1.00 43.88 343 GLN A O 1
ATOM 2848 N N . LEU A 1 344 ? -81.763 11.896 69.307 1.00 44.00 344 LEU A N 1
ATOM 2849 C CA . LEU A 1 344 ? -81.387 13.114 68.560 1.00 44.00 344 LEU A CA 1
ATOM 2850 C C . LEU A 1 344 ? -81.023 12.881 67.077 1.00 44.00 344 LEU A C 1
ATOM 2852 O O . LEU A 1 344 ? -80.871 13.841 66.325 1.00 44.00 344 LEU A O 1
ATOM 2856 N N . GLY A 1 345 ? -80.933 11.627 66.618 1.00 39.97 345 GLY A N 1
ATOM 2857 C CA . GLY A 1 345 ? -80.481 11.289 65.258 1.00 39.97 345 GLY A CA 1
ATOM 2858 C C . GLY A 1 345 ? -81.527 11.404 64.139 1.00 39.97 345 GLY A C 1
ATOM 2859 O O . GLY A 1 345 ? -81.157 11.470 62.969 1.00 39.97 345 GLY A O 1
ATOM 2860 N N . ASN A 1 346 ? -82.824 11.475 64.456 1.00 44.41 346 ASN A N 1
ATOM 2861 C CA . ASN A 1 346 ? -83.873 11.326 63.433 1.00 44.41 346 ASN A CA 1
ATOM 2862 C C . ASN A 1 346 ? -84.293 12.617 62.708 1.00 44.41 346 ASN A C 1
ATOM 2864 O O . ASN A 1 346 ? -85.030 12.526 61.733 1.00 44.41 346 ASN A O 1
ATOM 2868 N N . ASN A 1 347 ? -83.784 13.793 63.098 1.00 43.31 347 ASN A N 1
ATOM 2869 C CA . ASN A 1 347 ? -84.042 15.048 62.367 1.00 43.31 347 ASN A CA 1
ATOM 2870 C C . ASN A 1 347 ? -82.819 15.613 61.618 1.00 43.31 347 ASN A C 1
ATOM 2872 O O . ASN A 1 347 ? -82.980 16.528 60.816 1.00 43.31 347 ASN A O 1
ATOM 2876 N N . LEU A 1 348 ? -81.616 15.055 61.805 1.00 46.34 348 LEU A N 1
ATOM 2877 C CA . LEU A 1 348 ? -80.401 15.482 61.086 1.00 46.34 348 LEU A CA 1
ATOM 2878 C C . LEU A 1 348 ? -80.080 14.610 59.856 1.00 46.34 348 LEU A C 1
ATOM 2880 O O . LEU A 1 348 ? -79.470 15.096 58.906 1.00 46.34 348 LEU A O 1
ATOM 2884 N N . GLY A 1 349 ? -80.549 13.357 59.816 1.00 42.47 349 GLY A N 1
ATOM 2885 C CA . GLY A 1 349 ? -80.297 12.436 58.696 1.00 42.47 349 GLY A CA 1
ATOM 2886 C C . GLY A 1 349 ? -81.054 12.753 57.398 1.00 42.47 349 GLY A C 1
ATOM 2887 O O . GLY A 1 349 ? -80.570 12.421 56.319 1.00 42.47 349 GLY A O 1
ATOM 2888 N N . ASN A 1 350 ? -82.199 13.441 57.468 1.00 45.66 350 ASN A N 1
ATOM 2889 C CA . ASN A 1 350 ? -83.018 13.723 56.280 1.00 45.66 350 ASN A CA 1
ATOM 2890 C C . ASN A 1 350 ? -82.583 14.975 55.496 1.00 45.66 350 ASN A C 1
ATOM 2892 O O . ASN A 1 350 ? -82.907 15.078 54.316 1.00 45.66 350 ASN A O 1
ATOM 2896 N N . ASN A 1 351 ? -81.809 15.893 56.092 1.00 46.81 351 ASN A N 1
ATOM 2897 C CA . ASN A 1 351 ? -81.283 17.061 55.367 1.00 46.81 351 ASN A CA 1
ATOM 2898 C C . ASN A 1 351 ? -79.930 16.789 54.684 1.00 46.81 351 ASN A C 1
ATOM 2900 O O . ASN A 1 351 ? -79.693 17.301 53.595 1.00 46.81 351 ASN A O 1
ATOM 2904 N N . LEU A 1 352 ? -79.084 15.913 55.241 1.00 47.19 352 LEU A N 1
ATOM 2905 C CA . LEU A 1 352 ? -77.786 15.553 54.639 1.00 47.19 352 LEU A CA 1
ATOM 2906 C C . LEU A 1 352 ? -77.897 14.571 53.453 1.00 47.19 352 LEU A C 1
ATOM 2908 O O . LEU A 1 352 ? -76.980 14.478 52.637 1.00 47.19 352 LEU A O 1
ATOM 2912 N N . GLY A 1 353 ? -79.019 13.853 53.320 1.00 44.69 353 GLY A N 1
ATOM 2913 C CA . GLY A 1 353 ? -79.276 12.958 52.184 1.00 44.69 353 GLY A CA 1
ATOM 2914 C C . GLY A 1 353 ? -79.617 13.689 50.879 1.00 44.69 353 GLY A C 1
ATOM 2915 O O . GLY A 1 353 ? -79.205 13.252 49.805 1.00 44.69 353 GLY A O 1
ATOM 2916 N N . ASN A 1 354 ? -80.309 14.830 50.962 1.00 49.97 354 ASN A N 1
ATOM 2917 C CA . ASN A 1 354 ? -80.732 15.590 49.781 1.00 49.97 354 ASN A CA 1
ATOM 2918 C C . ASN A 1 354 ? -79.597 16.445 49.192 1.00 49.97 354 ASN A C 1
ATOM 2920 O O . ASN A 1 354 ? -79.474 16.527 47.970 1.00 49.97 354 ASN A O 1
ATOM 2924 N N . GLU A 1 355 ? -78.715 17.013 50.022 1.00 48.72 355 GLU A N 1
ATOM 2925 C CA . GLU A 1 355 ? -77.548 17.770 49.533 1.00 48.72 355 GLU A CA 1
ATOM 2926 C C . GLU A 1 355 ? -76.533 16.876 48.797 1.00 48.72 355 GLU A C 1
ATOM 2928 O O . GLU A 1 355 ? -75.986 17.282 47.770 1.00 48.72 355 GLU A O 1
ATOM 2933 N N . ASN A 1 356 ? -76.352 15.621 49.228 1.00 51.50 356 ASN A N 1
ATOM 2934 C CA . ASN A 1 356 ? -75.456 14.674 48.553 1.00 51.50 356 ASN A CA 1
ATOM 2935 C C . ASN A 1 356 ? -76.021 14.108 47.237 1.00 51.50 356 ASN A C 1
ATOM 2937 O O . ASN A 1 356 ? -75.249 13.713 46.362 1.00 51.50 356 ASN A O 1
ATOM 2941 N N . GLN A 1 357 ? -77.343 14.071 47.052 1.00 52.25 357 GLN A N 1
ATOM 2942 C CA . GLN A 1 357 ? -77.937 13.685 45.765 1.00 52.25 357 GLN A CA 1
ATOM 2943 C C . GLN A 1 357 ? -77.910 14.841 44.759 1.00 52.25 357 GLN A C 1
ATOM 2945 O O . GLN A 1 357 ? -77.587 14.619 43.591 1.00 52.25 357 GLN A O 1
ATOM 2950 N N . LEU A 1 358 ? -78.143 16.077 45.217 1.00 54.94 358 LEU A N 1
ATOM 2951 C CA . LEU A 1 358 ? -78.061 17.266 44.369 1.00 54.94 358 LEU A CA 1
ATOM 2952 C C . LEU A 1 358 ? -76.614 17.553 43.932 1.00 54.94 358 LEU A C 1
ATOM 2954 O O . LEU A 1 358 ? -76.372 17.827 42.758 1.00 54.94 358 LEU A O 1
ATOM 2958 N N . GLY A 1 359 ? -75.644 17.411 44.845 1.00 50.09 359 GLY A N 1
ATOM 2959 C CA . GLY A 1 359 ? -74.217 17.560 44.546 1.00 50.09 359 GLY A CA 1
ATOM 2960 C C . GLY A 1 359 ? -73.694 16.520 43.550 1.00 50.09 359 GLY A C 1
ATOM 2961 O O . GLY A 1 359 ? -72.961 16.870 42.627 1.00 50.09 359 GLY A O 1
ATOM 2962 N N . ASN A 1 360 ? -74.130 15.260 43.664 1.00 51.38 360 ASN A N 1
ATOM 2963 C CA . ASN A 1 360 ? -73.736 14.204 42.724 1.00 51.38 360 ASN A CA 1
ATOM 2964 C C . ASN A 1 360 ? -74.423 14.326 41.353 1.00 51.38 360 ASN A C 1
ATOM 2966 O O . ASN A 1 360 ? -73.796 14.038 40.335 1.00 51.38 360 ASN A O 1
ATOM 2970 N N . GLN A 1 361 ? -75.680 14.778 41.281 1.00 52.47 361 GLN A N 1
ATOM 2971 C CA . GLN A 1 361 ? -76.353 15.012 39.995 1.00 52.47 361 GLN A CA 1
ATOM 2972 C C . GLN A 1 361 ? -75.802 16.244 39.265 1.00 52.47 361 GLN A C 1
ATOM 2974 O O . GLN A 1 361 ? -75.572 16.181 38.057 1.00 52.47 361 GLN A O 1
ATOM 2979 N N . LEU A 1 362 ? -75.529 17.337 39.985 1.00 56.28 362 LEU A N 1
ATOM 2980 C CA . LEU A 1 362 ? -74.906 18.532 39.410 1.00 56.28 362 LEU A CA 1
ATOM 2981 C C . LEU A 1 362 ? -73.458 18.262 38.987 1.00 56.28 362 LEU A C 1
ATOM 2983 O O . LEU A 1 362 ? -73.080 18.640 37.882 1.00 56.28 362 LEU A O 1
ATOM 2987 N N . GLY A 1 363 ? -72.676 17.558 39.811 1.00 50.66 363 GLY A N 1
ATOM 2988 C CA . GLY A 1 363 ? -71.296 17.182 39.490 1.00 50.66 363 GLY A CA 1
ATOM 2989 C C . GLY A 1 363 ? -71.189 16.266 38.268 1.00 50.66 363 GLY A C 1
ATOM 2990 O O . GLY A 1 363 ? -70.346 16.498 37.403 1.00 50.66 363 GLY A O 1
ATOM 2991 N N . ASN A 1 364 ? -72.083 15.279 38.140 1.00 53.00 364 ASN A N 1
ATOM 2992 C CA . ASN A 1 364 ? -72.080 14.370 36.993 1.00 53.00 364 ASN A CA 1
ATOM 2993 C C . ASN A 1 364 ? -72.580 15.035 35.702 1.00 53.00 364 ASN A C 1
ATOM 2995 O O . ASN A 1 364 ? -72.011 14.780 34.644 1.00 53.00 364 ASN A O 1
ATOM 2999 N N . ASN A 1 365 ? -73.594 15.906 35.759 1.00 52.59 365 ASN A N 1
ATOM 3000 C CA . ASN A 1 365 ? -74.098 16.576 34.554 1.00 52.59 365 ASN A CA 1
ATOM 3001 C C . ASN A 1 365 ? -73.136 17.667 34.056 1.00 52.59 365 ASN A C 1
ATOM 3003 O O . ASN A 1 365 ? -72.794 17.674 32.876 1.00 52.59 365 ASN A O 1
ATOM 3007 N N . LEU A 1 366 ? -72.618 18.525 34.946 1.00 56.12 366 LEU A N 1
ATOM 3008 C CA . LEU A 1 366 ? -71.652 19.570 34.573 1.00 56.12 366 LEU A CA 1
ATOM 3009 C C . LEU A 1 366 ? -70.283 18.993 34.191 1.00 56.12 366 LEU A C 1
ATOM 3011 O O . LEU A 1 366 ? -69.622 19.532 33.304 1.00 56.12 366 LEU A O 1
ATOM 3015 N N . GLY A 1 367 ? -69.855 17.902 34.836 1.00 49.94 367 GLY A N 1
ATOM 3016 C CA . GLY A 1 367 ? -68.615 17.201 34.503 1.00 49.94 367 GLY A CA 1
ATOM 3017 C C . GLY A 1 367 ? -68.676 16.526 33.133 1.00 49.94 367 GLY A C 1
ATOM 3018 O O . GLY A 1 367 ? -67.773 16.720 32.319 1.00 49.94 367 GLY A O 1
ATOM 3019 N N . ASN A 1 368 ? -69.763 15.801 32.842 1.00 53.56 368 ASN A N 1
ATOM 3020 C CA . ASN A 1 368 ? -69.912 15.078 31.578 1.00 53.56 368 ASN A CA 1
ATOM 3021 C C . ASN A 1 368 ? -70.209 16.000 30.387 1.00 53.56 368 ASN A C 1
ATOM 3023 O O . ASN A 1 368 ? -69.691 15.749 29.300 1.00 53.56 368 ASN A O 1
ATOM 3027 N N . GLU A 1 369 ? -70.993 17.074 30.552 1.00 53.28 369 GLU A N 1
ATOM 3028 C CA . GLU A 1 369 ? -71.226 18.027 29.456 1.00 53.28 369 GLU A CA 1
ATOM 3029 C C . GLU A 1 369 ? -69.961 18.818 29.107 1.00 53.28 369 GLU A C 1
ATOM 3031 O O . GLU A 1 369 ? -69.618 18.901 27.927 1.00 53.28 369 GLU A O 1
ATOM 3036 N N . ASN A 1 370 ? -69.210 19.319 30.098 1.00 56.16 370 ASN A N 1
ATOM 3037 C CA . ASN A 1 370 ? -67.956 20.029 29.823 1.00 56.16 370 ASN A CA 1
ATOM 3038 C C . ASN A 1 370 ? -66.867 19.102 29.273 1.00 56.16 370 ASN A C 1
ATOM 3040 O O . ASN A 1 370 ? -66.121 19.516 28.384 1.00 56.16 370 ASN A O 1
ATOM 3044 N N . GLN A 1 371 ? -66.759 17.857 29.754 1.00 52.00 371 GLN A N 1
ATOM 3045 C CA . GLN A 1 371 ? -65.800 16.906 29.186 1.00 52.00 371 GLN A CA 1
ATOM 3046 C C . GLN A 1 371 ? -66.165 16.524 27.751 1.00 52.00 371 GLN A C 1
ATOM 3048 O O . GLN A 1 371 ? -65.285 16.564 26.896 1.00 52.00 371 GLN A O 1
ATOM 3053 N N . ASN A 1 372 ? -67.435 16.238 27.450 1.00 55.72 372 ASN A N 1
ATOM 3054 C CA . ASN A 1 372 ? -67.841 15.872 26.091 1.00 55.72 372 ASN A CA 1
ATOM 3055 C C . ASN A 1 372 ? -67.767 17.054 25.116 1.00 55.72 372 ASN A C 1
ATOM 3057 O O . ASN A 1 372 ? -67.339 16.872 23.977 1.00 55.72 372 ASN A O 1
ATOM 3061 N N . GLN A 1 373 ? -68.134 18.272 25.529 1.00 59.62 373 GLN A N 1
ATOM 3062 C CA . GLN A 1 373 ? -68.009 19.450 24.664 1.00 59.62 373 GLN A CA 1
ATOM 3063 C C . GLN A 1 373 ? -66.542 19.798 24.390 1.00 59.62 373 GLN A C 1
ATOM 3065 O O . GLN A 1 373 ? -66.187 20.017 23.230 1.00 59.62 373 GLN A O 1
ATOM 3070 N N . ASN A 1 374 ? -65.673 19.763 25.407 1.00 56.28 374 ASN A N 1
ATOM 3071 C CA . ASN A 1 374 ? -64.246 20.022 25.212 1.00 56.28 374 ASN A CA 1
ATOM 3072 C C . ASN A 1 374 ? -63.560 18.905 24.419 1.00 56.28 374 ASN A C 1
ATOM 3074 O O . ASN A 1 374 ? -62.770 19.208 23.531 1.00 56.28 374 ASN A O 1
ATOM 3078 N N . GLN A 1 375 ? -63.876 17.627 24.662 1.00 53.47 375 GLN A N 1
ATOM 3079 C CA . GLN A 1 375 ? -63.307 16.520 23.884 1.00 53.47 375 GLN A CA 1
ATOM 3080 C C . GLN A 1 375 ? -63.760 16.547 22.421 1.00 53.47 375 GLN A C 1
ATOM 3082 O O . GLN A 1 375 ? -62.937 16.325 21.536 1.00 53.47 375 GLN A O 1
ATOM 3087 N N . ASN A 1 376 ? -65.022 16.887 22.140 1.00 59.62 376 ASN A N 1
ATOM 3088 C CA . ASN A 1 376 ? -65.510 17.002 20.764 1.00 59.62 376 ASN A CA 1
ATOM 3089 C C . ASN A 1 376 ? -64.923 18.221 20.036 1.00 59.62 376 ASN A C 1
ATOM 3091 O O . ASN A 1 376 ? -64.584 18.121 18.858 1.00 59.62 376 ASN A O 1
ATOM 3095 N N . GLN A 1 377 ? -64.747 19.361 20.713 1.00 61.59 377 GLN A N 1
ATOM 3096 C CA . GLN A 1 377 ? -64.093 20.529 20.111 1.00 61.59 377 GLN A CA 1
ATOM 3097 C C . GLN A 1 377 ? -62.600 20.286 19.859 1.00 61.59 377 GLN A C 1
ATOM 3099 O O . GLN A 1 377 ? -62.121 20.579 18.764 1.00 61.59 377 GLN A O 1
ATOM 3104 N N . LEU A 1 378 ? -61.883 19.690 20.819 1.00 56.72 378 LEU A N 1
ATOM 3105 C CA . LEU A 1 378 ? -60.464 19.355 20.671 1.00 56.72 378 LEU A CA 1
ATOM 3106 C C . LEU A 1 378 ? -60.252 18.254 19.616 1.00 56.72 378 LEU A C 1
ATOM 3108 O O . LEU A 1 378 ? -59.309 18.314 18.832 1.00 56.72 378 LEU A O 1
ATOM 3112 N N . GLY A 1 379 ? -61.164 17.278 19.546 1.00 55.28 379 GLY A N 1
ATOM 3113 C CA . GLY A 1 379 ? -61.177 16.232 18.523 1.00 55.28 379 GLY A CA 1
ATOM 3114 C C . GLY A 1 379 ? -61.387 16.789 17.114 1.00 55.28 379 GLY A C 1
ATOM 3115 O O . GLY A 1 379 ? -60.628 16.451 16.206 1.00 55.28 379 GLY A O 1
ATOM 3116 N N . ASN A 1 380 ? -62.347 17.703 16.937 1.00 58.94 380 ASN A N 1
ATOM 3117 C CA . ASN A 1 380 ? -62.602 18.354 15.649 1.00 58.94 380 ASN A CA 1
ATOM 3118 C C . ASN A 1 380 ? -61.460 19.297 15.232 1.00 58.94 380 ASN A C 1
ATOM 3120 O O . ASN A 1 380 ? -61.106 19.347 14.054 1.00 58.94 380 ASN A O 1
ATOM 3124 N N . GLN A 1 381 ? -60.844 20.016 16.177 1.00 61.81 381 GLN A N 1
ATOM 3125 C CA . GLN A 1 381 ? -59.663 20.839 15.894 1.00 61.81 381 GLN A CA 1
ATOM 3126 C C . GLN A 1 381 ? -58.468 19.981 15.460 1.00 61.81 381 GLN A C 1
ATOM 3128 O O . GLN A 1 381 ? -57.851 20.291 14.443 1.00 61.81 381 GLN A O 1
ATOM 3133 N N . ASN A 1 382 ? -58.207 18.862 16.142 1.00 57.84 382 ASN A N 1
ATOM 3134 C CA . ASN A 1 382 ? -57.132 17.938 15.768 1.00 57.84 382 ASN A CA 1
ATOM 3135 C C . ASN A 1 382 ? -57.383 17.255 14.413 1.00 57.84 382 ASN A C 1
ATOM 3137 O O . ASN A 1 382 ? -56.445 17.056 13.645 1.00 57.84 382 ASN A O 1
ATOM 3141 N N . GLN A 1 383 ? -58.633 16.915 14.077 1.00 59.03 383 GLN A N 1
ATOM 3142 C CA . GLN A 1 383 ? -58.964 16.355 12.760 1.00 59.03 383 GLN A CA 1
ATOM 3143 C C . GLN A 1 383 ? -58.752 17.365 11.628 1.00 59.03 383 GLN A C 1
ATOM 3145 O O . GLN A 1 383 ? -58.150 17.013 10.613 1.00 59.03 383 GLN A O 1
ATOM 3150 N N . ASN A 1 384 ? -59.168 18.619 11.819 1.00 61.47 384 ASN A N 1
ATOM 3151 C CA . ASN A 1 384 ? -58.937 19.682 10.840 1.00 61.47 384 ASN A CA 1
ATOM 3152 C C . ASN A 1 384 ? -57.444 20.004 10.691 1.00 61.47 384 ASN A C 1
ATOM 3154 O O . ASN A 1 384 ? -56.976 20.224 9.577 1.00 61.47 384 ASN A O 1
ATOM 3158 N N . GLN A 1 385 ? -56.685 19.989 11.790 1.00 62.00 385 GLN A N 1
ATOM 3159 C CA . GLN A 1 385 ? -55.245 20.233 11.765 1.00 62.00 385 GLN A CA 1
ATOM 3160 C C . GLN A 1 385 ? -54.497 19.110 11.031 1.00 62.00 385 GLN A C 1
ATOM 3162 O O . GLN A 1 385 ? -53.678 19.403 10.165 1.00 62.00 385 GLN A O 1
ATOM 3167 N N . ASN A 1 386 ? -54.863 17.844 11.268 1.00 61.31 386 ASN A N 1
ATOM 3168 C CA . ASN A 1 386 ? -54.308 16.693 10.549 1.00 61.31 386 ASN A CA 1
ATOM 3169 C C . ASN A 1 386 ? -54.692 16.677 9.058 1.00 61.31 386 ASN A C 1
ATOM 3171 O O . ASN A 1 386 ? -53.887 16.269 8.222 1.00 61.31 386 ASN A O 1
ATOM 3175 N N . GLN A 1 387 ? -55.906 17.109 8.695 1.00 64.50 387 GLN A N 1
ATOM 3176 C CA . GLN A 1 387 ? -56.287 17.262 7.285 1.00 64.50 387 GLN A CA 1
ATOM 3177 C C . GLN A 1 387 ? -55.468 18.359 6.599 1.00 64.50 387 GLN A C 1
ATOM 3179 O O . GLN A 1 387 ? -54.924 18.111 5.524 1.00 64.50 387 GLN A O 1
ATOM 3184 N N . LEU A 1 388 ? -55.295 19.518 7.244 1.00 64.75 388 LEU A N 1
ATOM 3185 C CA . LEU A 1 388 ? -54.467 20.601 6.708 1.00 64.75 388 LEU A CA 1
ATOM 3186 C C . LEU A 1 388 ? -52.989 20.197 6.582 1.00 64.75 388 LEU A C 1
ATOM 3188 O O . LEU A 1 388 ? -52.330 20.566 5.611 1.00 64.75 388 LEU A O 1
ATOM 3192 N N . GLU A 1 389 ? -52.453 19.442 7.546 1.00 62.50 389 GLU A N 1
ATOM 3193 C CA . GLU A 1 389 ? -51.077 18.932 7.492 1.00 62.50 389 GLU A CA 1
ATOM 3194 C C . GLU A 1 389 ? -50.890 17.922 6.360 1.00 62.50 389 GLU A C 1
ATOM 3196 O O . GLU A 1 389 ? -49.921 18.029 5.610 1.00 62.50 389 GLU A O 1
ATOM 3201 N N . ASN A 1 390 ? -51.836 16.999 6.170 1.00 64.94 390 ASN A N 1
ATOM 3202 C CA . ASN A 1 390 ? -51.783 16.023 5.080 1.00 64.94 390 ASN A CA 1
ATOM 3203 C C . ASN A 1 390 ? -51.938 16.678 3.699 1.00 64.94 390 ASN A C 1
ATOM 3205 O O . ASN A 1 390 ? -51.245 16.293 2.755 1.00 64.94 390 ASN A O 1
ATOM 3209 N N . GLU A 1 391 ? -52.810 17.680 3.557 1.00 67.75 391 GLU A N 1
ATOM 3210 C CA . GLU A 1 391 ? -52.953 18.430 2.304 1.00 67.75 391 GLU A CA 1
ATOM 3211 C C . GLU A 1 391 ? -51.696 19.250 1.990 1.00 67.75 391 GLU A C 1
ATOM 3213 O O . GLU A 1 391 ? -51.195 19.186 0.865 1.00 67.75 391 GLU A O 1
ATOM 3218 N N . ASN A 1 392 ? -51.119 19.934 2.984 1.00 64.38 392 ASN A N 1
ATOM 3219 C CA . ASN A 1 392 ? -49.873 20.682 2.809 1.00 64.38 392 ASN A CA 1
ATOM 3220 C C . ASN A 1 392 ? -48.675 19.765 2.523 1.00 64.38 392 ASN A C 1
ATOM 3222 O O . ASN A 1 392 ? -47.838 20.096 1.682 1.00 64.38 392 ASN A O 1
ATOM 3226 N N . GLN A 1 393 ? -48.584 18.598 3.171 1.00 62.31 393 GLN A N 1
ATOM 3227 C CA . GLN A 1 393 ? -47.525 17.624 2.896 1.00 62.31 393 GLN A CA 1
ATOM 3228 C C . GLN A 1 393 ? -47.645 17.045 1.485 1.00 62.31 393 GLN A C 1
ATOM 3230 O O . GLN A 1 393 ? -46.648 17.012 0.765 1.00 62.31 393 GLN A O 1
ATOM 3235 N N . ASN A 1 394 ? -48.849 16.670 1.046 1.00 64.12 394 ASN A N 1
ATOM 3236 C CA . ASN A 1 394 ? -49.062 16.137 -0.300 1.00 64.12 394 ASN A CA 1
ATOM 3237 C C . ASN A 1 394 ? -48.831 17.193 -1.391 1.00 64.12 394 ASN A C 1
ATOM 3239 O O . ASN A 1 394 ? -48.234 16.890 -2.425 1.00 64.12 394 ASN A O 1
ATOM 3243 N N . GLN A 1 395 ? -49.252 18.444 -1.177 1.00 69.25 395 GLN A N 1
ATOM 3244 C CA . GLN A 1 395 ? -48.982 19.527 -2.127 1.00 69.25 395 GLN A CA 1
ATOM 3245 C C . GLN A 1 395 ? -47.485 19.848 -2.211 1.00 69.25 395 GLN A C 1
ATOM 3247 O O . GLN A 1 395 ? -46.953 19.950 -3.319 1.00 69.25 395 GLN A O 1
ATOM 3252 N N . ASN A 1 396 ? -46.785 19.918 -1.075 1.00 61.00 396 ASN A N 1
ATOM 3253 C CA . ASN A 1 396 ? -45.344 20.171 -1.055 1.00 61.00 396 ASN A CA 1
ATOM 3254 C C . ASN A 1 396 ? -44.543 19.009 -1.655 1.00 61.00 396 ASN A C 1
ATOM 3256 O O . ASN A 1 396 ? -43.620 19.253 -2.428 1.00 61.00 396 ASN A O 1
ATOM 3260 N N . GLN A 1 397 ? -44.906 17.752 -1.379 1.00 59.66 397 GLN A N 1
ATOM 3261 C CA . GLN A 1 397 ? -44.238 16.590 -1.976 1.00 59.66 397 GLN A CA 1
ATOM 3262 C C . GLN A 1 397 ? -44.441 16.523 -3.493 1.00 59.66 397 GLN A C 1
ATOM 3264 O O . GLN A 1 397 ? -43.481 16.274 -4.222 1.00 59.66 397 GLN A O 1
ATOM 3269 N N . ASN A 1 398 ? -45.646 16.812 -3.991 1.00 65.56 398 ASN A N 1
ATOM 3270 C CA . ASN A 1 398 ? -45.919 16.811 -5.429 1.00 65.56 398 ASN A CA 1
ATOM 3271 C C . ASN A 1 398 ? -45.229 17.975 -6.158 1.00 65.56 398 ASN A C 1
ATOM 3273 O O . ASN A 1 398 ? -44.694 17.786 -7.252 1.00 65.56 398 ASN A O 1
ATOM 3277 N N . GLN A 1 399 ? -45.188 19.172 -5.563 1.00 66.69 399 GLN A N 1
ATOM 3278 C CA . GLN A 1 399 ? -44.478 20.312 -6.154 1.00 66.69 399 GLN A CA 1
ATOM 3279 C C . GLN A 1 399 ? -42.960 20.103 -6.152 1.00 66.69 399 GLN A C 1
ATOM 3281 O O . GLN A 1 399 ? -42.320 20.316 -7.183 1.00 66.69 399 GLN A O 1
ATOM 3286 N N . LEU A 1 400 ? -42.391 19.623 -5.041 1.00 59.81 400 LEU A N 1
ATOM 3287 C CA . LEU A 1 400 ? -40.957 19.350 -4.932 1.00 59.81 400 LEU A CA 1
ATOM 3288 C C . LEU A 1 400 ? -40.540 18.168 -5.822 1.00 59.81 400 LEU A C 1
ATOM 3290 O O . LEU A 1 400 ? -39.493 18.215 -6.463 1.00 59.81 400 LEU A O 1
ATOM 3294 N N . GLY A 1 401 ? -41.385 17.139 -5.933 1.00 62.62 401 GLY A N 1
ATOM 3295 C CA . GLY A 1 401 ? -41.189 16.008 -6.840 1.00 62.62 401 GLY A CA 1
ATOM 3296 C C . GLY A 1 401 ? -41.164 16.430 -8.310 1.00 62.62 401 GLY A C 1
ATOM 3297 O O . GLY A 1 401 ? -40.232 16.077 -9.032 1.00 62.62 401 GLY A O 1
ATOM 3298 N N . ASN A 1 402 ? -42.124 17.254 -8.741 1.00 63.88 402 ASN A N 1
ATOM 3299 C CA . ASN A 1 402 ? -42.181 17.760 -10.116 1.00 63.88 402 ASN A CA 1
ATOM 3300 C C . ASN A 1 402 ? -41.034 18.735 -10.434 1.00 63.88 402 ASN A C 1
ATOM 3302 O O . ASN A 1 402 ? -40.474 18.695 -11.531 1.00 63.88 402 ASN A O 1
ATOM 3306 N N . GLN A 1 403 ? -40.637 19.587 -9.481 1.00 65.44 403 GLN A N 1
ATOM 3307 C CA . GLN A 1 403 ? -39.475 20.466 -9.647 1.00 65.44 403 GLN A CA 1
ATOM 3308 C C . GLN A 1 403 ? -38.168 19.670 -9.738 1.00 65.44 403 GLN A C 1
ATOM 3310 O O . GLN A 1 403 ? -37.366 19.940 -10.632 1.00 65.44 403 GLN A O 1
ATOM 3315 N N . ASN A 1 404 ? -37.984 18.645 -8.901 1.00 59.28 404 ASN A N 1
ATOM 3316 C CA . ASN A 1 404 ? -36.804 17.779 -8.944 1.00 59.28 404 ASN A CA 1
ATOM 3317 C C . ASN A 1 404 ? -36.749 16.932 -10.223 1.00 59.28 404 ASN A C 1
ATOM 3319 O O . ASN A 1 404 ? -35.674 16.755 -10.792 1.00 59.28 404 ASN A O 1
ATOM 3323 N N . GLN A 1 405 ? -37.888 16.443 -10.724 1.00 62.00 405 GLN A N 1
ATOM 3324 C CA . GLN A 1 405 ? -37.931 15.726 -12.003 1.00 62.00 405 GLN A CA 1
ATOM 3325 C C . GLN A 1 405 ? -37.557 16.635 -13.181 1.00 62.00 405 GLN A C 1
ATOM 3327 O O . GLN A 1 405 ? -36.725 16.246 -14.001 1.00 62.00 405 GLN A O 1
ATOM 3332 N N . ASN A 1 406 ? -38.085 17.862 -13.231 1.00 62.19 406 ASN A N 1
ATOM 3333 C CA . ASN A 1 406 ? -37.733 18.830 -14.274 1.00 62.19 406 ASN A CA 1
ATOM 3334 C C . ASN A 1 406 ? -36.269 19.295 -14.173 1.00 62.19 406 ASN A C 1
ATOM 3336 O O . ASN A 1 406 ? -35.597 19.439 -15.194 1.00 62.19 406 ASN A O 1
ATOM 3340 N N . GLN A 1 407 ? -35.740 19.485 -12.959 1.00 60.44 407 GLN A N 1
ATOM 3341 C CA . GLN A 1 407 ? -34.326 19.815 -12.757 1.00 60.44 407 GLN A CA 1
ATOM 3342 C C . GLN A 1 407 ? -33.404 18.666 -13.180 1.00 60.44 407 GLN A C 1
ATOM 3344 O O . GLN A 1 407 ? -32.431 18.918 -13.886 1.00 60.44 407 GLN A O 1
ATOM 3349 N N . ASN A 1 408 ? -33.737 17.415 -12.852 1.00 57.19 408 ASN A N 1
ATOM 3350 C CA . ASN A 1 408 ? -32.957 16.248 -13.274 1.00 57.19 408 ASN A CA 1
ATOM 3351 C C . ASN A 1 408 ? -32.993 16.040 -14.794 1.00 57.19 408 ASN A C 1
ATOM 3353 O O . ASN A 1 408 ? -31.972 15.712 -15.394 1.00 57.19 408 ASN A O 1
ATOM 3357 N N . GLN A 1 409 ? -34.138 16.261 -15.448 1.00 63.25 409 GLN A N 1
ATOM 3358 C CA . GLN A 1 409 ? -34.224 16.190 -16.911 1.00 63.25 409 GLN A CA 1
ATOM 3359 C C . GLN A 1 409 ? -33.375 17.276 -17.587 1.00 63.25 409 GLN A C 1
ATOM 3361 O O . GLN A 1 409 ? -32.623 16.968 -18.513 1.00 63.25 409 GLN A O 1
ATOM 3366 N N . ASN A 1 410 ? -33.414 18.513 -17.082 1.00 60.56 410 ASN A N 1
ATOM 3367 C CA . ASN A 1 410 ? -32.592 19.608 -17.602 1.00 60.56 410 ASN A CA 1
ATOM 3368 C C . ASN A 1 410 ? -31.094 19.398 -17.330 1.00 60.56 410 ASN A C 1
ATOM 3370 O O . ASN A 1 410 ? -30.275 19.656 -18.211 1.00 60.56 410 ASN A O 1
ATOM 3374 N N . GLN A 1 411 ? -30.720 18.879 -16.155 1.00 54.50 411 GLN A N 1
ATOM 3375 C CA . GLN A 1 411 ? -29.331 18.536 -15.830 1.00 54.50 411 GLN A CA 1
ATOM 3376 C C . GLN A 1 411 ? -28.802 17.392 -16.702 1.00 54.50 411 GLN A C 1
ATOM 3378 O O . GLN A 1 411 ? -27.677 17.477 -17.187 1.00 54.50 411 GLN A O 1
ATOM 3383 N N . ASN A 1 412 ? -29.615 16.370 -16.981 1.00 59.78 412 ASN A N 1
ATOM 3384 C CA . ASN A 1 412 ? -29.227 15.271 -17.868 1.00 59.78 412 ASN A CA 1
ATOM 3385 C C . ASN A 1 412 ? -29.063 15.734 -19.325 1.00 59.78 412 ASN A C 1
ATOM 3387 O O . ASN A 1 412 ? -28.135 15.301 -20.007 1.00 59.78 412 ASN A O 1
ATOM 3391 N N . GLN A 1 413 ? -29.917 16.641 -19.811 1.00 61.53 413 GLN A N 1
ATOM 3392 C CA . GLN A 1 413 ? -29.775 17.213 -21.155 1.00 61.53 413 GLN A CA 1
ATOM 3393 C C . GLN A 1 413 ? -28.547 18.130 -21.274 1.00 61.53 413 GLN A C 1
ATOM 3395 O O . GLN A 1 413 ? -27.797 18.010 -22.244 1.00 61.53 413 GLN A O 1
ATOM 3400 N N . LEU A 1 414 ? -28.285 18.990 -20.280 1.00 56.91 414 LEU A N 1
ATOM 3401 C CA . LEU A 1 414 ? -27.059 19.799 -20.246 1.00 56.91 414 LEU A CA 1
ATOM 3402 C C . LEU A 1 414 ? -25.801 18.931 -20.113 1.00 56.91 414 LEU A C 1
ATOM 3404 O O . LEU A 1 414 ? -24.816 19.195 -20.797 1.00 56.91 414 LEU A O 1
ATOM 3408 N N . GLY A 1 415 ? -25.837 17.884 -19.286 1.00 53.69 415 GLY A N 1
ATOM 3409 C CA . GLY A 1 415 ? -24.728 16.946 -19.106 1.00 53.69 415 GLY A CA 1
ATOM 3410 C C . GLY A 1 415 ? -24.392 16.176 -20.383 1.00 53.69 415 GLY A C 1
ATOM 3411 O O . GLY A 1 415 ? -23.220 16.050 -20.730 1.00 53.69 415 GLY A O 1
ATOM 3412 N N . ASN A 1 416 ? -25.404 15.738 -21.137 1.00 55.31 416 ASN A N 1
ATOM 3413 C CA . ASN A 1 416 ? -25.200 15.066 -22.423 1.00 55.31 416 ASN A CA 1
ATOM 3414 C C . ASN A 1 416 ? -24.640 16.013 -23.499 1.00 55.31 416 ASN A C 1
ATOM 3416 O O . ASN A 1 416 ? -23.756 15.619 -24.260 1.00 55.31 416 ASN A O 1
ATOM 3420 N N . ASN A 1 417 ? -25.095 17.270 -23.543 1.00 53.97 417 ASN A N 1
ATOM 3421 C CA . ASN A 1 417 ? -24.579 18.257 -24.497 1.00 53.97 417 ASN A CA 1
ATOM 3422 C C . ASN A 1 417 ? -23.141 18.696 -24.160 1.00 53.97 417 ASN A C 1
ATOM 3424 O O . ASN A 1 417 ? -22.288 18.706 -25.046 1.00 53.97 417 ASN A O 1
ATOM 3428 N N . LEU A 1 418 ? -22.836 18.950 -22.882 1.00 53.78 418 LEU A N 1
ATOM 3429 C CA . LEU A 1 418 ? -21.476 19.260 -22.414 1.00 53.78 418 LEU A CA 1
ATOM 3430 C C . LEU A 1 418 ? -20.524 18.061 -22.554 1.00 53.78 418 LEU A C 1
ATOM 3432 O O . LEU A 1 418 ? -19.337 18.237 -22.825 1.00 53.78 418 LEU A O 1
ATOM 3436 N N . GLY A 1 419 ? -21.024 16.831 -22.398 1.00 50.03 419 GLY A N 1
ATOM 3437 C CA . GLY A 1 419 ? -20.259 15.606 -22.637 1.00 50.03 419 GLY A CA 1
ATOM 3438 C C . GLY A 1 419 ? -19.869 15.428 -24.108 1.00 50.03 419 GLY A C 1
ATOM 3439 O O . GLY A 1 419 ? -18.740 15.037 -24.405 1.00 50.03 419 GLY A O 1
ATOM 3440 N N . ASN A 1 420 ? -20.764 15.779 -25.035 1.00 54.69 420 ASN A N 1
ATOM 3441 C CA . ASN A 1 420 ? -20.489 15.725 -26.471 1.00 54.69 420 ASN A CA 1
ATOM 3442 C C . ASN A 1 420 ? -19.508 16.819 -26.928 1.00 54.69 420 ASN A C 1
ATOM 3444 O O . ASN A 1 420 ? -18.597 16.521 -27.702 1.00 54.69 420 ASN A O 1
ATOM 3448 N N . GLU A 1 421 ? -19.619 18.047 -26.411 1.00 51.06 421 GLU A N 1
ATOM 3449 C CA . GLU A 1 421 ? -18.642 19.115 -26.688 1.00 51.06 421 GLU A CA 1
ATOM 3450 C C . GLU A 1 421 ? -17.254 18.800 -26.106 1.00 51.06 421 GLU A C 1
ATOM 3452 O O . GLU A 1 421 ? -16.241 19.005 -26.779 1.00 51.06 421 GLU A O 1
ATOM 3457 N N . ASN A 1 422 ? -17.186 18.209 -24.907 1.00 54.41 422 ASN A N 1
ATOM 3458 C CA . ASN A 1 422 ? -15.922 17.770 -24.310 1.00 54.41 422 ASN A CA 1
ATOM 3459 C C . ASN A 1 422 ? -15.290 16.583 -25.050 1.00 54.41 422 ASN A C 1
ATOM 3461 O O . ASN A 1 422 ? -14.067 16.510 -25.132 1.00 54.41 422 ASN A O 1
ATOM 3465 N N . ASN A 1 423 ? -16.075 15.666 -25.622 1.00 52.03 423 ASN A N 1
ATOM 3466 C CA . ASN A 1 423 ? -15.528 14.576 -26.436 1.00 52.03 423 ASN A CA 1
ATOM 3467 C C . ASN A 1 423 ? -14.917 15.088 -27.746 1.00 52.03 423 ASN A C 1
ATOM 3469 O O . ASN A 1 423 ? -13.835 14.635 -28.122 1.00 52.03 423 ASN A O 1
ATOM 3473 N N . LEU A 1 424 ? -15.547 16.073 -28.394 1.00 56.84 424 LEU A N 1
ATOM 3474 C CA . LEU A 1 424 ? -15.012 16.694 -29.606 1.00 56.84 424 LEU A CA 1
ATOM 3475 C C . LEU A 1 424 ? -13.768 17.549 -29.302 1.00 56.84 424 LEU A C 1
ATOM 3477 O O . LEU A 1 424 ? -12.766 17.460 -30.012 1.00 56.84 424 LEU A O 1
ATOM 3481 N N . GLY A 1 425 ? -13.792 18.315 -28.205 1.00 54.69 425 GLY A N 1
ATOM 3482 C CA . GLY A 1 425 ? -12.649 19.096 -27.725 1.00 54.69 425 GLY A CA 1
ATOM 3483 C C . GLY A 1 425 ? -11.465 18.228 -27.286 1.00 54.69 425 GLY A C 1
ATOM 3484 O O . GLY A 1 425 ? -10.321 18.549 -27.598 1.00 54.69 425 GLY A O 1
ATOM 3485 N N . ASN A 1 426 ? -11.724 17.086 -26.640 1.00 55.75 426 ASN A N 1
ATOM 3486 C CA . ASN A 1 426 ? -10.686 16.128 -26.255 1.00 55.75 426 ASN A CA 1
ATOM 3487 C C . ASN A 1 426 ? -10.138 15.347 -27.455 1.00 55.75 426 ASN A C 1
ATOM 3489 O O . ASN A 1 426 ? -8.942 15.076 -27.482 1.00 55.75 426 ASN A O 1
ATOM 3493 N N . GLN A 1 427 ? -10.954 14.997 -28.456 1.00 57.03 427 GLN A N 1
ATOM 3494 C CA . GLN A 1 427 ? -10.454 14.374 -29.690 1.00 57.03 427 GLN A CA 1
ATOM 3495 C C . GLN A 1 427 ? -9.573 15.340 -30.485 1.00 57.03 427 GLN A C 1
ATOM 3497 O O . GLN A 1 427 ? -8.430 15.003 -30.783 1.00 57.03 427 GLN A O 1
ATOM 3502 N N . LEU A 1 428 ? -10.045 16.565 -30.737 1.00 57.16 428 LEU A N 1
ATOM 3503 C CA . LEU A 1 428 ? -9.274 17.589 -31.451 1.00 57.16 428 LEU A CA 1
ATOM 3504 C C . LEU A 1 428 ? -8.034 18.040 -30.663 1.00 57.16 428 LEU A C 1
ATOM 3506 O O . LEU A 1 428 ? -6.984 18.298 -31.251 1.00 57.16 428 LEU A O 1
ATOM 3510 N N . GLY A 1 429 ? -8.133 18.109 -29.333 1.00 57.53 429 GLY A N 1
ATOM 3511 C CA . GLY A 1 429 ? -7.022 18.422 -28.438 1.00 57.53 429 GLY A CA 1
ATOM 3512 C C . GLY A 1 429 ? -5.968 17.318 -28.397 1.00 57.53 429 GLY A C 1
ATOM 3513 O O . GLY A 1 429 ? -4.784 17.617 -28.520 1.00 57.53 429 GLY A O 1
ATOM 3514 N N . ASN A 1 430 ? -6.379 16.049 -28.299 1.00 57.28 430 ASN A N 1
ATOM 3515 C CA . ASN A 1 430 ? -5.463 14.908 -28.286 1.00 57.28 430 ASN A CA 1
ATOM 3516 C C . ASN A 1 430 ? -4.818 14.666 -29.654 1.00 57.28 430 ASN A C 1
ATOM 3518 O O . ASN A 1 430 ? -3.638 14.335 -29.702 1.00 57.28 430 ASN A O 1
ATOM 3522 N N . GLU A 1 431 ? -5.540 14.842 -30.764 1.00 58.44 431 GLU A N 1
ATOM 3523 C CA . GLU A 1 431 ? -4.956 14.721 -32.105 1.00 58.44 431 GLU A CA 1
ATOM 3524 C C . GLU A 1 431 ? -3.939 15.837 -32.374 1.00 58.44 431 GLU A C 1
ATOM 3526 O O . GLU A 1 431 ? -2.814 15.540 -32.780 1.00 58.44 431 GLU A O 1
ATOM 3531 N N . ASN A 1 432 ? -4.261 17.096 -32.046 1.00 57.06 432 ASN A N 1
ATOM 3532 C CA . ASN A 1 432 ? -3.320 18.209 -32.210 1.00 57.06 432 ASN A CA 1
ATOM 3533 C C . ASN A 1 432 ? -2.143 18.154 -31.225 1.00 57.06 432 ASN A C 1
ATOM 3535 O O . ASN A 1 432 ? -1.019 18.476 -31.611 1.00 57.06 432 ASN A O 1
ATOM 3539 N N . GLN A 1 433 ? -2.352 17.741 -29.967 1.00 53.12 433 GLN A N 1
ATOM 3540 C CA . GLN A 1 433 ? -1.250 17.564 -29.016 1.00 53.12 433 GLN A CA 1
ATOM 3541 C C . GLN A 1 433 ? -0.358 16.391 -29.405 1.00 53.12 433 GLN A C 1
ATOM 3543 O O . GLN A 1 433 ? 0.856 16.559 -29.391 1.00 53.12 433 GLN A O 1
ATOM 3548 N N . ASN A 1 434 ? -0.912 15.247 -29.813 1.00 57.88 434 ASN A N 1
ATOM 3549 C CA . ASN A 1 434 ? -0.098 14.108 -30.234 1.00 57.88 434 ASN A CA 1
ATOM 3550 C C . ASN A 1 434 ? 0.661 14.402 -31.531 1.00 57.88 434 ASN A C 1
ATOM 3552 O O . ASN A 1 434 ? 1.825 14.029 -31.637 1.00 57.88 434 ASN A O 1
ATOM 3556 N N . GLN A 1 435 ? 0.064 15.092 -32.508 1.00 59.31 435 GLN A N 1
ATOM 3557 C CA . GLN A 1 435 ? 0.779 15.457 -33.736 1.00 59.31 435 GLN A CA 1
ATOM 3558 C C . GLN A 1 435 ? 1.883 16.488 -33.470 1.00 59.31 435 GLN A C 1
ATOM 3560 O O . GLN A 1 435 ? 3.017 16.277 -33.902 1.00 59.31 435 GLN A O 1
ATOM 3565 N N . ASN A 1 436 ? 1.608 17.541 -32.690 1.00 56.50 436 ASN A N 1
ATOM 3566 C CA . ASN A 1 436 ? 2.614 18.560 -32.380 1.00 56.50 436 ASN A CA 1
ATOM 3567 C C . ASN A 1 436 ? 3.701 18.053 -31.421 1.00 56.50 436 ASN A C 1
ATOM 3569 O O . ASN A 1 436 ? 4.872 18.348 -31.640 1.00 56.50 436 ASN A O 1
ATOM 3573 N N . GLN A 1 437 ? 3.371 17.265 -30.392 1.00 54.62 437 GLN A N 1
ATOM 3574 C CA . GLN A 1 437 ? 4.379 16.695 -29.486 1.00 54.62 437 GLN A CA 1
ATOM 3575 C C . GLN A 1 437 ? 5.240 15.641 -30.184 1.00 54.62 437 GLN A C 1
ATOM 3577 O O . GLN A 1 437 ? 6.450 15.630 -29.974 1.00 54.62 437 GLN A O 1
ATOM 3582 N N . ASN A 1 438 ? 4.666 14.807 -31.058 1.00 58.19 438 ASN A N 1
ATOM 3583 C CA . ASN A 1 438 ? 5.454 13.815 -31.790 1.00 58.19 438 ASN A CA 1
ATOM 3584 C C . ASN A 1 438 ? 6.325 14.448 -32.880 1.00 58.19 438 ASN A C 1
ATOM 3586 O O . ASN A 1 438 ? 7.433 13.971 -33.100 1.00 58.19 438 ASN A O 1
ATOM 3590 N N . GLN A 1 439 ? 5.881 15.510 -33.558 1.00 57.28 439 GLN A N 1
ATOM 3591 C CA . GLN A 1 439 ? 6.719 16.181 -34.557 1.00 57.28 439 GLN A CA 1
ATOM 3592 C C . GLN A 1 439 ? 7.798 17.044 -33.898 1.00 57.28 439 GLN A C 1
ATOM 3594 O O . GLN A 1 439 ? 8.978 16.826 -34.157 1.00 57.28 439 GLN A O 1
ATOM 3599 N N . LEU A 1 440 ? 7.428 17.955 -32.990 1.00 55.84 440 LEU A N 1
ATOM 3600 C CA . LEU A 1 440 ? 8.381 18.873 -32.356 1.00 55.84 440 LEU A CA 1
ATOM 3601 C C . LEU A 1 440 ? 9.306 18.158 -31.359 1.00 55.84 440 LEU A C 1
ATOM 3603 O O . LEU A 1 440 ? 10.472 18.524 -31.231 1.00 55.84 440 LEU A O 1
ATOM 3607 N N . GLY A 1 441 ? 8.801 17.141 -30.653 1.00 54.62 441 GLY A N 1
ATOM 3608 C CA . GLY A 1 441 ? 9.572 16.336 -29.706 1.00 54.62 441 GLY A CA 1
ATOM 3609 C C . GLY A 1 441 ? 10.599 15.456 -30.406 1.00 54.62 441 GLY A C 1
ATOM 3610 O O . GLY A 1 441 ? 11.770 15.503 -30.045 1.00 54.62 441 GLY A O 1
ATOM 3611 N N . ASN A 1 442 ? 10.208 14.734 -31.464 1.00 56.44 442 ASN A N 1
ATOM 3612 C CA . ASN A 1 442 ? 11.154 13.891 -32.197 1.00 56.44 442 ASN A CA 1
ATOM 3613 C C . ASN A 1 442 ? 12.206 14.722 -32.943 1.00 56.44 442 ASN A C 1
ATOM 3615 O O . ASN A 1 442 ? 13.371 14.336 -32.935 1.00 56.44 442 ASN A O 1
ATOM 3619 N N . GLN A 1 443 ? 11.844 15.867 -33.538 1.00 55.03 443 GLN A N 1
ATOM 3620 C CA . GLN A 1 443 ? 12.824 16.742 -34.198 1.00 55.03 443 GLN A CA 1
ATOM 3621 C C . GLN A 1 443 ? 13.805 17.356 -33.194 1.00 55.03 443 GLN A C 1
ATOM 3623 O O . GLN A 1 443 ? 15.010 17.188 -33.353 1.00 55.03 443 GLN A O 1
ATOM 3628 N N . ASN A 1 444 ? 13.313 17.978 -32.117 1.00 56.41 444 ASN A N 1
ATOM 3629 C CA . ASN A 1 444 ? 14.188 18.619 -31.132 1.00 56.41 444 ASN A CA 1
ATOM 3630 C C . ASN A 1 444 ? 15.029 17.612 -30.341 1.00 56.41 444 ASN A C 1
ATOM 3632 O O . ASN A 1 444 ? 16.132 17.949 -29.914 1.00 56.41 444 ASN A O 1
ATOM 3636 N N . GLN A 1 445 ? 14.532 16.393 -30.115 1.00 54.12 445 GLN A N 1
ATOM 3637 C CA . GLN A 1 445 ? 15.276 15.365 -29.395 1.00 54.12 445 GLN A CA 1
ATOM 3638 C C . GLN A 1 445 ? 16.339 14.713 -30.286 1.00 54.12 445 GLN A C 1
ATOM 3640 O O . GLN A 1 445 ? 17.481 14.599 -29.852 1.00 54.12 445 GLN A O 1
ATOM 3645 N N . LEU A 1 446 ? 16.027 14.394 -31.550 1.00 56.59 446 LEU A N 1
ATOM 3646 C CA . LEU A 1 446 ? 17.022 13.885 -32.504 1.00 56.59 446 LEU A CA 1
ATOM 3647 C C . LEU A 1 446 ? 18.096 14.929 -32.833 1.00 56.59 446 LEU A C 1
ATOM 3649 O O . LEU A 1 446 ? 19.263 14.573 -32.980 1.00 56.59 446 LEU A O 1
ATOM 3653 N N . GLU A 1 447 ? 17.734 16.208 -32.937 1.00 56.81 447 GLU A N 1
ATOM 3654 C CA . GLU A 1 447 ? 18.679 17.277 -33.270 1.00 56.81 447 GLU A CA 1
ATOM 3655 C C . GLU A 1 447 ? 19.558 17.656 -32.065 1.00 56.81 447 GLU A C 1
ATOM 3657 O O . GLU A 1 447 ? 20.775 17.781 -32.217 1.00 56.81 447 GLU A O 1
ATOM 3662 N N . ASN A 1 448 ? 19.004 17.718 -30.844 1.00 57.41 448 ASN A N 1
ATOM 3663 C CA . ASN A 1 448 ? 19.797 17.971 -29.634 1.00 57.41 448 ASN A CA 1
ATOM 3664 C C . ASN A 1 448 ? 20.648 16.774 -29.204 1.00 57.41 448 ASN A C 1
ATOM 3666 O O . ASN A 1 448 ? 21.771 16.983 -28.748 1.00 57.41 448 ASN A O 1
ATOM 3670 N N . GLU A 1 449 ? 20.153 15.536 -29.311 1.00 56.34 449 GLU A N 1
ATOM 3671 C CA . GLU A 1 449 ? 20.939 14.352 -28.940 1.00 56.34 449 GLU A CA 1
ATOM 3672 C C . GLU A 1 449 ? 22.081 14.127 -29.933 1.00 56.34 449 GLU A C 1
ATOM 3674 O O . GLU A 1 449 ? 23.213 13.947 -29.490 1.00 56.34 449 GLU A O 1
ATOM 3679 N N . ASN A 1 450 ? 21.846 14.251 -31.247 1.00 57.72 450 ASN A N 1
ATOM 3680 C CA . ASN A 1 450 ? 22.922 14.115 -32.234 1.00 57.72 450 ASN A CA 1
ATOM 3681 C C . ASN A 1 450 ? 23.937 15.261 -32.151 1.00 57.72 450 ASN A C 1
ATOM 3683 O O . ASN A 1 450 ? 25.138 15.008 -32.230 1.00 57.72 450 ASN A O 1
ATOM 3687 N N . THR A 1 451 ? 23.498 16.509 -31.9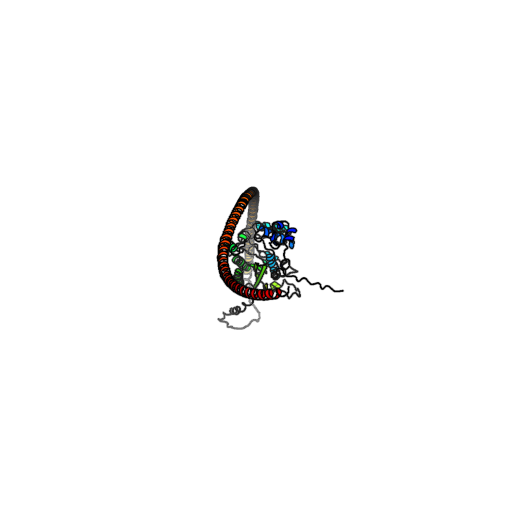61 1.00 57.81 451 THR A N 1
ATOM 3688 C CA . THR A 1 451 ? 24.427 17.651 -31.904 1.00 57.81 451 THR A CA 1
ATOM 3689 C C . THR A 1 451 ? 25.242 17.637 -30.611 1.00 57.81 451 THR A C 1
ATOM 3691 O O . THR A 1 451 ? 26.467 17.732 -30.670 1.00 57.81 451 THR A O 1
ATOM 3694 N N . ASN A 1 452 ? 24.609 17.409 -29.452 1.00 57.59 452 ASN A N 1
ATOM 3695 C CA . ASN A 1 452 ? 25.323 17.372 -28.172 1.00 57.59 452 ASN A CA 1
ATOM 3696 C C . ASN A 1 452 ? 26.166 16.107 -27.991 1.00 57.59 452 ASN A C 1
ATOM 3698 O O . ASN A 1 452 ? 27.215 16.193 -27.353 1.00 57.59 452 ASN A O 1
ATOM 3702 N N . GLN A 1 453 ? 25.752 14.941 -28.507 1.00 58.69 453 GLN A N 1
ATOM 3703 C CA . GLN A 1 453 ? 26.605 13.747 -28.461 1.00 58.69 453 GLN A CA 1
ATOM 3704 C C . GLN A 1 453 ? 27.798 13.893 -29.398 1.00 58.69 453 GLN A C 1
ATOM 3706 O O . GLN A 1 453 ? 28.914 13.642 -28.952 1.00 58.69 453 GLN A O 1
ATOM 3711 N N . ASN A 1 454 ? 27.604 14.357 -30.636 1.00 58.53 454 ASN A N 1
ATOM 3712 C CA . ASN A 1 454 ? 28.713 14.504 -31.578 1.00 58.53 454 ASN A CA 1
ATOM 3713 C C . ASN A 1 454 ? 29.686 15.614 -31.158 1.00 58.53 454 ASN A C 1
ATOM 3715 O O . ASN A 1 454 ? 30.893 15.410 -31.262 1.00 58.53 454 ASN A O 1
ATOM 3719 N N . GLN A 1 455 ? 29.209 16.753 -30.640 1.00 61.47 455 GLN A N 1
ATOM 3720 C CA . GLN A 1 455 ? 30.101 17.802 -30.126 1.00 61.47 455 GLN A CA 1
ATOM 3721 C C . GLN A 1 455 ? 30.836 17.352 -28.862 1.00 61.47 455 GLN A C 1
ATOM 3723 O O . GLN A 1 455 ? 32.061 17.411 -28.836 1.00 61.47 455 GLN A O 1
ATOM 3728 N N . ASN A 1 456 ? 30.141 16.812 -27.851 1.00 59.62 456 ASN A N 1
ATOM 3729 C CA . ASN A 1 456 ? 30.816 16.393 -26.618 1.00 59.62 456 ASN A CA 1
ATOM 3730 C C . ASN A 1 456 ? 31.734 15.183 -26.819 1.00 59.62 456 ASN A C 1
ATOM 3732 O O . ASN A 1 456 ? 32.751 15.095 -26.135 1.00 59.62 456 ASN A O 1
ATOM 3736 N N . GLN A 1 457 ? 31.400 14.234 -27.701 1.00 62.28 457 GLN A N 1
ATOM 3737 C CA . GLN A 1 457 ? 32.299 13.116 -27.995 1.00 62.28 457 GLN A CA 1
ATOM 3738 C C . GLN A 1 457 ? 33.520 13.596 -28.770 1.00 62.28 457 GLN A C 1
ATOM 3740 O O . GLN A 1 457 ? 34.628 13.300 -28.341 1.00 62.28 457 GLN A O 1
ATOM 3745 N N . ASN A 1 458 ? 33.351 14.391 -29.831 1.00 65.31 458 ASN A N 1
ATOM 3746 C CA . ASN A 1 458 ? 34.492 14.857 -30.618 1.00 65.31 458 ASN A CA 1
ATOM 3747 C C . ASN A 1 458 ? 35.395 15.809 -29.824 1.00 65.31 458 ASN A C 1
ATOM 3749 O O . ASN A 1 458 ? 36.611 15.678 -29.901 1.00 65.31 458 ASN A O 1
ATOM 3753 N N . GLU A 1 459 ? 34.847 16.737 -29.035 1.00 66.62 459 GLU A N 1
ATOM 3754 C CA . GLU A 1 459 ? 35.663 17.672 -28.249 1.00 66.62 459 GLU A CA 1
ATOM 3755 C C . GLU A 1 459 ? 36.400 16.972 -27.105 1.00 66.62 459 GLU A C 1
ATOM 3757 O O . GLU A 1 459 ? 37.611 17.150 -26.973 1.00 66.62 459 GLU A O 1
ATOM 3762 N N . ASN A 1 460 ? 35.720 16.115 -26.331 1.00 65.12 460 ASN A N 1
ATOM 3763 C CA . ASN A 1 460 ? 36.377 15.404 -25.232 1.00 65.12 460 ASN A CA 1
ATOM 3764 C C . ASN A 1 460 ? 37.358 14.346 -25.738 1.00 65.12 460 ASN A C 1
ATOM 3766 O O . ASN A 1 460 ? 38.413 14.173 -25.135 1.00 65.12 460 ASN A O 1
ATOM 3770 N N . GLN A 1 461 ? 37.043 13.640 -26.829 1.00 66.06 461 GLN A N 1
ATOM 3771 C CA . GLN A 1 461 ? 37.938 12.633 -27.395 1.00 66.06 461 GLN A CA 1
ATOM 3772 C C . GLN A 1 461 ? 39.166 13.292 -28.027 1.00 66.06 461 GLN A C 1
ATOM 3774 O O . GLN A 1 461 ? 40.278 12.873 -27.723 1.00 66.06 461 GLN A O 1
ATOM 3779 N N . ASN A 1 462 ? 38.998 14.383 -28.784 1.00 68.06 462 ASN A N 1
ATOM 3780 C CA . ASN A 1 462 ? 40.131 15.122 -29.343 1.00 68.06 462 ASN A CA 1
ATOM 3781 C C . ASN A 1 462 ? 40.979 15.798 -28.256 1.00 68.06 462 ASN A C 1
ATOM 3783 O O . ASN A 1 462 ? 42.198 15.848 -28.400 1.00 68.06 462 ASN A O 1
ATOM 3787 N N . GLN A 1 463 ? 40.386 16.304 -27.165 1.00 70.94 463 GLN A N 1
ATOM 3788 C CA . GLN A 1 463 ? 41.160 16.832 -26.034 1.00 70.94 463 GLN A CA 1
ATOM 3789 C C . GLN A 1 463 ? 41.918 15.729 -25.298 1.00 70.94 463 GLN A C 1
ATOM 3791 O O . GLN A 1 463 ? 43.123 15.869 -25.114 1.00 70.94 463 GLN A O 1
ATOM 3796 N N . LEU A 1 464 ? 41.267 14.614 -24.939 1.00 67.44 464 LEU A N 1
ATOM 3797 C CA . LEU A 1 464 ? 41.947 13.507 -24.257 1.00 67.44 464 LEU A CA 1
ATOM 3798 C C . LEU A 1 464 ? 43.034 12.874 -25.125 1.00 67.44 464 LEU A C 1
ATOM 3800 O O . LEU A 1 464 ? 44.069 12.472 -24.599 1.00 67.44 464 LEU A O 1
ATOM 3804 N N . GLU A 1 465 ? 42.802 12.740 -26.428 1.00 68.62 465 GLU A N 1
ATOM 3805 C CA . GLU A 1 465 ? 43.764 12.149 -27.355 1.00 68.62 465 GLU A CA 1
ATOM 3806 C C . GLU A 1 465 ? 44.937 13.102 -27.601 1.00 68.62 465 GLU A C 1
ATOM 3808 O O . GLU A 1 465 ? 46.086 12.664 -27.547 1.00 68.62 465 GLU A O 1
ATOM 3813 N N . ASN A 1 466 ? 44.693 14.410 -27.740 1.00 66.88 466 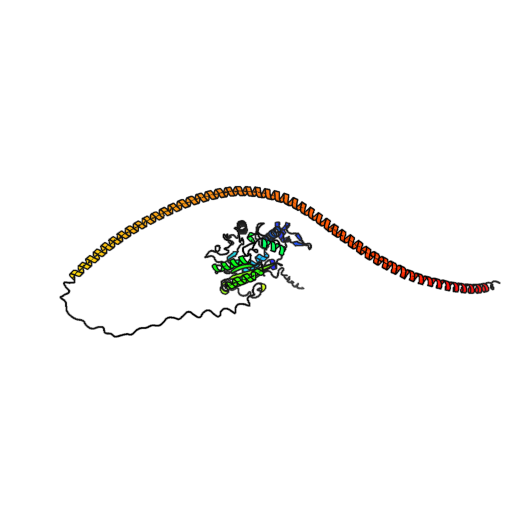ASN A N 1
ATOM 3814 C CA . ASN A 1 466 ? 45.767 15.398 -27.846 1.00 66.88 466 ASN A CA 1
ATOM 3815 C C . ASN A 1 466 ? 46.560 15.548 -26.545 1.00 66.88 466 ASN A C 1
ATOM 3817 O O . ASN A 1 466 ? 47.785 15.626 -26.608 1.00 66.88 466 ASN A O 1
ATOM 3821 N N . GLU A 1 467 ? 45.914 15.579 -25.377 1.00 68.44 467 GLU A N 1
ATOM 3822 C CA . GLU A 1 467 ? 46.612 15.679 -24.091 1.00 68.44 467 GLU A CA 1
ATOM 3823 C C . GLU A 1 467 ? 47.410 14.408 -23.797 1.00 68.44 467 GLU A C 1
ATOM 3825 O O . GLU A 1 467 ? 48.602 14.497 -23.505 1.00 68.44 467 GLU A O 1
ATOM 3830 N N . ASN A 1 468 ? 46.819 13.218 -23.963 1.00 65.19 468 ASN A N 1
ATOM 3831 C CA . ASN A 1 468 ? 47.537 11.968 -23.713 1.00 65.19 468 ASN A CA 1
ATOM 3832 C C . ASN A 1 468 ? 48.662 11.731 -24.717 1.00 65.19 468 ASN A C 1
ATOM 3834 O O . ASN A 1 468 ? 49.740 11.297 -24.314 1.00 65.19 468 ASN A O 1
ATOM 3838 N N . THR A 1 469 ? 48.447 12.008 -26.003 1.00 65.31 469 THR A N 1
ATOM 3839 C CA . THR A 1 469 ? 49.479 11.777 -27.020 1.00 65.31 469 THR A CA 1
ATOM 3840 C C . THR A 1 469 ? 50.592 12.810 -26.880 1.00 65.31 469 THR A C 1
ATOM 3842 O O . THR A 1 469 ? 51.759 12.436 -26.768 1.00 65.31 469 THR A O 1
ATOM 3845 N N . ASN A 1 470 ? 50.267 14.103 -26.772 1.00 65.81 470 ASN A N 1
ATOM 3846 C CA . ASN A 1 470 ? 51.301 15.134 -26.718 1.00 65.81 470 ASN A CA 1
ATOM 3847 C C . ASN A 1 470 ? 52.029 15.192 -25.375 1.00 65.81 470 ASN A C 1
ATOM 3849 O O . ASN A 1 470 ? 53.239 15.402 -25.380 1.00 65.81 470 ASN A O 1
ATOM 3853 N N . GLN A 1 471 ? 51.358 15.006 -24.234 1.00 65.69 471 GLN A N 1
ATOM 3854 C CA . GLN A 1 471 ? 52.064 15.014 -22.950 1.00 65.69 471 GLN A CA 1
ATOM 3855 C C . GLN A 1 471 ? 52.783 13.687 -22.709 1.00 65.69 471 GLN A C 1
ATOM 3857 O O . GLN A 1 471 ? 53.989 13.701 -22.469 1.00 65.69 471 GLN A O 1
ATOM 3862 N N . ASN A 1 472 ? 52.119 12.534 -22.848 1.00 64.12 472 ASN A N 1
ATOM 3863 C CA . ASN A 1 472 ? 52.765 11.271 -22.476 1.00 64.12 472 ASN A CA 1
ATOM 3864 C C . ASN A 1 472 ? 53.796 10.802 -23.507 1.00 64.12 472 ASN A C 1
ATOM 3866 O O . ASN A 1 472 ? 54.869 10.362 -23.104 1.00 64.12 472 ASN A O 1
ATOM 3870 N N . GLN A 1 473 ? 53.541 10.897 -24.819 1.00 63.59 473 GLN A N 1
ATOM 3871 C CA . GLN A 1 473 ? 54.548 10.444 -25.789 1.00 63.59 473 GLN A CA 1
ATOM 3872 C C . GLN A 1 473 ? 55.697 11.441 -25.920 1.00 63.59 473 GLN A C 1
ATOM 3874 O O . GLN A 1 473 ? 56.855 11.025 -25.878 1.00 63.59 473 GLN A O 1
ATOM 3879 N N . ASN A 1 474 ? 55.422 12.748 -26.013 1.00 66.38 474 ASN A N 1
ATOM 3880 C CA . ASN A 1 474 ? 56.508 13.706 -26.225 1.00 66.38 474 ASN A CA 1
ATOM 3881 C C . ASN A 1 474 ? 57.268 14.036 -24.941 1.00 66.38 474 ASN A C 1
ATOM 3883 O O . ASN A 1 474 ? 58.486 14.161 -25.015 1.00 66.38 474 ASN A O 1
ATOM 3887 N N . GLN A 1 475 ? 56.632 14.182 -23.772 1.00 67.44 475 GLN A N 1
ATOM 3888 C CA . GLN A 1 475 ? 57.407 14.468 -22.556 1.00 67.44 475 GLN A CA 1
ATOM 3889 C C . GLN A 1 475 ? 58.078 13.209 -22.028 1.00 67.44 475 GLN A C 1
ATOM 3891 O O . GLN A 1 475 ? 59.292 13.221 -21.839 1.00 67.44 475 GLN A O 1
ATOM 3896 N N . LEU A 1 476 ? 57.336 12.109 -21.858 1.00 68.06 476 LEU A N 1
ATOM 3897 C CA . LEU A 1 476 ? 57.909 10.885 -21.298 1.00 68.06 476 LEU A CA 1
ATOM 3898 C C . LEU A 1 476 ? 58.890 10.230 -22.277 1.00 68.06 476 LEU A C 1
ATOM 3900 O O . LEU A 1 476 ? 59.981 9.839 -21.873 1.00 68.06 476 LEU A O 1
ATOM 3904 N N . GLY A 1 477 ? 58.538 10.159 -23.565 1.00 66.06 477 GLY A N 1
ATOM 3905 C CA . GLY A 1 477 ? 59.390 9.576 -24.602 1.00 66.06 477 GLY A CA 1
ATOM 3906 C C . GLY A 1 477 ? 60.670 10.373 -24.838 1.00 66.06 477 GLY A C 1
ATOM 3907 O O . GLY A 1 477 ? 61.746 9.779 -24.880 1.00 66.06 477 GLY A O 1
ATOM 3908 N N . ASN A 1 478 ? 60.599 11.709 -24.904 1.00 69.25 478 ASN A N 1
ATOM 3909 C CA . ASN A 1 478 ? 61.813 12.514 -25.066 1.00 69.25 478 ASN A CA 1
ATOM 3910 C C . ASN A 1 478 ? 62.637 12.585 -23.779 1.00 69.25 478 ASN A C 1
ATOM 3912 O O . ASN A 1 478 ? 63.861 12.572 -23.868 1.00 69.25 478 ASN A O 1
ATOM 3916 N N . GLN A 1 479 ? 62.025 12.645 -22.590 1.00 69.81 479 GLN A N 1
ATOM 3917 C CA . GLN A 1 479 ? 62.791 12.646 -21.339 1.00 69.81 479 GLN A CA 1
ATOM 3918 C C . GLN A 1 479 ? 63.474 11.301 -21.108 1.00 69.81 479 GLN A C 1
ATOM 3920 O O . GLN A 1 479 ? 64.687 11.281 -20.918 1.00 69.81 479 GLN A O 1
ATOM 3925 N N . LEU A 1 480 ? 62.744 10.184 -21.191 1.00 70.81 480 LEU A N 1
ATOM 3926 C CA . LEU A 1 480 ? 63.328 8.854 -21.006 1.00 70.81 480 LEU A CA 1
ATOM 3927 C C . LEU A 1 480 ? 64.300 8.516 -22.132 1.00 70.81 480 LEU A C 1
ATOM 3929 O O . LEU A 1 480 ? 65.404 8.064 -21.852 1.00 70.81 480 LEU A O 1
ATOM 3933 N N . GLY A 1 481 ? 63.932 8.770 -23.388 1.00 67.25 481 GLY A N 1
ATOM 3934 C CA . GLY A 1 481 ? 64.775 8.484 -24.547 1.00 67.25 481 GLY A CA 1
ATOM 3935 C C . GLY A 1 481 ? 66.079 9.278 -24.534 1.00 67.25 481 GLY A C 1
ATOM 3936 O O . GLY A 1 481 ? 67.148 8.694 -24.701 1.00 67.25 481 GLY A O 1
ATOM 3937 N N . ASN A 1 482 ? 66.024 10.585 -24.255 1.00 69.25 482 ASN A N 1
ATOM 3938 C CA . ASN A 1 482 ? 67.235 11.404 -24.213 1.00 69.25 482 ASN A CA 1
ATOM 3939 C C . ASN A 1 482 ? 68.055 11.173 -22.944 1.00 69.25 482 ASN A C 1
ATOM 3941 O O . ASN A 1 482 ? 69.280 11.167 -23.034 1.00 69.25 482 ASN A O 1
ATOM 3945 N N . GLN A 1 483 ? 67.435 10.984 -21.773 1.00 69.50 483 GLN A N 1
ATOM 3946 C CA . GLN A 1 483 ? 68.199 10.722 -20.549 1.00 69.50 483 GLN A CA 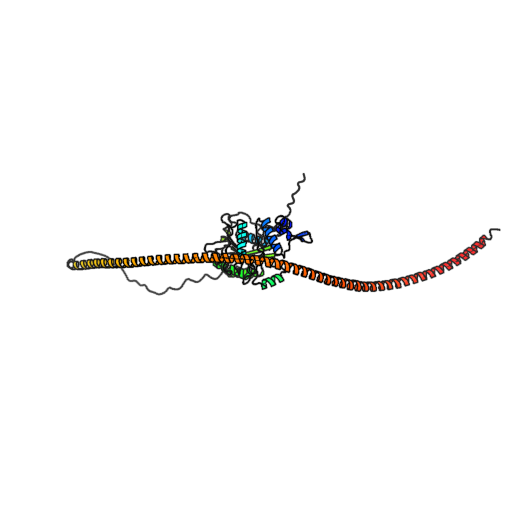1
ATOM 3947 C C . GLN A 1 483 ? 68.832 9.335 -20.587 1.00 69.50 483 GLN A C 1
ATOM 3949 O O . GLN A 1 483 ? 70.046 9.237 -20.441 1.00 69.50 483 GLN A O 1
ATOM 3954 N N . LEU A 1 484 ? 68.059 8.278 -20.853 1.00 70.50 484 LEU A N 1
ATOM 3955 C CA . LEU A 1 484 ? 68.594 6.916 -20.886 1.00 70.50 484 LEU A CA 1
ATOM 3956 C C . LEU A 1 484 ? 69.514 6.711 -22.085 1.00 70.50 484 LEU A C 1
ATOM 3958 O O . LEU A 1 484 ? 70.604 6.178 -21.911 1.00 70.50 484 LEU A O 1
ATOM 3962 N N . GLY A 1 485 ? 69.126 7.164 -23.278 1.00 66.88 485 GLY A N 1
ATOM 3963 C CA . GLY A 1 485 ? 69.923 6.995 -24.493 1.00 66.88 485 GLY A CA 1
ATOM 3964 C C . GLY A 1 485 ? 71.270 7.709 -24.416 1.00 66.88 485 GLY A C 1
ATOM 3965 O O . GLY A 1 485 ? 72.302 7.095 -24.686 1.00 66.88 485 GLY A O 1
ATOM 3966 N N . ASN A 1 486 ? 71.294 8.970 -23.972 1.00 69.31 486 ASN A N 1
ATOM 3967 C CA . ASN A 1 486 ? 72.554 9.706 -23.864 1.00 69.31 486 ASN A CA 1
ATOM 3968 C C . ASN A 1 486 ? 73.382 9.275 -22.653 1.00 69.31 486 ASN A C 1
ATOM 3970 O O . ASN A 1 486 ? 74.604 9.225 -22.770 1.00 69.31 486 ASN A O 1
ATOM 3974 N N . GLN A 1 487 ? 72.774 8.958 -21.502 1.00 69.38 487 GLN A N 1
ATOM 3975 C CA . GLN A 1 487 ? 73.548 8.498 -20.343 1.00 69.38 487 GLN A CA 1
ATOM 3976 C C . GLN A 1 487 ? 74.124 7.104 -20.579 1.00 69.38 487 GLN A C 1
ATOM 3978 O O . GLN A 1 487 ? 75.330 6.933 -20.424 1.00 69.38 487 GLN A O 1
ATOM 3983 N N . LEU A 1 488 ? 73.316 6.134 -21.021 1.00 70.31 488 LEU A N 1
ATOM 3984 C CA . LEU A 1 488 ? 73.800 4.777 -21.288 1.00 70.31 488 LEU A CA 1
ATOM 3985 C C . LEU A 1 488 ? 74.746 4.753 -22.484 1.00 70.31 488 LEU A C 1
ATOM 3987 O O . LEU A 1 488 ? 75.808 4.148 -22.390 1.00 70.31 488 LEU A O 1
ATOM 3991 N N . GLY A 1 489 ? 74.411 5.439 -23.579 1.00 66.88 489 GLY A N 1
ATOM 3992 C CA . GLY A 1 489 ? 75.251 5.485 -24.774 1.00 66.88 489 GLY A CA 1
ATOM 3993 C C . GLY A 1 489 ? 76.618 6.112 -24.504 1.00 66.88 489 GLY A C 1
ATOM 3994 O O . GLY A 1 489 ? 77.641 5.532 -24.869 1.00 66.88 489 GLY A O 1
ATOM 3995 N N . ASN A 1 490 ? 76.662 7.247 -23.799 1.00 68.62 490 ASN A N 1
ATOM 3996 C CA . ASN A 1 490 ? 77.933 7.905 -23.497 1.00 68.62 490 ASN A CA 1
ATOM 3997 C C . ASN A 1 490 ? 78.718 7.200 -22.391 1.00 68.62 490 ASN A C 1
ATOM 3999 O O . ASN A 1 490 ? 79.939 7.122 -22.502 1.00 68.62 490 ASN A O 1
ATOM 4003 N N . GLN A 1 491 ? 78.070 6.688 -21.338 1.00 69.00 491 GLN A N 1
ATOM 4004 C CA . GLN A 1 491 ? 78.787 5.972 -20.278 1.00 69.00 491 GLN A CA 1
ATOM 4005 C C . GLN A 1 491 ? 79.300 4.624 -20.775 1.00 69.00 491 GLN A C 1
ATOM 4007 O O . GLN A 1 491 ? 80.495 4.365 -20.662 1.00 69.00 491 GLN A O 1
ATOM 4012 N N . LEU A 1 492 ? 78.452 3.792 -21.388 1.00 68.38 492 LEU A N 1
ATOM 4013 C CA . LEU A 1 492 ? 78.880 2.479 -21.872 1.00 68.38 492 LEU A CA 1
ATOM 4014 C C . LEU A 1 492 ? 79.836 2.616 -23.055 1.00 68.38 492 LEU A C 1
ATOM 4016 O O . LEU A 1 492 ? 80.912 2.028 -23.033 1.00 68.38 492 LEU A O 1
ATOM 4020 N N . GLY A 1 493 ? 79.495 3.426 -24.059 1.00 66.12 493 GLY A N 1
ATOM 4021 C CA . GLY A 1 493 ? 80.306 3.568 -25.268 1.00 66.12 493 GLY A CA 1
ATOM 4022 C C . GLY A 1 493 ? 81.699 4.124 -24.985 1.00 66.12 493 GLY A C 1
ATOM 4023 O O . GLY A 1 493 ? 82.692 3.553 -25.435 1.00 66.12 493 GLY A O 1
ATOM 4024 N N . ASN A 1 494 ? 81.799 5.192 -24.188 1.00 71.25 494 ASN A N 1
ATOM 4025 C CA . ASN A 1 494 ? 83.098 5.805 -23.923 1.00 71.25 494 ASN A CA 1
ATOM 4026 C C . ASN A 1 494 ? 83.889 5.063 -22.844 1.00 71.25 494 ASN A C 1
ATOM 4028 O O . ASN A 1 494 ? 85.101 4.934 -22.991 1.00 71.25 494 ASN A O 1
ATOM 4032 N N . GLN A 1 495 ? 83.261 4.565 -21.770 1.00 71.50 495 GLN A N 1
ATOM 4033 C CA . GLN A 1 495 ? 84.024 3.882 -20.718 1.00 71.50 495 GLN A CA 1
ATOM 4034 C C . GLN A 1 495 ? 84.459 2.482 -21.152 1.00 71.50 495 GLN A C 1
ATOM 4036 O O . GLN A 1 495 ? 85.654 2.196 -21.078 1.00 71.50 495 GLN A O 1
ATOM 4041 N N . LEU A 1 496 ? 83.551 1.643 -21.671 1.00 71.12 496 LEU A N 1
ATOM 4042 C CA . LEU A 1 496 ? 83.943 0.312 -22.152 1.00 71.12 496 LEU A CA 1
ATOM 4043 C C . LEU A 1 496 ? 84.797 0.405 -23.411 1.00 71.12 496 LEU A C 1
ATOM 4045 O O . LEU A 1 496 ? 85.803 -0.290 -23.497 1.00 71.12 496 LEU A O 1
ATOM 4049 N N . GLY A 1 497 ? 84.450 1.278 -24.361 1.00 70.81 497 GLY A N 1
ATOM 4050 C CA . GLY A 1 497 ? 85.213 1.425 -25.601 1.00 70.81 497 GLY A CA 1
ATOM 4051 C C . GLY A 1 497 ? 86.662 1.848 -25.356 1.00 70.81 497 GLY A C 1
ATOM 4052 O O . GLY A 1 497 ? 87.580 1.262 -25.930 1.00 70.81 497 GLY A O 1
ATOM 4053 N N . ASN A 1 498 ? 86.893 2.812 -24.458 1.00 72.19 498 ASN A N 1
ATOM 4054 C CA . ASN A 1 498 ? 88.252 3.237 -24.119 1.00 72.19 498 ASN A CA 1
ATOM 4055 C C . ASN A 1 498 ? 89.001 2.192 -23.281 1.00 72.19 498 ASN A C 1
ATOM 4057 O O . ASN A 1 498 ? 90.196 1.996 -23.494 1.00 72.19 498 ASN A O 1
ATOM 4061 N N . GLN A 1 499 ? 88.324 1.486 -22.368 1.00 72.88 499 GLN A N 1
ATOM 4062 C CA . GLN A 1 499 ? 88.945 0.395 -21.608 1.00 72.88 499 GLN A CA 1
ATOM 4063 C C . GLN A 1 499 ? 89.369 -0.770 -22.513 1.00 72.88 499 GLN A C 1
ATOM 4065 O O . GLN A 1 499 ? 90.513 -1.213 -22.423 1.00 72.88 499 GLN A O 1
ATOM 4070 N N . LEU A 1 500 ? 88.500 -1.206 -23.431 1.00 69.75 500 LEU A N 1
ATOM 4071 C CA . LEU A 1 500 ? 88.801 -2.254 -24.411 1.00 69.75 500 LEU A CA 1
ATOM 4072 C C . LEU A 1 500 ? 89.927 -1.838 -25.360 1.00 69.75 500 LEU A C 1
ATOM 4074 O O . LEU A 1 500 ? 90.843 -2.621 -25.598 1.00 69.75 500 LEU A O 1
ATOM 4078 N N . ARG A 1 501 ? 89.910 -0.598 -25.867 1.00 70.56 501 ARG A N 1
ATOM 4079 C CA . ARG A 1 501 ? 90.974 -0.097 -26.751 1.00 70.56 501 ARG A CA 1
ATOM 4080 C C . ARG A 1 501 ? 92.333 -0.055 -26.046 1.00 70.56 501 ARG A C 1
ATOM 4082 O O . ARG A 1 501 ? 93.335 -0.409 -26.659 1.00 70.56 501 ARG A O 1
ATOM 4089 N N . ASN A 1 502 ? 92.370 0.326 -24.770 1.00 71.12 502 ASN A N 1
ATOM 4090 C CA . ASN A 1 502 ? 93.607 0.332 -23.987 1.00 71.12 502 ASN A CA 1
ATOM 4091 C C . ASN A 1 502 ? 94.111 -1.085 -23.672 1.00 71.12 502 ASN A C 1
ATOM 4093 O O . ASN A 1 502 ? 95.315 -1.321 -23.720 1.00 71.12 502 ASN A O 1
ATOM 4097 N N . GLN A 1 503 ? 93.218 -2.037 -23.387 1.00 69.12 503 GLN A N 1
ATOM 4098 C CA . GLN A 1 503 ? 93.606 -3.434 -23.157 1.00 69.12 503 GLN A CA 1
ATOM 4099 C C . GLN A 1 503 ? 94.137 -4.100 -24.435 1.00 69.12 503 GLN A C 1
ATOM 4101 O O . GLN A 1 503 ? 95.231 -4.659 -24.416 1.00 69.12 503 GLN A O 1
ATOM 4106 N N . LEU A 1 504 ? 93.433 -3.948 -25.561 1.00 65.75 504 LEU A N 1
ATOM 4107 C CA . LEU A 1 504 ? 93.852 -4.500 -26.858 1.00 65.75 504 LEU A CA 1
ATOM 4108 C C . LEU A 1 504 ? 95.129 -3.834 -27.397 1.00 65.75 504 LEU A C 1
ATOM 4110 O O . LEU A 1 504 ? 95.973 -4.490 -28.006 1.00 65.75 504 LEU A O 1
ATOM 4114 N N . GLY A 1 505 ? 95.310 -2.531 -27.154 1.00 65.19 505 GLY A N 1
ATOM 4115 C CA . GLY A 1 505 ? 96.541 -1.820 -27.508 1.00 65.19 505 GLY A CA 1
ATOM 4116 C C . GLY A 1 505 ? 97.773 -2.358 -26.772 1.00 65.19 505 GLY A C 1
ATOM 4117 O O . GLY A 1 505 ? 98.844 -2.463 -27.370 1.00 65.19 505 GLY A O 1
ATOM 4118 N N . ASN A 1 506 ? 97.611 -2.760 -25.509 1.00 61.09 506 ASN A N 1
ATOM 4119 C CA . ASN A 1 506 ? 98.679 -3.382 -24.727 1.00 61.09 506 ASN A CA 1
ATOM 4120 C C . ASN A 1 506 ? 98.969 -4.825 -25.174 1.00 61.09 506 ASN A C 1
ATOM 4122 O O . ASN A 1 506 ? 100.132 -5.225 -25.204 1.00 61.09 506 ASN A O 1
ATOM 4126 N N . GLU A 1 507 ? 97.952 -5.595 -25.576 1.00 57.47 507 GLU A N 1
ATOM 4127 C CA . GLU A 1 507 ? 98.149 -6.951 -26.115 1.00 57.47 507 GLU A CA 1
ATOM 4128 C C . GLU A 1 507 ? 98.922 -6.949 -27.440 1.00 57.47 507 GLU A C 1
ATOM 4130 O O . GLU A 1 507 ? 99.841 -7.751 -27.606 1.00 57.47 507 GLU A O 1
ATOM 4135 N N . ASN A 1 508 ? 98.651 -6.002 -28.346 1.00 60.44 508 ASN A N 1
ATOM 4136 C CA . ASN A 1 508 ? 99.415 -5.871 -29.595 1.00 60.44 508 ASN A CA 1
ATOM 4137 C C . ASN A 1 508 ? 100.893 -5.516 -29.358 1.00 60.44 508 ASN A C 1
ATOM 4139 O O . ASN A 1 508 ? 101.767 -5.963 -30.100 1.00 60.44 508 ASN A O 1
ATOM 4143 N N . GLN A 1 509 ? 101.206 -4.744 -28.312 1.00 61.88 509 GLN A N 1
ATOM 4144 C CA . GLN A 1 509 ? 102.599 -4.471 -27.941 1.00 61.88 509 GLN A CA 1
ATOM 4145 C C . GLN A 1 509 ? 103.304 -5.715 -27.389 1.00 61.88 509 GLN A C 1
ATOM 4147 O O . GLN A 1 509 ? 104.492 -5.902 -27.650 1.00 61.88 509 GLN A O 1
ATOM 4152 N N . LEU A 1 510 ? 102.584 -6.578 -26.666 1.00 60.78 510 LEU A N 1
ATOM 4153 C CA . LEU A 1 510 ? 103.118 -7.844 -26.164 1.00 60.78 510 LEU A CA 1
ATOM 4154 C C . LEU A 1 510 ? 103.315 -8.864 -27.300 1.00 60.78 510 LEU A C 1
ATOM 4156 O O . LEU A 1 510 ? 104.360 -9.510 -27.361 1.00 60.78 510 LEU A O 1
ATOM 4160 N N . GLY A 1 511 ? 102.360 -8.944 -28.234 1.00 60.62 511 GLY A N 1
ATOM 4161 C CA . GLY A 1 511 ? 102.428 -9.791 -29.429 1.00 60.62 511 GLY A CA 1
ATOM 4162 C C . GLY A 1 511 ? 103.610 -9.445 -30.334 1.00 60.62 511 GLY A C 1
ATOM 4163 O O . GLY A 1 511 ? 104.410 -10.322 -30.645 1.00 60.62 511 GLY A O 1
ATOM 4164 N N . ASN A 1 512 ? 103.811 -8.160 -30.644 1.00 65.50 512 ASN A N 1
ATOM 4165 C CA . ASN A 1 512 ? 104.951 -7.709 -31.456 1.00 65.50 512 ASN A CA 1
ATOM 4166 C C . ASN A 1 512 ? 106.310 -7.989 -30.788 1.00 65.50 512 ASN A C 1
ATOM 4168 O O . ASN A 1 512 ? 107.314 -8.202 -31.469 1.00 65.50 512 ASN A O 1
ATOM 4172 N N . LYS A 1 513 ? 106.366 -7.985 -29.450 1.00 65.56 513 LYS A N 1
ATOM 4173 C CA . LYS A 1 513 ? 107.588 -8.310 -28.703 1.00 65.56 513 LYS A CA 1
ATOM 4174 C C . LYS A 1 513 ? 107.910 -9.804 -28.783 1.00 65.56 513 LYS A C 1
ATOM 4176 O O . LYS A 1 513 ? 109.049 -10.162 -29.063 1.00 65.56 513 LYS A O 1
ATOM 4181 N N . LEU A 1 514 ? 106.895 -10.652 -28.609 1.00 64.56 514 LEU A N 1
ATOM 4182 C CA . LEU A 1 514 ? 107.012 -12.110 -28.711 1.00 64.56 514 LEU A CA 1
ATOM 4183 C C . LEU A 1 514 ? 107.305 -12.575 -30.146 1.00 64.56 514 LEU A C 1
ATOM 4185 O O . LEU A 1 514 ? 108.055 -13.527 -30.345 1.00 64.56 514 LEU A O 1
ATOM 4189 N N . GLU A 1 515 ? 106.752 -11.899 -31.152 1.00 66.38 515 GLU A N 1
ATOM 4190 C CA . GLU A 1 515 ? 106.987 -12.224 -32.561 1.00 66.38 515 GLU A CA 1
ATOM 4191 C C . GLU A 1 515 ? 108.421 -11.880 -32.994 1.00 66.38 515 GLU A C 1
ATOM 4193 O O . GLU A 1 515 ? 109.081 -12.705 -33.626 1.00 66.38 515 GLU A O 1
ATOM 4198 N N . ASN A 1 516 ? 108.956 -10.733 -32.560 1.00 67.00 516 ASN A N 1
ATOM 4199 C CA . ASN A 1 516 ? 110.362 -10.380 -32.788 1.00 67.00 516 ASN A CA 1
ATOM 4200 C C . ASN A 1 516 ? 111.337 -11.328 -32.067 1.00 67.00 516 ASN A C 1
ATOM 4202 O O . ASN A 1 516 ? 112.387 -11.667 -32.615 1.00 67.00 516 ASN A O 1
ATOM 4206 N N . GLU A 1 517 ? 111.011 -11.786 -30.855 1.00 68.00 517 GLU A N 1
ATOM 4207 C CA . GLU A 1 517 ? 111.830 -12.779 -30.146 1.00 68.00 517 GLU A CA 1
ATOM 4208 C C . GLU A 1 517 ? 111.809 -14.150 -30.850 1.00 68.00 517 GLU A C 1
ATOM 4210 O O . GLU A 1 517 ? 112.866 -14.761 -31.026 1.00 68.00 517 GLU A O 1
ATOM 4215 N N . ASN A 1 518 ? 110.648 -14.599 -31.343 1.00 65.38 518 ASN A N 1
ATOM 4216 C CA . ASN A 1 518 ? 110.521 -15.864 -32.079 1.00 65.38 518 ASN A CA 1
ATOM 4217 C C . ASN A 1 518 ? 111.163 -15.830 -33.476 1.00 65.38 518 ASN A C 1
ATOM 4219 O O . ASN A 1 518 ? 111.758 -16.824 -33.895 1.00 65.38 518 ASN A O 1
ATOM 4223 N N . GLN A 1 519 ? 111.084 -14.713 -34.208 1.00 65.88 519 GLN A N 1
ATOM 4224 C CA . GLN A 1 519 ? 111.751 -14.582 -35.511 1.00 65.88 519 GLN A CA 1
ATOM 4225 C C . GLN A 1 519 ? 113.278 -14.628 -35.370 1.00 65.88 519 GLN A C 1
ATOM 4227 O O . GLN A 1 519 ? 113.938 -15.342 -36.128 1.00 65.88 519 GLN A O 1
ATOM 4232 N N . ASN A 1 520 ? 113.831 -13.967 -34.347 1.00 64.25 520 ASN A N 1
ATOM 4233 C CA . ASN A 1 520 ? 115.266 -14.012 -34.058 1.00 64.25 520 ASN A CA 1
ATOM 4234 C C . ASN A 1 520 ? 115.741 -15.412 -33.629 1.00 64.25 520 ASN A C 1
ATOM 4236 O O . ASN A 1 520 ? 116.835 -15.835 -34.005 1.00 64.25 520 ASN A O 1
ATOM 4240 N N . GLN A 1 521 ? 114.936 -16.168 -32.874 1.00 64.00 521 GLN A N 1
ATOM 4241 C CA . GLN A 1 521 ? 115.279 -17.551 -32.518 1.00 64.00 521 GLN A CA 1
ATOM 4242 C C . GLN A 1 521 ? 115.207 -18.504 -33.724 1.00 64.00 521 GLN A C 1
ATOM 4244 O O . GLN A 1 521 ? 116.102 -19.333 -33.895 1.00 64.00 521 GLN A O 1
ATOM 4249 N N . ASN A 1 522 ? 114.205 -18.355 -34.598 1.00 60.59 522 ASN A N 1
ATOM 4250 C CA . ASN A 1 522 ? 114.038 -19.214 -35.775 1.00 60.59 522 ASN A CA 1
ATOM 4251 C C . ASN A 1 522 ? 115.046 -18.920 -36.900 1.00 60.59 522 ASN A C 1
ATOM 4253 O O . ASN A 1 522 ? 115.476 -19.856 -37.575 1.00 60.59 522 ASN A O 1
ATOM 4257 N N . GLN A 1 523 ? 115.480 -17.668 -37.092 1.00 62.00 523 GLN A N 1
ATOM 4258 C CA . GLN A 1 523 ? 116.584 -17.360 -38.015 1.00 62.00 523 GLN A CA 1
ATOM 4259 C C . GLN A 1 523 ? 117.902 -17.987 -37.541 1.00 62.00 523 GLN A C 1
ATOM 4261 O O . GLN A 1 523 ? 118.559 -18.679 -38.317 1.00 62.00 523 GLN A O 1
ATOM 4266 N N . ASN A 1 524 ? 118.225 -17.868 -36.249 1.00 59.06 524 ASN A N 1
ATOM 4267 C CA . ASN A 1 524 ? 119.432 -18.476 -35.682 1.00 59.06 524 ASN A CA 1
ATOM 4268 C C . ASN A 1 524 ? 119.419 -20.019 -35.731 1.00 59.06 524 ASN A C 1
ATOM 4270 O O . ASN A 1 524 ? 120.477 -20.642 -35.829 1.00 59.06 524 ASN A O 1
ATOM 4274 N N . GLN A 1 525 ? 118.249 -20.666 -35.671 1.00 60.00 525 GLN A N 1
ATOM 4275 C CA . GLN A 1 525 ? 118.147 -22.125 -35.810 1.00 60.00 525 GLN A CA 1
ATOM 4276 C C . GLN A 1 525 ? 118.209 -22.592 -37.275 1.00 60.00 525 GLN A C 1
ATOM 4278 O O . GLN A 1 525 ? 118.876 -23.589 -37.558 1.00 60.00 525 GLN A O 1
ATOM 4283 N N . ASN A 1 526 ? 117.605 -21.859 -38.216 1.00 58.91 526 ASN A N 1
ATOM 4284 C CA . ASN A 1 526 ? 117.631 -22.213 -39.641 1.00 58.91 526 ASN A CA 1
ATOM 4285 C C . ASN A 1 526 ? 118.989 -21.941 -40.312 1.00 58.91 526 ASN A C 1
ATOM 4287 O O . ASN A 1 526 ? 119.395 -22.713 -41.181 1.00 58.91 526 ASN A O 1
ATOM 4291 N N . GLU A 1 527 ? 119.738 -20.915 -39.893 1.00 58.66 527 GLU A N 1
ATOM 4292 C CA . GLU A 1 527 ? 121.113 -20.702 -40.379 1.00 58.66 527 GLU A CA 1
ATOM 4293 C C . GLU A 1 527 ? 122.067 -21.813 -39.906 1.00 58.66 527 GLU A C 1
ATOM 4295 O O . GLU A 1 527 ? 122.887 -22.299 -40.688 1.00 58.66 527 GLU A O 1
ATOM 4300 N N . ASN A 1 528 ? 121.891 -22.315 -38.678 1.00 56.59 528 ASN A N 1
ATOM 4301 C CA . ASN A 1 528 ? 122.669 -23.444 -38.158 1.00 56.59 528 ASN A CA 1
ATOM 4302 C C . ASN A 1 528 ? 122.280 -24.801 -38.786 1.00 56.59 528 ASN A C 1
ATOM 4304 O O . ASN A 1 528 ? 123.115 -25.703 -38.864 1.00 56.59 528 ASN A O 1
ATOM 4308 N N . GLN A 1 529 ? 121.041 -24.974 -39.263 1.00 57.72 529 GLN A N 1
ATOM 4309 C CA . GLN A 1 529 ? 120.618 -26.204 -39.953 1.00 57.72 529 GLN A CA 1
ATOM 4310 C C . GLN A 1 529 ? 120.990 -26.214 -41.448 1.00 57.72 529 GLN A C 1
ATOM 4312 O O . GLN A 1 529 ? 121.410 -27.256 -41.955 1.00 57.72 529 GLN A O 1
ATOM 4317 N N . ASN A 1 530 ? 120.962 -25.065 -42.136 1.00 56.91 530 ASN A N 1
ATOM 4318 C CA . ASN A 1 530 ? 121.373 -24.964 -43.545 1.00 56.91 530 ASN A CA 1
ATOM 4319 C C . ASN A 1 530 ? 122.897 -25.036 -43.758 1.00 56.91 530 ASN A C 1
ATOM 4321 O O . ASN A 1 530 ? 123.342 -25.460 -44.826 1.00 56.91 530 ASN A O 1
ATOM 4325 N N . GLN A 1 531 ? 123.715 -24.698 -42.755 1.00 56.16 531 GLN A N 1
ATOM 4326 C CA . GLN A 1 531 ? 125.157 -24.980 -42.812 1.00 56.16 531 GLN A CA 1
ATOM 4327 C C . GLN A 1 531 ? 125.475 -26.478 -42.649 1.00 56.16 531 GLN A C 1
ATOM 4329 O O . GLN A 1 531 ? 126.450 -26.953 -43.225 1.00 56.16 531 GLN A O 1
ATOM 4334 N N . ASN A 1 532 ? 124.621 -27.243 -41.959 1.00 54.69 532 ASN A N 1
ATOM 4335 C CA . ASN A 1 532 ? 124.819 -28.682 -41.746 1.00 54.69 532 ASN A CA 1
ATOM 4336 C C . ASN A 1 532 ? 124.249 -29.571 -42.870 1.00 54.69 532 ASN A C 1
ATOM 4338 O O . ASN A 1 532 ? 124.689 -30.709 -43.016 1.00 54.69 532 ASN A O 1
ATOM 4342 N N . GLN A 1 533 ? 123.315 -29.082 -43.696 1.00 55.28 533 GLN A N 1
ATOM 4343 C CA . GLN A 1 533 ? 122.808 -29.835 -44.859 1.00 55.28 533 GLN A CA 1
ATOM 4344 C C . GLN A 1 533 ? 123.636 -29.628 -46.140 1.00 55.28 533 GLN A C 1
ATOM 4346 O O . GLN A 1 533 ? 123.719 -30.543 -46.953 1.00 55.28 533 GLN A O 1
ATOM 4351 N N . ASN A 1 534 ? 124.365 -28.514 -46.276 1.00 54.31 534 ASN A N 1
ATOM 4352 C CA . ASN A 1 534 ? 125.286 -28.282 -47.402 1.00 54.31 534 ASN A CA 1
ATOM 4353 C C . ASN A 1 534 ? 126.656 -28.985 -47.270 1.00 54.31 534 ASN A C 1
ATOM 4355 O O . ASN A 1 534 ? 127.509 -28.825 -48.142 1.00 54.31 534 ASN A O 1
ATOM 4359 N N . GLN A 1 535 ? 126.876 -29.775 -46.213 1.00 55.41 535 GLN A N 1
ATOM 4360 C CA . GLN A 1 535 ? 128.073 -30.615 -46.056 1.00 55.41 535 GLN A CA 1
ATOM 4361 C C . GLN A 1 535 ? 127.839 -32.107 -46.356 1.00 55.41 535 GLN A C 1
ATOM 4363 O O . GLN A 1 535 ? 128.795 -32.869 -46.312 1.00 55.41 535 GLN A O 1
ATOM 4368 N N . ASN A 1 536 ? 126.618 -32.528 -46.716 1.00 53.66 536 ASN A N 1
ATOM 4369 C CA . ASN A 1 536 ? 126.300 -33.944 -46.973 1.00 53.66 536 ASN A CA 1
ATOM 4370 C C . ASN A 1 536 ? 125.909 -34.269 -48.432 1.00 53.66 536 ASN A C 1
ATOM 4372 O O . ASN A 1 536 ? 125.404 -35.358 -48.693 1.00 53.66 536 ASN A O 1
ATOM 4376 N N . GLU A 1 537 ? 126.192 -33.379 -49.393 1.00 53.94 537 GLU A N 1
ATOM 4377 C CA . GLU A 1 537 ? 126.088 -33.668 -50.841 1.00 53.94 537 GLU A CA 1
ATOM 4378 C C . GLU A 1 537 ? 127.415 -33.518 -51.620 1.00 53.94 537 GLU A C 1
ATOM 4380 O O . GLU A 1 537 ? 127.409 -33.295 -52.832 1.00 53.94 537 GLU A O 1
ATOM 4385 N N . LYS A 1 538 ? 128.568 -33.723 -50.965 1.00 42.69 538 LYS A N 1
ATOM 4386 C CA . LYS A 1 538 ? 129.816 -34.122 -51.644 1.00 42.69 538 LYS A CA 1
ATOM 4387 C C . LYS A 1 538 ? 130.642 -35.096 -50.824 1.00 42.69 538 LYS A C 1
ATOM 4389 O O . LYS A 1 538 ? 130.969 -34.743 -49.672 1.00 42.69 538 LYS A O 1
#